Protein AF-0000000076746428 (afdb_homodimer)

Sequence (442 aa):
MLLPELFALFFILLSVNFIWKDVFRVLLPKLSAERGFQHLTFAVIFALFALWSAQAGVKEGLSIHFLALTSLTLMYGWRSAYAISIVVALLLAVFGQLVFSELPEYILFSCLLPISISYLVFLVSYQYLPRNIFVFIFVAGFFNGAFTGSAHLIINSVYHVVQGTHDWETIFDNYMVFVPLLAFPEGLLNGMTMAMFAVFKPEWLRVFSDRDYIYNHYHKKMLLPELFALFFILLSVNFIWKDVFRVLLPKLSAERGFQHLTFAVIFALFALWSAQAGVKEGLSIHFLALTSLTLMYGWRSAYAISIVVALLLAVFGQLVFSELPEYILFSCLLPISISYLVFLVSYQYLPRNIFVFIFVAGFFNGAFTGSAHLIINSVYHVVQGTHDWETIFDNYMVFVPLLAFPEGLLNGMTMAMFAVFKPEWLRVFSDRDYIYNHYHKK

Foldseek 3Di:
DQVVLVVLVVVVVVLLVVLVCCCVPPVVVCCVPDVVSVVVLVVVLVVQLVQVLPWDDQDVLFIDTFQLLLLLCQLRNLSVSLVSVLVSLVVCCVVPNDPPSCSSVCSVLRGNVLSVQLVVQVVVCLVPHQQDLVSCLQRSFQQSQLVSSLVSQVVSLVVCCVVVVDPNVSSCVRGNVCSVVVSRVRSVSRSVSSNCCVPPPVVSGVCCVVPVRDPCVVPVD/DQVVLVVLVVVVVVLLVVLVCCCVPPVVVCLVPDVVSVVVLVVVLVVQLVQVLPWDDQDVLFIDTFQLLLLLCQLRNLSVSLVSVLVSLVVCCVVPNDPPSCSSVCSVLRGNVLSVQLVVQVVVCLVPHQLDLVSCLQRSFQQSQLVSSLVSQVVSLVVCCVVVVDPNVSSCVRGNVCSVVVSRVRSVSRSVSSVCCVPPPVVSGVCCVVPVRDPPVVPVD

Secondary structure (DSSP, 8-state):
-HHHHHHHHHHHHHHHHHHHHHIIIIIHHHHHH-HHHHHHHHHHHHHHHHHHHS-EEEETTEEE----HHHHHHHH-HHHHHHHHHHHHHHHHHTTSS-GGGHHHHHIIIIIHHHHHHHHHHHHHHHHS--SHHHIIIIIIIIHHHHHHHHHHHHHHHHHHHHTSS-HHHHHHHTGGGHHHHHHHHHHHHHHHHHHHHHH-GGG-HHHHHHT-S--TTTT-/-HHHHHHHHHHHHHHHHHHHHHIIIIIHHHHHH-HHHHHHHHHHHHHHHHHHHS-EEEETTEEE----HHHHHHHH-HHHHHHHHHHHHHHHHHTTSS-GGGHHHHHIIIIIHHHHHHHHHHHHHHHHS--SHHHIIIIIIIIHHHHHHHHHHHHHHHHHHHHTSS-HHHHHHHTGGGHHHHHHHHHHHHHHHHHHHHHH-GGG-HHHHHHT-S--GGGG-

Organism: NCBI:txid190893

pLDDT: mean 89.73, std 12.37, range [25.73, 98.69]

Radius of gyration: 23.67 Å; Cα contacts (8 Å, |Δi|>4): 581; chains: 2; bounding box: 69×64×51 Å

InterPro domains:
  IPR002751 Metal transport protein CbiM/NikMN [PF01891] (38-204)

Structure (mmCIF, N/CA/C/O backbone):
data_AF-0000000076746428-model_v1
#
loop_
_entity.id
_entity.type
_entity.pdbx_description
1 polymer 'Membrane protein'
#
loop_
_atom_site.group_PDB
_atom_site.id
_atom_site.type_symbol
_atom_site.label_atom_id
_atom_site.label_alt_id
_atom_site.label_comp_id
_atom_site.label_asym_id
_atom_site.label_entity_id
_atom_site.label_seq_id
_atom_site.pdbx_PDB_ins_code
_atom_site.Cartn_x
_atom_site.Cartn_y
_atom_site.Cartn_z
_atom_site.occupancy
_atom_site.B_iso_or_equiv
_atom_site.auth_seq_id
_atom_site.auth_comp_id
_atom_site.auth_asym_id
_atom_site.auth_atom_id
_atom_site.pdbx_PDB_model_num
ATOM 1 N N . MET A 1 1 ? -30.75 12.914 8.188 1 50.03 1 MET A N 1
ATOM 2 C CA . MET A 1 1 ? -29.531 13.094 7.406 1 50.03 1 MET A CA 1
ATOM 3 C C . MET A 1 1 ? -28.859 14.43 7.727 1 50.03 1 MET A C 1
ATOM 5 O O . MET A 1 1 ? -27.641 14.516 7.809 1 50.03 1 MET A O 1
ATOM 9 N N . LEU A 1 2 ? -29.781 15.375 8.156 1 57.59 2 LEU A N 1
ATOM 10 C CA . LEU A 1 2 ? -29.359 16.766 8.242 1 57.59 2 LEU A CA 1
ATOM 11 C C . LEU A 1 2 ? -28.656 17.031 9.57 1 57.59 2 LEU A C 1
ATOM 13 O O . LEU A 1 2 ? -27.703 17.812 9.625 1 57.59 2 LEU A O 1
ATOM 17 N N . LEU A 1 3 ? -29.125 16.281 10.547 1 54.06 3 LEU A N 1
ATOM 18 C CA . LEU A 1 3 ? -28.672 16.625 11.883 1 54.06 3 LEU A CA 1
ATOM 19 C C . LEU A 1 3 ? -27.203 16.234 12.078 1 54.06 3 LEU A C 1
ATOM 21 O O . LEU A 1 3 ? -26.406 17.031 12.562 1 54.06 3 LEU A O 1
ATOM 25 N N . PRO A 1 4 ? -26.922 15.055 11.734 1 68.19 4 PRO A N 1
ATOM 26 C CA . PRO A 1 4 ? -25.516 14.68 11.898 1 68.19 4 PRO A CA 1
ATOM 27 C C . PRO A 1 4 ? -24.562 15.555 11.078 1 68.19 4 PRO A C 1
ATOM 29 O O . PRO A 1 4 ? -23.469 15.875 11.539 1 68.19 4 PRO A O 1
ATOM 32 N N . GLU A 1 5 ? -25.125 16.094 10.055 1 71.19 5 GLU A N 1
ATOM 33 C CA . GLU A 1 5 ? -24.328 16.984 9.227 1 71.19 5 GLU A CA 1
ATOM 34 C C . GLU A 1 5 ? -24.109 18.344 9.906 1 71.19 5 GLU A C 1
ATOM 36 O O . GLU A 1 5 ? -23.031 18.906 9.828 1 71.19 5 GLU A O 1
ATOM 41 N N . LEU A 1 6 ? -25.172 18.734 10.53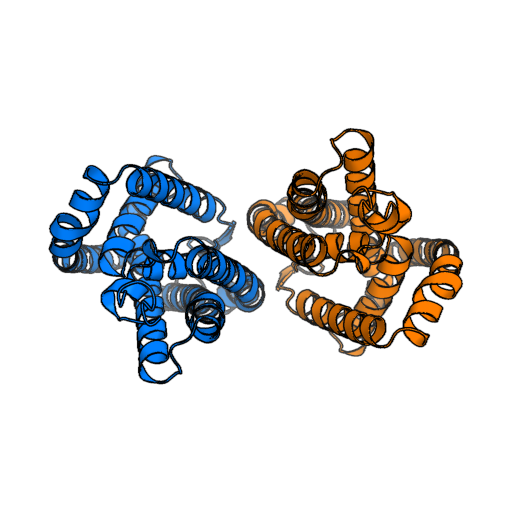1 1 67.56 6 LEU A N 1
ATOM 42 C CA . LEU A 1 6 ? -25.094 20.016 11.227 1 67.56 6 LEU A CA 1
ATOM 43 C C . LEU A 1 6 ? -24.141 19.922 12.414 1 67.56 6 LEU A C 1
ATOM 45 O O . LEU A 1 6 ? -23.406 20.875 12.695 1 67.56 6 LEU A O 1
ATOM 49 N N . PHE A 1 7 ? -24.203 18.859 13.109 1 72.44 7 PHE A N 1
ATOM 50 C CA . PHE A 1 7 ? -23.297 18.641 14.234 1 72.44 7 PHE A CA 1
ATOM 51 C C . PHE A 1 7 ? -21.859 18.609 13.766 1 72.44 7 PHE A C 1
ATOM 53 O O . PHE A 1 7 ? -20.984 19.219 14.383 1 72.44 7 PHE A O 1
ATOM 60 N N . ALA A 1 8 ? -21.672 18.031 12.68 1 77.81 8 ALA A N 1
ATOM 61 C CA . ALA A 1 8 ? -20.328 17.969 12.125 1 77.81 8 ALA A CA 1
ATOM 62 C C . ALA A 1 8 ? -19.859 19.344 11.68 1 77.81 8 ALA A C 1
ATOM 64 O O . ALA A 1 8 ? -18.688 19.719 11.898 1 77.81 8 ALA A O 1
ATOM 65 N N . LEU A 1 9 ? -20.781 20.125 11.219 1 75.88 9 LEU A N 1
ATOM 66 C CA . LEU A 1 9 ? -20.453 21.484 10.773 1 75.88 9 LEU A CA 1
ATOM 67 C C . LEU A 1 9 ? -20.047 22.359 11.945 1 75.88 9 LEU A C 1
ATOM 69 O O . LEU A 1 9 ? -19.078 23.125 11.844 1 75.88 9 LEU A O 1
ATOM 73 N N . PHE A 1 10 ? -20.734 22.156 13 1 73.44 10 PHE A N 1
ATOM 74 C CA . PHE A 1 10 ? -20.422 22.906 14.211 1 73.44 10 PHE A CA 1
ATOM 75 C C . PHE A 1 10 ? -19 22.594 14.68 1 73.44 10 PHE A C 1
ATOM 77 O O . PHE A 1 10 ? -18.234 23.516 15 1 73.44 10 PHE A O 1
ATOM 84 N N . PHE A 1 11 ? -18.594 21.406 14.656 1 73.56 11 PHE A N 1
ATOM 85 C CA . PHE A 1 11 ? -17.281 20.969 15.109 1 73.56 11 PHE A CA 1
ATOM 86 C C . PHE A 1 11 ? -16.188 21.5 14.18 1 73.56 11 PHE A C 1
ATOM 88 O O . PHE A 1 11 ? -15.117 21.906 14.641 1 73.56 11 PHE A O 1
ATOM 95 N N . ILE A 1 12 ? -16.516 21.625 13 1 76.75 12 ILE A N 1
ATOM 96 C CA . ILE A 1 12 ? -15.547 22.109 12.016 1 76.75 12 ILE A CA 1
ATOM 97 C C . ILE A 1 12 ? -15.312 23.609 12.203 1 76.75 12 ILE A C 1
ATOM 99 O O . ILE A 1 12 ? -14.172 24.062 12.188 1 76.75 12 ILE A O 1
ATOM 103 N N . LEU A 1 13 ? -16.391 24.266 12.43 1 74.56 13 LEU A N 1
ATOM 104 C CA . LEU A 1 13 ? -16.281 25.703 12.594 1 74.56 13 LEU A CA 1
ATOM 105 C C . LEU A 1 13 ? -15.477 26.047 13.844 1 74.56 13 LEU A C 1
ATOM 107 O O . LEU A 1 13 ? -14.633 26.953 13.82 1 74.56 13 LEU A O 1
ATOM 111 N N . LEU A 1 14 ? -15.656 25.25 14.852 1 71.88 14 LEU A N 1
ATOM 112 C CA . LEU A 1 14 ? -14.906 25.438 16.094 1 71.88 14 LEU A CA 1
ATOM 113 C C . LEU A 1 14 ? -13.438 25.078 15.891 1 71.88 14 LEU A C 1
ATOM 115 O O . LEU A 1 14 ? -12.555 25.781 16.391 1 71.88 14 LEU A O 1
ATOM 119 N N . SER A 1 15 ? -13.258 24.094 15.148 1 77.25 15 SER A N 1
ATOM 120 C CA . SER A 1 15 ? -11.891 23.625 14.953 1 77.25 15 SER A CA 1
ATOM 121 C C . SER A 1 15 ? -11.102 24.578 14.062 1 77.25 15 SER A C 1
ATOM 123 O O . SER A 1 15 ? -9.906 24.781 14.266 1 77.25 15 SER A O 1
ATOM 125 N N . VAL A 1 16 ? -11.773 25.234 13.234 1 78 16 VAL A N 1
ATOM 126 C CA . VAL A 1 16 ? -11.125 26.156 12.312 1 78 16 VAL A CA 1
ATOM 127 C C . VAL A 1 16 ? -10.625 27.375 13.078 1 78 16 VAL A C 1
ATOM 129 O O . VAL A 1 16 ? -9.547 27.906 12.789 1 78 16 VAL A O 1
ATOM 132 N N . ASN A 1 17 ? -11.391 27.734 14.078 1 77.19 17 ASN A N 1
ATOM 133 C CA . ASN A 1 17 ? -10.984 28.875 14.898 1 77.19 17 ASN A CA 1
ATOM 134 C C . ASN A 1 17 ? -9.688 28.594 15.648 1 77.19 17 ASN A C 1
ATOM 136 O O . ASN A 1 17 ? -8.906 29.5 15.914 1 77.19 17 ASN A O 1
ATOM 140 N N . PHE A 1 18 ? -9.477 27.297 15.836 1 80.62 18 PHE A N 1
ATOM 141 C CA . PHE A 1 18 ? -8.312 26.891 16.609 1 80.62 18 PHE A CA 1
ATOM 142 C C . PHE A 1 18 ? -7.078 26.781 15.727 1 80.62 18 PHE A C 1
ATOM 144 O O . PHE A 1 18 ? -5.949 26.906 16.203 1 80.62 18 PHE A O 1
ATOM 151 N N . ILE A 1 19 ? -7.332 26.688 14.445 1 86.38 19 ILE A N 1
ATOM 152 C CA . ILE A 1 19 ? -6.156 26.406 13.633 1 86.38 19 ILE A CA 1
ATOM 153 C C . ILE A 1 19 ? -5.738 27.656 12.867 1 86.38 19 ILE A C 1
ATOM 155 O O . ILE A 1 19 ? -4.629 27.719 12.336 1 86.38 19 ILE A O 1
ATOM 159 N N . TRP A 1 20 ? -6.508 28.719 12.836 1 87 20 TRP A N 1
ATOM 160 C CA . TRP A 1 20 ? -6.273 29.875 11.992 1 87 20 TRP A CA 1
ATOM 161 C C . TRP A 1 20 ? -4.969 30.578 12.367 1 87 20 TRP A C 1
ATOM 163 O O . TRP A 1 20 ? -4.242 31.062 11.492 1 87 20 TRP A O 1
ATOM 173 N N . LYS A 1 21 ? -4.66 30.609 13.602 1 88.44 21 LYS A N 1
ATOM 174 C CA . LYS A 1 21 ? -3.438 31.281 14.031 1 88.44 21 LYS A CA 1
ATOM 175 C C . LYS A 1 21 ? -2.199 30.594 13.461 1 88.44 21 LYS A C 1
ATOM 177 O O . LYS A 1 21 ? -1.287 31.266 12.969 1 88.44 21 LYS A O 1
ATOM 182 N N . ASP A 1 22 ? -2.203 29.344 13.5 1 92 22 ASP A N 1
ATOM 183 C CA . ASP A 1 22 ? -1.071 28.594 12.977 1 92 22 ASP A CA 1
ATOM 184 C C . ASP A 1 22 ? -0.986 28.703 11.453 1 92 22 ASP A C 1
ATOM 186 O O . ASP A 1 22 ? 0.107 28.828 10.898 1 92 22 ASP A O 1
ATOM 190 N N . VAL A 1 23 ? -2.072 28.719 10.812 1 93.06 23 VAL A N 1
ATOM 191 C CA . VAL A 1 23 ? -2.111 28.797 9.359 1 93.06 23 VAL A CA 1
ATOM 192 C C . VAL A 1 23 ? -1.622 30.172 8.898 1 93.06 23 VAL A C 1
ATOM 194 O O . VAL A 1 23 ? -0.771 30.281 8.016 1 93.06 23 VAL A O 1
ATOM 197 N N . PHE A 1 24 ? -2.023 31.234 9.57 1 92.94 24 PHE A N 1
ATOM 198 C CA . PHE A 1 24 ? -1.724 32.594 9.125 1 92.94 24 PHE A CA 1
ATOM 199 C C . PHE A 1 24 ? -0.343 33.031 9.602 1 92.94 24 PHE A C 1
ATOM 201 O O . PHE A 1 24 ? 0.32 33.844 8.953 1 92.94 24 PHE A O 1
ATOM 208 N N . ARG A 1 25 ? 0.089 32.438 10.664 1 92.69 25 ARG A N 1
ATOM 209 C CA . ARG A 1 25 ? 1.349 32.906 11.234 1 92.69 25 ARG A CA 1
ATOM 210 C C . ARG A 1 25 ? 2.506 32 10.812 1 92.69 25 ARG A C 1
ATOM 212 O O . ARG A 1 25 ? 3.666 32.406 10.852 1 92.69 25 ARG A O 1
ATOM 219 N N . VAL A 1 26 ? 2.176 30.844 10.43 1 92.81 26 VAL A N 1
ATOM 220 C CA . VAL A 1 26 ? 3.27 29.906 10.188 1 92.81 26 VAL A CA 1
ATOM 221 C C . VAL A 1 26 ? 3.191 29.375 8.758 1 92.81 26 VAL A C 1
ATOM 223 O O . VAL A 1 26 ? 4.09 29.625 7.949 1 92.81 26 VAL A O 1
ATOM 226 N N . LEU A 1 27 ? 2.127 28.75 8.352 1 95.19 27 LEU A N 1
ATOM 227 C CA . LEU A 1 27 ? 2.021 28.062 7.07 1 95.19 27 LEU A CA 1
ATOM 228 C C . LEU A 1 27 ? 2.08 29.047 5.91 1 95.19 27 LEU A C 1
ATOM 230 O O . LEU A 1 27 ? 2.914 28.906 5.012 1 95.19 27 LEU A O 1
ATOM 234 N N . LEU A 1 28 ? 1.191 30.094 5.969 1 95.25 28 LEU A N 1
ATOM 235 C CA . LEU A 1 28 ? 1.044 30.984 4.828 1 95.25 28 LEU A CA 1
ATOM 236 C C . LEU A 1 28 ? 2.312 31.812 4.613 1 95.25 28 LEU A C 1
ATOM 238 O O . LEU A 1 28 ? 2.783 31.953 3.482 1 95.25 28 LEU A O 1
ATOM 242 N N . PRO A 1 29 ? 2.906 32.375 5.68 1 95.44 29 PRO A N 1
ATOM 243 C CA . PRO A 1 29 ? 4.16 33.094 5.484 1 95.44 29 PRO A CA 1
ATOM 244 C C . PRO A 1 29 ? 5.277 32.219 4.934 1 95.44 29 PRO A C 1
ATOM 246 O O . PRO A 1 29 ? 6.035 32.656 4.062 1 95.44 29 PRO A O 1
ATOM 249 N N . LYS A 1 30 ? 5.348 31.016 5.391 1 94.69 30 LYS A N 1
ATOM 250 C CA . LYS A 1 30 ? 6.375 30.109 4.891 1 94.69 30 LYS A CA 1
ATOM 251 C C . LYS A 1 30 ? 6.133 29.75 3.426 1 94.69 30 LYS A C 1
ATOM 253 O O . LYS A 1 30 ? 7.078 29.641 2.646 1 94.69 30 LYS A O 1
ATOM 258 N N . LEU A 1 31 ? 4.914 29.609 3.037 1 95.25 31 LEU A N 1
ATOM 259 C CA . LEU A 1 31 ? 4.539 29.328 1.66 1 95.25 31 LEU A CA 1
ATOM 260 C C . LEU A 1 31 ? 4.953 30.453 0.728 1 95.25 31 LEU A C 1
ATOM 262 O O . LEU A 1 31 ? 5.398 30.203 -0.396 1 95.25 31 LEU A O 1
ATOM 266 N N . SER A 1 32 ? 4.809 31.625 1.22 1 94.88 32 SER A N 1
ATOM 267 C CA . SER A 1 32 ? 5.117 32.812 0.407 1 94.88 32 SER A CA 1
ATOM 268 C C . SER A 1 32 ? 6.621 33.062 0.373 1 94.88 32 SER A C 1
ATOM 270 O O . SER A 1 32 ? 7.145 33.562 -0.629 1 94.88 32 SER A O 1
ATOM 272 N N . ALA A 1 33 ? 7.34 32.719 1.371 1 94.75 33 ALA A N 1
ATOM 273 C CA . ALA A 1 33 ? 8.75 33.094 1.528 1 94.75 33 ALA A CA 1
ATOM 274 C C . ALA A 1 33 ? 9.656 32.031 0.884 1 94.75 33 ALA A C 1
ATOM 276 O O . ALA A 1 33 ? 10.742 32.375 0.401 1 94.75 33 ALA A O 1
ATOM 277 N N . GLU A 1 34 ? 9.219 30.797 0.923 1 95.56 34 GLU A N 1
ATOM 278 C CA . GLU A 1 34 ? 10.086 29.719 0.463 1 95.56 34 GLU A CA 1
ATOM 279 C C . GLU A 1 34 ? 9.492 29.016 -0.75 1 95.56 34 GLU A C 1
ATOM 281 O O . GLU A 1 34 ? 8.57 28.203 -0.615 1 95.56 34 GLU A O 1
ATOM 286 N N . ARG A 1 35 ? 10.164 29.141 -1.883 1 95.25 35 ARG A N 1
ATOM 287 C CA . ARG A 1 35 ? 9.672 28.547 -3.123 1 95.25 35 ARG A CA 1
ATOM 288 C C . ARG A 1 35 ? 9.68 27.031 -3.051 1 95.25 35 ARG A C 1
ATOM 290 O O . ARG A 1 35 ? 8.758 26.375 -3.551 1 95.25 35 ARG A O 1
ATOM 297 N N . GLY A 1 36 ? 10.695 26.484 -2.477 1 95.19 36 GLY A N 1
ATOM 298 C CA . GLY A 1 36 ? 10.75 25.031 -2.318 1 95.19 36 GLY A CA 1
ATOM 299 C C . GLY A 1 36 ? 9.594 24.484 -1.511 1 95.19 36 GLY A C 1
ATOM 300 O O . GLY A 1 36 ? 8.992 23.469 -1.893 1 95.19 36 GLY A O 1
ATOM 301 N N . PHE A 1 37 ? 9.305 25.172 -0.484 1 95.12 37 PHE A N 1
ATOM 302 C CA . PHE A 1 37 ? 8.203 24.766 0.384 1 95.12 37 PHE A CA 1
ATOM 303 C C . PHE A 1 37 ? 6.871 24.906 -0.335 1 95.12 37 PHE A C 1
ATOM 305 O O . PHE A 1 37 ? 5.973 24.078 -0.152 1 95.12 37 PHE A O 1
ATOM 312 N N . GLN A 1 38 ? 6.758 25.859 -1.119 1 96.69 38 GLN A N 1
ATOM 313 C CA . GLN A 1 38 ? 5.551 26.062 -1.913 1 96.69 38 GLN A CA 1
ATOM 314 C C . GLN A 1 38 ? 5.324 24.922 -2.887 1 96.69 38 GLN A C 1
ATOM 316 O O . GLN A 1 38 ? 4.219 24.375 -2.965 1 96.69 38 GLN A O 1
ATOM 321 N N . HIS A 1 39 ? 6.348 24.578 -3.648 1 96.69 39 HIS A N 1
ATOM 322 C CA . HIS A 1 39 ? 6.254 23.453 -4.586 1 96.69 39 HIS A CA 1
ATOM 323 C C . HIS A 1 39 ? 5.949 22.156 -3.861 1 96.69 39 HIS A C 1
ATOM 325 O O . HIS A 1 39 ? 5.145 21.344 -4.336 1 96.69 39 HIS A O 1
ATOM 331 N N . LEU A 1 40 ? 6.566 22 -2.736 1 96.38 40 LEU A N 1
ATOM 332 C CA . LEU A 1 40 ? 6.316 20.812 -1.937 1 96.38 40 LEU A CA 1
ATOM 333 C C . LEU A 1 40 ? 4.852 20.734 -1.516 1 96.38 40 LEU A C 1
ATOM 335 O O . LEU A 1 40 ? 4.219 19.688 -1.638 1 96.38 40 LEU A O 1
ATOM 339 N N . THR A 1 41 ? 4.379 21.797 -1.042 1 97.94 41 THR A N 1
ATOM 340 C CA . THR A 1 41 ? 3.008 21.828 -0.539 1 97.94 41 THR A CA 1
ATOM 341 C C . THR A 1 41 ? 2.012 21.562 -1.665 1 97.94 41 THR A C 1
ATOM 343 O O . THR A 1 41 ? 1.049 20.812 -1.486 1 97.94 41 THR A O 1
ATOM 346 N N . PHE A 1 42 ? 2.225 22.109 -2.814 1 97.88 42 PHE A N 1
ATOM 347 C CA . PHE A 1 42 ? 1.362 21.844 -3.959 1 97.88 42 PHE A CA 1
ATOM 348 C C . PHE A 1 42 ? 1.439 20.375 -4.367 1 97.88 42 PHE A C 1
ATOM 350 O O . PHE A 1 42 ? 0.424 19.766 -4.703 1 97.88 42 PHE A O 1
ATOM 357 N N . ALA A 1 43 ? 2.621 19.859 -4.332 1 97 43 ALA A N 1
ATOM 358 C CA . ALA A 1 43 ? 2.797 18.438 -4.637 1 97 43 ALA A CA 1
ATOM 359 C C . ALA A 1 43 ? 2.055 17.562 -3.631 1 97 43 ALA A C 1
ATOM 361 O O . ALA A 1 43 ? 1.436 16.562 -4.008 1 97 43 ALA A O 1
ATOM 362 N N . VAL A 1 44 ? 2.115 17.938 -2.424 1 97.94 44 VAL A N 1
ATOM 363 C CA . VAL A 1 44 ? 1.448 17.203 -1.356 1 97.94 44 VAL A CA 1
ATOM 364 C C . VAL A 1 44 ? -0.065 17.266 -1.553 1 97.94 44 VAL A C 1
ATOM 366 O O . VAL A 1 44 ? -0.754 16.25 -1.457 1 97.94 44 VAL A O 1
ATOM 369 N N . ILE A 1 45 ? -0.552 18.453 -1.83 1 98.31 45 ILE A N 1
ATOM 370 C CA . ILE A 1 45 ? -1.981 18.625 -2.066 1 98.31 45 ILE A CA 1
ATOM 371 C C . ILE A 1 45 ? -2.414 17.766 -3.256 1 98.31 45 ILE A C 1
ATOM 373 O O . ILE A 1 45 ? -3.43 17.078 -3.191 1 98.31 45 ILE A O 1
ATOM 377 N N . PHE A 1 46 ? -1.671 17.797 -4.273 1 97.69 46 PHE A N 1
ATOM 378 C CA . PHE A 1 46 ? -1.974 17.016 -5.465 1 97.69 46 PHE A CA 1
ATOM 379 C C . PHE A 1 46 ? -1.946 15.516 -5.152 1 97.69 46 PHE A C 1
ATOM 381 O O . PHE A 1 46 ? -2.832 14.773 -5.574 1 97.69 46 PHE A O 1
ATOM 388 N N . ALA A 1 47 ? -0.926 15.094 -4.473 1 96.31 47 ALA A N 1
ATOM 389 C CA . ALA A 1 47 ? -0.774 13.68 -4.121 1 96.31 47 ALA A CA 1
ATOM 390 C C . ALA A 1 47 ? -1.938 13.203 -3.26 1 96.31 47 ALA A C 1
ATOM 392 O O . ALA A 1 47 ? -2.486 12.117 -3.49 1 96.31 47 ALA A O 1
ATOM 393 N N . LEU A 1 48 ? -2.283 13.977 -2.285 1 97.75 48 LEU A N 1
ATOM 394 C CA . LEU A 1 48 ? -3.4 13.609 -1.422 1 97.75 48 LEU A CA 1
ATOM 395 C C . LEU A 1 48 ? -4.707 13.578 -2.207 1 97.75 48 LEU A C 1
ATOM 397 O O . LEU A 1 48 ? -5.527 12.68 -2.012 1 97.75 48 LEU A O 1
ATOM 401 N N . PHE A 1 49 ? -4.887 14.547 -3.064 1 97.38 49 PHE A N 1
ATOM 402 C CA . PHE A 1 49 ? -6.074 14.555 -3.908 1 97.38 49 PHE A CA 1
ATOM 403 C C . PHE A 1 49 ? -6.152 13.281 -4.746 1 97.38 49 PHE A C 1
ATOM 405 O O . PHE A 1 49 ? -7.215 12.672 -4.855 1 97.38 49 PHE A O 1
ATOM 412 N N . ALA A 1 50 ? -5.066 12.945 -5.312 1 94.44 50 ALA A N 1
ATOM 413 C CA . ALA A 1 50 ? -5.016 11.742 -6.133 1 94.44 50 ALA A CA 1
ATOM 414 C C . ALA A 1 50 ? -5.301 10.492 -5.301 1 94.44 50 ALA A C 1
ATOM 416 O O . ALA A 1 50 ? -6.086 9.633 -5.707 1 94.44 50 ALA A O 1
ATOM 417 N N . LEU A 1 51 ? -4.719 10.383 -4.172 1 94.25 51 LEU A N 1
ATOM 418 C CA . LEU A 1 51 ? -4.898 9.234 -3.289 1 94.25 51 LEU A CA 1
ATOM 419 C C . LEU A 1 51 ? -6.344 9.125 -2.824 1 94.25 51 LEU A C 1
ATOM 421 O O . LEU A 1 51 ? -6.906 8.031 -2.787 1 94.25 51 LEU A O 1
ATOM 425 N N . TRP A 1 52 ? -6.887 10.258 -2.469 1 95.75 52 TRP A N 1
ATOM 426 C CA . TRP A 1 52 ? -8.25 10.258 -1.944 1 95.75 52 TRP A CA 1
ATOM 427 C C . TRP A 1 52 ? -9.266 10.07 -3.066 1 95.75 52 TRP A C 1
ATOM 429 O O . TRP A 1 52 ? -10.375 9.594 -2.834 1 95.75 52 TRP A O 1
ATOM 439 N N . SER A 1 53 ? -8.844 10.438 -4.27 1 93.19 53 SER A N 1
ATOM 440 C CA . SER A 1 53 ? -9.703 10.234 -5.43 1 93.19 53 SER A CA 1
ATOM 441 C C . SER A 1 53 ? -9.758 8.758 -5.82 1 93.19 53 SER A C 1
ATOM 443 O O . SER A 1 53 ? -10.766 8.297 -6.359 1 93.19 53 SER A O 1
ATOM 445 N N . ALA A 1 54 ? -8.719 8.094 -5.535 1 89.94 54 ALA A N 1
ATOM 446 C CA . ALA A 1 54 ? -8.656 6.664 -5.844 1 89.94 54 ALA A CA 1
ATOM 447 C C . ALA A 1 54 ? -9.359 5.84 -4.766 1 89.94 54 ALA A C 1
ATOM 449 O O . ALA A 1 54 ? -8.844 4.805 -4.332 1 89.94 54 ALA A O 1
ATOM 450 N N . GLN A 1 55 ? -10.453 6.324 -4.391 1 89.94 55 GLN A N 1
ATOM 451 C CA . GLN A 1 55 ? -11.211 5.621 -3.357 1 89.94 55 GLN A CA 1
ATOM 452 C C . GLN A 1 55 ? -12.086 4.531 -3.963 1 89.94 55 GLN A C 1
ATOM 454 O O . GLN A 1 55 ? -12.539 4.656 -5.105 1 89.94 55 GLN A O 1
ATOM 459 N N . ALA A 1 56 ? -12.227 3.447 -3.264 1 85.12 56 ALA A N 1
ATOM 460 C CA . ALA A 1 56 ? -13.164 2.389 -3.625 1 85.12 56 ALA A CA 1
ATOM 461 C C . ALA A 1 56 ? -14.438 2.477 -2.785 1 85.12 56 ALA A C 1
ATOM 463 O O . ALA A 1 56 ? -14.375 2.521 -1.555 1 85.12 56 ALA A O 1
ATOM 464 N N . GLY A 1 57 ? -15.547 2.611 -3.521 1 78.38 57 GLY A N 1
ATOM 465 C CA . GLY A 1 57 ? -16.844 2.615 -2.863 1 78.38 57 GLY A CA 1
ATOM 466 C C . GLY A 1 57 ? -17.422 1.226 -2.688 1 78.38 57 GLY A C 1
ATOM 467 O O . GLY A 1 57 ? -17.875 0.606 -3.654 1 78.38 57 GLY A O 1
ATOM 468 N N . VAL A 1 58 ? -17.484 0.715 -1.521 1 75.5 58 VAL A N 1
ATOM 469 C CA . VAL A 1 58 ? -17.984 -0.633 -1.253 1 75.5 58 VAL A CA 1
ATOM 470 C C . VAL A 1 58 ? -19.5 -0.603 -1.067 1 75.5 58 VAL A C 1
ATOM 472 O O . VAL A 1 58 ? -20.219 -1.32 -1.755 1 75.5 58 VAL A O 1
ATOM 475 N N . LYS A 1 59 ? -19.938 0.248 -0.141 1 81.62 59 LYS A N 1
ATOM 476 C CA . LYS A 1 59 ? -21.344 0.548 0.14 1 81.62 59 LYS A CA 1
ATOM 477 C C . LYS A 1 59 ? -21.547 2.047 0.334 1 81.62 59 LYS A C 1
ATOM 479 O O . LYS A 1 59 ? -20.594 2.812 0.401 1 81.62 59 LYS A O 1
ATOM 484 N N . GLU A 1 60 ? -22.797 2.418 0.298 1 80.62 60 GLU A N 1
ATOM 485 C CA . GLU A 1 60 ? -23.109 3.834 0.474 1 80.62 60 GLU A CA 1
ATOM 486 C C . GLU A 1 60 ? -22.484 4.383 1.754 1 80.62 60 GLU A C 1
ATOM 488 O O . GLU A 1 60 ? -22.688 3.834 2.838 1 80.62 60 GLU A O 1
ATOM 493 N N . GLY A 1 61 ? -21.625 5.395 1.567 1 80.31 61 GLY A N 1
ATOM 494 C CA . GLY A 1 61 ? -21.016 6.047 2.721 1 80.31 61 GLY A CA 1
ATOM 495 C C . GLY A 1 61 ? -19.75 5.363 3.201 1 80.31 61 GLY A C 1
ATOM 496 O O . GLY A 1 61 ? -19.047 5.891 4.066 1 80.31 61 GLY A O 1
ATOM 497 N N . LEU A 1 62 ? -19.547 4.156 2.656 1 85.88 62 LEU A N 1
ATOM 498 C CA . LEU A 1 62 ? -18.375 3.385 3.07 1 85.88 62 LEU A CA 1
ATOM 499 C C . LEU A 1 62 ? -17.312 3.369 1.972 1 85.88 62 LEU A C 1
ATOM 501 O O . LEU A 1 62 ? -17.234 2.416 1.193 1 85.88 62 LEU A O 1
ATOM 505 N N . SER A 1 63 ? -16.531 4.414 1.991 1 88.94 63 SER A N 1
ATOM 506 C CA . SER A 1 63 ? -15.453 4.496 1.011 1 88.94 63 SER A CA 1
ATOM 507 C C . SER A 1 63 ? -14.102 4.168 1.644 1 88.94 63 SER A C 1
ATOM 509 O O . SER A 1 63 ? -13.867 4.484 2.812 1 88.94 63 SER A O 1
ATOM 511 N N . ILE A 1 64 ? -13.273 3.523 0.854 1 91.62 64 ILE A N 1
ATOM 512 C CA . ILE A 1 64 ? -11.953 3.117 1.309 1 91.62 64 ILE A CA 1
ATOM 513 C C . ILE A 1 64 ? -10.883 3.836 0.49 1 91.62 64 ILE A C 1
ATOM 515 O O . ILE A 1 64 ? -10.953 3.873 -0.741 1 91.62 64 ILE A O 1
ATOM 519 N N . HIS A 1 65 ? -10.008 4.48 1.085 1 93.06 65 HIS A N 1
ATOM 520 C CA . HIS A 1 65 ? -8.859 5.109 0.434 1 93.06 65 HIS A CA 1
ATOM 521 C C . HIS A 1 65 ? -7.68 5.223 1.389 1 93.06 65 HIS A C 1
ATOM 523 O O . HIS A 1 65 ? -7.848 5.121 2.605 1 93.06 65 HIS A O 1
ATOM 529 N N . PHE A 1 66 ? -6.539 5.398 0.892 1 94.88 66 PHE A N 1
ATOM 530 C CA . PHE A 1 66 ? -5.359 5.652 1.711 1 94.88 66 PHE A CA 1
ATOM 531 C C . PHE A 1 66 ? -5.348 7.094 2.207 1 94.88 66 PHE A C 1
ATOM 533 O O . PHE A 1 66 ? -5.68 8.016 1.459 1 94.88 66 PHE A O 1
ATOM 540 N N . LEU A 1 67 ? -4.895 7.273 3.391 1 97.25 67 LEU A N 1
ATOM 541 C CA . LEU A 1 67 ? -4.988 8.586 4.02 1 97.25 67 LEU A CA 1
ATOM 542 C C . LEU A 1 67 ? -3.697 9.375 3.816 1 97.25 67 LEU A C 1
ATOM 544 O O . LEU A 1 67 ? -3.723 10.492 3.295 1 97.25 67 LEU A O 1
ATOM 548 N N . ALA A 1 68 ? -2.641 8.805 4.215 1 97.62 68 ALA A N 1
ATOM 549 C CA . ALA A 1 68 ? -1.326 9.438 4.223 1 97.62 68 ALA A CA 1
ATOM 550 C C . ALA A 1 68 ? -1.315 10.664 5.133 1 97.62 68 ALA A C 1
ATOM 552 O O . ALA A 1 68 ? -0.509 11.578 4.941 1 97.62 68 ALA A O 1
ATOM 553 N N . LEU A 1 69 ? -2.184 10.742 6.086 1 98.62 69 LEU A N 1
ATOM 554 C CA . LEU A 1 69 ? -2.357 11.906 6.945 1 98.62 69 LEU A CA 1
ATOM 555 C C . LEU A 1 69 ? -1.299 11.93 8.047 1 98.62 69 LEU A C 1
ATOM 557 O O . LEU A 1 69 ? -0.988 13 8.586 1 98.62 69 LEU A O 1
ATOM 561 N N . THR A 1 70 ? -0.788 10.742 8.375 1 98.69 70 THR A N 1
ATOM 562 C CA . THR A 1 70 ? 0.299 10.711 9.344 1 98.69 70 THR A CA 1
ATOM 563 C C . THR A 1 70 ? 1.507 11.484 8.828 1 98.69 70 THR A C 1
ATOM 565 O O . THR A 1 70 ? 2.076 12.312 9.547 1 98.69 70 THR A O 1
ATOM 568 N N . SER A 1 71 ? 1.822 11.258 7.625 1 98.44 71 SER A N 1
ATOM 569 C CA . SER A 1 71 ? 2.922 12 7.016 1 98.44 71 SER A CA 1
ATOM 570 C C . SER A 1 71 ? 2.631 13.5 6.984 1 98.44 71 SER A C 1
ATOM 572 O O . SER A 1 71 ? 3.49 14.312 7.332 1 98.44 71 SER A O 1
ATOM 574 N N . LEU A 1 72 ? 1.442 13.828 6.562 1 98.62 72 LEU A N 1
ATOM 575 C CA . LEU A 1 72 ? 1.047 15.234 6.516 1 98.62 72 LEU A CA 1
ATOM 576 C C . LEU A 1 72 ? 1.198 15.883 7.887 1 98.62 72 LEU A C 1
ATOM 578 O O . LEU A 1 72 ? 1.722 17 7.992 1 98.62 72 LEU A O 1
ATOM 582 N N . THR A 1 73 ? 0.758 15.211 8.875 1 98.38 73 THR A N 1
ATOM 583 C CA . THR A 1 73 ? 0.771 15.711 10.25 1 98.38 73 THR A CA 1
ATOM 584 C C . THR A 1 73 ? 2.201 15.93 10.727 1 98.38 73 THR A C 1
ATOM 586 O O . THR A 1 73 ? 2.502 16.953 11.344 1 98.38 73 THR A O 1
ATOM 589 N N . LEU A 1 74 ? 3.039 15.023 10.477 1 97.62 74 LEU A N 1
ATOM 590 C CA . LEU A 1 74 ? 4.41 15.109 10.961 1 97.62 74 LEU A CA 1
ATOM 591 C C . LEU A 1 74 ? 5.203 16.141 10.18 1 97.62 74 LEU A C 1
ATOM 593 O O . LEU A 1 74 ? 6.117 16.781 10.719 1 97.62 74 LEU A O 1
ATOM 597 N N . MET A 1 75 ? 4.824 16.375 8.961 1 97.31 75 MET A N 1
ATOM 598 C CA . MET A 1 75 ? 5.531 17.312 8.109 1 97.31 75 MET A CA 1
ATOM 599 C C . MET A 1 75 ? 5.109 18.75 8.422 1 97.31 75 MET A C 1
ATOM 601 O O . MET A 1 75 ? 5.945 19.656 8.469 1 97.31 75 MET A O 1
ATOM 605 N N . TYR A 1 76 ? 3.824 18.938 8.695 1 97.25 76 TYR A N 1
ATOM 606 C CA . TYR A 1 76 ? 3.318 20.312 8.719 1 97.25 76 TYR A CA 1
ATOM 607 C C . TYR A 1 76 ? 2.85 20.688 10.117 1 97.25 76 TYR A C 1
ATOM 609 O O . TYR A 1 76 ? 2.602 21.875 10.398 1 97.25 76 TYR A O 1
ATOM 617 N N . GLY A 1 77 ? 2.775 19.734 11.031 1 95.62 77 GLY A N 1
ATOM 618 C CA . GLY A 1 77 ? 2.055 19.969 12.273 1 95.62 77 GLY A CA 1
ATOM 619 C C . GLY A 1 77 ? 0.556 19.766 12.141 1 95.62 77 GLY A C 1
ATOM 620 O O . GLY A 1 77 ? -0.002 19.938 11.055 1 95.62 77 GLY A O 1
ATOM 621 N N . TRP A 1 78 ? -0.096 19.438 13.219 1 95.44 78 TRP A N 1
ATOM 622 C CA . TRP A 1 78 ? -1.479 18.984 13.133 1 95.44 78 TRP A CA 1
ATOM 623 C C . TRP A 1 78 ? -2.402 20.109 12.703 1 95.44 78 TRP A C 1
ATOM 625 O O . TRP A 1 78 ? -3.391 19.891 12 1 95.44 78 TRP A O 1
ATOM 635 N N . ARG A 1 79 ? -2.113 21.344 13.07 1 95.5 79 ARG A N 1
ATOM 636 C CA . ARG A 1 79 ? -2.975 22.469 12.719 1 95.5 79 ARG A CA 1
ATOM 637 C C . ARG A 1 79 ? -2.92 22.766 11.227 1 95.5 79 ARG A C 1
ATOM 639 O O . ARG A 1 79 ? -3.959 22.828 10.562 1 95.5 79 ARG A O 1
ATOM 646 N N . SER A 1 80 ? -1.705 22.906 10.719 1 96.81 80 SER A N 1
ATOM 647 C CA . SER A 1 80 ? -1.526 23.156 9.297 1 96.81 80 SER A CA 1
ATOM 648 C C . SER A 1 80 ? -1.954 21.953 8.461 1 96.81 80 SER A C 1
ATOM 650 O O . SER A 1 80 ? -2.502 22.109 7.367 1 96.81 80 SER A O 1
ATOM 652 N N . ALA A 1 81 ? -1.659 20.781 8.977 1 97.94 81 ALA A N 1
ATOM 653 C CA . ALA A 1 81 ? -2.105 19.562 8.297 1 97.94 81 ALA A CA 1
ATOM 654 C C . ALA A 1 81 ? -3.621 19.562 8.125 1 97.94 81 ALA A C 1
ATOM 656 O O . ALA A 1 81 ? -4.129 19.203 7.059 1 97.94 81 ALA A O 1
ATOM 657 N N . TYR A 1 82 ? -4.266 19.984 9.156 1 97.06 82 TYR A N 1
ATOM 658 C CA . TYR A 1 82 ? -5.723 20.047 9.109 1 97.06 82 TYR A CA 1
ATOM 659 C C . TYR A 1 82 ? -6.191 21.047 8.055 1 97.06 82 TYR A C 1
ATOM 661 O O . TYR A 1 82 ? -7.09 20.75 7.266 1 97.06 82 TYR A O 1
ATOM 669 N N . ALA A 1 83 ? -5.602 22.156 8.008 1 96.44 83 ALA A N 1
ATOM 670 C CA . ALA A 1 83 ? -5.949 23.156 7.016 1 96.44 83 ALA A CA 1
ATOM 671 C C . ALA A 1 83 ? -5.738 22.641 5.598 1 96.44 83 ALA A C 1
ATOM 673 O O . ALA A 1 83 ? -6.602 22.797 4.734 1 96.44 83 ALA A O 1
ATOM 674 N N . ILE A 1 84 ? -4.629 22.047 5.379 1 97.81 84 ILE A N 1
ATOM 675 C CA . ILE A 1 84 ? -4.309 21.516 4.062 1 97.81 84 ILE A CA 1
ATOM 676 C C . ILE A 1 84 ? -5.309 20.422 3.686 1 97.81 84 ILE A C 1
ATOM 678 O O . ILE A 1 84 ? -5.77 20.359 2.543 1 97.81 84 ILE A O 1
ATOM 682 N N . SER A 1 85 ? -5.664 19.578 4.648 1 97.94 85 SER A N 1
ATOM 683 C CA . SER A 1 85 ? -6.605 18.5 4.383 1 97.94 85 SER A CA 1
ATOM 684 C C . SER A 1 85 ? -7.988 19.047 4.023 1 97.94 85 SER A C 1
ATOM 686 O O . SER A 1 85 ? -8.711 18.438 3.229 1 97.94 85 SER A O 1
ATOM 688 N N . ILE A 1 86 ? -8.367 20.172 4.621 1 96.38 86 ILE A N 1
ATOM 689 C CA . ILE A 1 86 ? -9.625 20.812 4.273 1 96.38 86 ILE A CA 1
ATOM 690 C C . ILE A 1 86 ? -9.586 21.266 2.812 1 96.38 86 ILE A C 1
ATOM 692 O O . ILE A 1 86 ? -10.578 21.094 2.088 1 96.38 86 ILE A O 1
ATOM 696 N N . VAL A 1 87 ? -8.492 21.828 2.375 1 97.12 87 VAL A N 1
ATOM 697 C CA . VAL A 1 87 ? -8.336 22.234 0.985 1 97.12 87 VAL A CA 1
ATOM 698 C C . VAL A 1 87 ? -8.508 21.031 0.062 1 97.12 87 VAL A C 1
ATOM 700 O O . VAL A 1 87 ? -9.203 21.109 -0.951 1 97.12 87 VAL A O 1
ATOM 703 N N . VAL A 1 88 ? -7.922 19.891 0.408 1 98.31 88 VAL A N 1
ATOM 704 C CA . VAL A 1 88 ? -8.008 18.688 -0.411 1 98.31 88 VAL A CA 1
ATOM 705 C C . VAL A 1 88 ? -9.453 18.203 -0.457 1 98.31 88 VAL A C 1
ATOM 707 O O . VAL A 1 88 ? -9.961 17.828 -1.521 1 98.31 88 VAL A O 1
ATOM 710 N N . ALA A 1 89 ? -10.094 18.234 0.693 1 97.12 89 ALA A N 1
ATOM 711 C CA . ALA A 1 89 ? -11.5 17.828 0.754 1 97.12 89 ALA A CA 1
ATOM 712 C C . ALA A 1 89 ? -12.367 18.719 -0.121 1 97.12 89 ALA A C 1
ATOM 714 O O . ALA A 1 89 ? -13.273 18.25 -0.808 1 97.12 89 ALA A O 1
ATOM 715 N N . LEU A 1 90 ? -12.141 19.984 -0.093 1 97.06 90 LEU A N 1
ATOM 716 C CA . LEU A 1 90 ? -12.875 20.938 -0.921 1 97.06 90 LEU A CA 1
ATOM 717 C C . LEU A 1 90 ? -12.641 20.656 -2.402 1 97.06 90 LEU A C 1
ATOM 719 O O . LEU A 1 90 ? -13.57 20.75 -3.211 1 97.06 90 LEU A O 1
ATOM 723 N N . LEU A 1 91 ? -11.406 20.359 -2.768 1 97.81 91 LEU A N 1
ATOM 724 C CA . LEU A 1 91 ? -11.086 20.016 -4.148 1 97.81 91 LEU A CA 1
ATOM 725 C C . LEU A 1 91 ? -11.859 18.781 -4.594 1 97.81 91 LEU A C 1
ATOM 727 O O . LEU A 1 91 ? -12.359 18.734 -5.723 1 97.81 91 LEU A O 1
ATOM 731 N N . LEU A 1 92 ? -11.969 17.828 -3.709 1 97.12 92 LEU A N 1
ATOM 732 C CA . LEU A 1 92 ? -12.742 16.625 -4.031 1 97.12 92 LEU A CA 1
ATOM 733 C C . LEU A 1 92 ? -14.195 16.984 -4.32 1 97.12 92 LEU A C 1
ATOM 735 O O . LEU A 1 92 ? -14.805 16.438 -5.238 1 97.12 92 LEU A O 1
ATOM 739 N N . ALA A 1 93 ? -14.75 17.891 -3.545 1 96.19 93 ALA A N 1
ATOM 740 C CA . ALA A 1 93 ? -16.141 18.312 -3.736 1 96.19 93 ALA A CA 1
ATOM 741 C C . ALA A 1 93 ? -16.297 19.078 -5.047 1 96.19 93 ALA A C 1
ATOM 743 O O . ALA A 1 93 ? -17.234 18.828 -5.809 1 96.19 93 ALA A O 1
ATOM 744 N N . VAL A 1 94 ? -15.406 19.969 -5.32 1 97.06 94 VAL A N 1
ATOM 745 C CA . VAL A 1 94 ? -15.445 20.797 -6.52 1 97.06 94 VAL A CA 1
ATOM 746 C C . VAL A 1 94 ? -15.344 19.922 -7.762 1 97.06 94 VAL A C 1
ATOM 748 O O . VAL A 1 94 ? -16.016 20.172 -8.766 1 97.06 94 VAL A O 1
ATOM 751 N N . PHE A 1 95 ? -14.594 18.875 -7.695 1 96.38 95 PHE A N 1
ATOM 752 C CA . PHE A 1 95 ? -14.391 18 -8.844 1 96.38 95 PHE A CA 1
ATOM 753 C C . PHE A 1 95 ? -15.43 16.891 -8.875 1 96.38 95 PHE A C 1
ATOM 755 O O . PHE A 1 95 ? -15.32 15.961 -9.68 1 96.38 95 PHE A O 1
ATOM 762 N N . GLY A 1 96 ? -16.359 16.922 -7.938 1 93.44 96 GLY A N 1
ATOM 763 C CA . GLY A 1 96 ? -17.531 16.047 -8 1 93.44 96 GLY A CA 1
ATOM 764 C C . GLY A 1 96 ? -17.297 14.688 -7.383 1 93.44 96 GLY A C 1
ATOM 765 O O . GLY A 1 96 ? -18.078 13.758 -7.598 1 93.44 96 GLY A O 1
ATOM 766 N N . GLN A 1 97 ? -16.234 14.555 -6.668 1 92.56 97 GLN A N 1
ATOM 767 C CA . GLN A 1 97 ? -15.922 13.266 -6.047 1 92.56 97 GLN A CA 1
ATOM 768 C C . GLN A 1 97 ? -16.531 13.172 -4.652 1 92.56 97 GLN A C 1
ATOM 770 O O . GLN A 1 97 ? -16.516 12.102 -4.043 1 92.56 97 GLN A O 1
ATOM 775 N N . LEU A 1 98 ? -16.938 14.219 -4.141 1 91.81 98 LEU A N 1
ATOM 776 C CA . LEU A 1 98 ? -17.578 14.328 -2.83 1 91.81 98 LEU A CA 1
ATOM 777 C C . LEU A 1 98 ? -18.75 15.297 -2.873 1 91.81 98 LEU A C 1
ATOM 779 O O . LEU A 1 98 ? -18.641 16.391 -3.445 1 91.81 98 LEU A O 1
ATOM 783 N N . VAL A 1 99 ? -19.891 14.859 -2.35 1 91.31 99 VAL A N 1
ATOM 784 C CA . VAL A 1 99 ? -21.062 15.742 -2.285 1 91.31 99 VAL A CA 1
ATOM 785 C C . VAL A 1 99 ? -20.828 16.812 -1.226 1 91.31 99 VAL A C 1
ATOM 787 O O . VAL A 1 99 ? -20.344 16.531 -0.134 1 91.31 99 VAL A O 1
ATOM 790 N N . PHE A 1 100 ? -21.25 18 -1.532 1 92.19 100 PHE A N 1
ATOM 791 C CA . PHE A 1 100 ? -21 19.141 -0.652 1 92.19 100 PHE A CA 1
ATOM 792 C C . PHE A 1 100 ? -21.688 18.938 0.695 1 92.19 100 PHE A C 1
ATOM 794 O O . PHE A 1 100 ? -21.156 19.344 1.731 1 92.19 100 PHE A O 1
ATOM 801 N N . SER A 1 101 ? -22.812 18.266 0.695 1 88.88 101 SER A N 1
ATOM 802 C CA . SER A 1 101 ? -23.547 18.062 1.938 1 88.88 101 SER A CA 1
ATOM 803 C C . SER A 1 101 ? -22.812 17.109 2.867 1 88.88 101 SER A C 1
ATOM 805 O O . SER A 1 101 ? -23.047 17.094 4.078 1 88.88 101 SER A O 1
ATOM 807 N N . GLU A 1 102 ? -21.875 16.297 2.316 1 89.69 102 GLU A N 1
ATOM 808 C CA . GLU A 1 102 ? -21.156 15.305 3.1 1 89.69 102 GLU A CA 1
ATOM 809 C C . GLU A 1 102 ? -19.812 15.844 3.578 1 89.69 102 GLU A C 1
ATOM 811 O O . GLU A 1 102 ? -19.125 15.203 4.371 1 89.69 102 GLU A O 1
ATOM 816 N N . LEU A 1 103 ? -19.531 17.062 3.191 1 92.69 103 LEU A N 1
ATOM 817 C CA . LEU A 1 103 ? -18.219 17.656 3.428 1 92.69 103 LEU A CA 1
ATOM 818 C C . LEU A 1 103 ? -17.938 17.766 4.922 1 92.69 103 LEU A C 1
ATOM 820 O O . LEU A 1 103 ? -16.844 17.406 5.383 1 92.69 103 LEU A O 1
ATOM 824 N N . PRO A 1 104 ? -18.875 18.234 5.711 1 90.88 104 PRO A N 1
ATOM 825 C CA . PRO A 1 104 ? -18.578 18.375 7.137 1 90.88 104 PRO A CA 1
ATOM 826 C C . PRO A 1 104 ? -18.25 17.047 7.805 1 90.88 104 PRO A C 1
ATOM 828 O O . PRO A 1 104 ? -17.281 16.969 8.578 1 90.88 104 PRO A O 1
ATOM 831 N N . GLU A 1 105 ? -18.938 15.992 7.457 1 90.5 105 GLU A N 1
ATOM 832 C CA . GLU A 1 105 ? -18.672 14.672 8.023 1 90.5 105 GLU A CA 1
ATOM 833 C C . GLU A 1 105 ? -17.344 14.117 7.52 1 90.5 105 GLU A C 1
ATOM 835 O O . GLU A 1 105 ? -16.594 13.5 8.281 1 90.5 105 GLU A O 1
ATOM 840 N N . TYR A 1 106 ? -17.125 14.336 6.289 1 93.75 106 TYR A N 1
ATOM 841 C CA . TYR A 1 106 ? -15.883 13.875 5.691 1 93.75 106 TYR A CA 1
ATOM 842 C C . TYR A 1 106 ? -14.68 14.516 6.375 1 93.75 106 TYR A C 1
ATOM 844 O O . TYR A 1 106 ? -13.727 13.828 6.742 1 93.75 106 TYR A O 1
ATOM 852 N N . ILE A 1 107 ? -14.75 15.812 6.59 1 94.75 107 ILE A N 1
ATOM 853 C CA . ILE A 1 107 ? -13.656 16.562 7.191 1 94.75 107 ILE A CA 1
ATOM 854 C C . ILE A 1 107 ? -13.469 16.125 8.641 1 94.75 107 ILE A C 1
ATOM 856 O O . ILE A 1 107 ? -12.336 15.961 9.109 1 94.75 107 ILE A O 1
ATOM 860 N N . LEU A 1 108 ? -14.484 15.891 9.266 1 93.69 108 LEU A N 1
ATOM 861 C CA . LEU A 1 108 ? -14.414 15.484 10.664 1 93.69 108 LEU A CA 1
ATOM 862 C C . LEU A 1 108 ? -13.805 14.086 10.789 1 93.69 108 LEU A C 1
ATOM 864 O O . LEU A 1 108 ? -12.852 13.891 11.547 1 93.69 108 LEU A O 1
ATOM 868 N N . PHE A 1 109 ? -14.258 13.125 9.961 1 94.06 109 PHE A N 1
ATOM 869 C CA . PHE A 1 109 ? -13.945 11.719 10.18 1 94.06 109 PHE A CA 1
ATOM 870 C C . PHE A 1 109 ? -12.719 11.305 9.375 1 94.06 109 PHE A C 1
ATOM 872 O O . PHE A 1 109 ? -11.984 10.391 9.766 1 94.06 109 PHE A O 1
ATOM 879 N N . SER A 1 110 ? -12.445 12 8.273 1 95.19 110 SER A N 1
ATOM 880 C CA . SER A 1 110 ? -11.359 11.57 7.402 1 95.19 110 SER A CA 1
ATOM 881 C C . SER A 1 110 ? -10.203 12.562 7.426 1 95.19 110 SER A C 1
ATOM 883 O O . SER A 1 110 ? -9.172 12.328 6.785 1 95.19 110 SER A O 1
ATOM 885 N N . CYS A 1 111 ? -10.383 13.656 8.156 1 96.62 111 CYS A N 1
ATOM 886 C CA . CYS A 1 111 ? -9.289 14.617 8.242 1 96.62 111 CYS A CA 1
ATOM 887 C C . CYS A 1 111 ? -8.938 14.906 9.695 1 96.62 111 CYS A C 1
ATOM 889 O O . CYS A 1 111 ? -7.945 14.398 10.219 1 96.62 111 CYS A O 1
ATOM 891 N N . LEU A 1 112 ? -9.898 15.484 10.43 1 96 112 LEU A N 1
ATOM 892 C CA . LEU A 1 112 ? -9.602 15.977 11.773 1 96 112 LEU A CA 1
ATOM 893 C C . LEU A 1 112 ? -9.266 14.828 12.719 1 96 112 LEU A C 1
ATOM 895 O O . LEU A 1 112 ? -8.25 14.859 13.406 1 96 112 LEU A O 1
ATOM 899 N N . LEU A 1 113 ? -10.102 13.852 12.742 1 96.56 113 LEU A N 1
ATOM 900 C CA . LEU A 1 113 ? -9.922 12.773 13.711 1 96.56 113 LEU A CA 1
ATOM 901 C C . LEU A 1 113 ? -8.641 11.992 13.43 1 96.56 113 LEU A C 1
ATOM 903 O O . LEU A 1 113 ? -7.816 11.797 14.328 1 96.56 113 LEU A O 1
ATOM 907 N N . PRO A 1 114 ? -8.414 11.602 12.203 1 98.19 114 PRO A N 1
ATOM 908 C CA . PRO A 1 114 ? -7.164 10.883 11.93 1 98.19 114 PRO A CA 1
ATOM 909 C C . PRO A 1 114 ? -5.926 11.742 12.203 1 98.19 114 PRO A C 1
ATOM 911 O O . PRO A 1 114 ? -4.91 11.227 12.68 1 98.19 114 PRO A O 1
ATOM 914 N N . ILE A 1 115 ? -5.977 12.984 11.906 1 98.25 115 ILE A N 1
ATOM 915 C CA . ILE A 1 115 ? -4.855 13.875 12.172 1 98.25 115 ILE A CA 1
ATOM 916 C C . ILE A 1 115 ? -4.605 13.945 13.68 1 98.25 115 ILE A C 1
ATOM 918 O O . ILE A 1 115 ? -3.461 13.891 14.125 1 98.25 115 ILE A O 1
ATOM 922 N N . SER A 1 116 ? -5.66 14.055 14.438 1 97.44 116 SER A N 1
ATOM 923 C CA . SER A 1 116 ? -5.543 14.109 15.891 1 97.44 116 SER A CA 1
ATOM 924 C C . SER A 1 116 ? -4.957 12.812 16.438 1 97.44 116 SER A C 1
ATOM 926 O O . SER A 1 116 ? -4.109 12.836 17.328 1 97.44 116 SER A O 1
ATOM 928 N N . ILE A 1 117 ? -5.363 11.719 15.914 1 98.44 117 ILE A N 1
ATOM 929 C CA . ILE A 1 117 ? -4.855 10.422 16.344 1 98.44 117 ILE A CA 1
ATOM 930 C C . ILE A 1 117 ? -3.369 10.312 16 1 98.44 117 ILE A C 1
ATOM 932 O O . ILE A 1 117 ? -2.562 9.914 16.859 1 98.44 117 ILE A O 1
ATOM 936 N N . SER A 1 118 ? -3.037 10.641 14.805 1 98.56 118 SER A N 1
ATOM 937 C CA . SER A 1 118 ? -1.644 10.594 14.375 1 98.56 118 SER A CA 1
ATOM 938 C C . SER A 1 118 ? -0.758 11.453 15.273 1 98.56 118 SER A C 1
ATOM 940 O O . SER A 1 118 ? 0.338 11.039 15.656 1 98.56 118 SER A O 1
ATOM 942 N N . TYR A 1 119 ? -1.234 12.625 15.57 1 97.81 119 TYR A N 1
ATOM 943 C CA . TYR A 1 119 ? -0.46 13.531 16.406 1 97.81 119 TYR A CA 1
ATOM 944 C C . TYR A 1 119 ? -0.31 12.977 17.812 1 97.81 119 TYR A C 1
ATOM 946 O O . TYR A 1 119 ? 0.762 13.078 18.422 1 97.81 119 TYR A O 1
ATOM 954 N N . LEU A 1 120 ? -1.344 12.445 18.359 1 98 120 LEU A N 1
ATOM 955 C CA . LEU A 1 120 ? -1.308 11.867 19.688 1 98 120 LEU A CA 1
ATOM 956 C C . LEU A 1 120 ? -0.32 10.703 19.766 1 98 120 LEU A C 1
ATOM 958 O O . LEU A 1 120 ? 0.458 10.602 20.703 1 98 120 LEU A O 1
ATOM 962 N N . VAL A 1 121 ? -0.397 9.836 18.75 1 98.06 121 VAL A N 1
ATOM 963 C CA . VAL A 1 121 ? 0.53 8.711 18.703 1 98.06 121 VAL A CA 1
ATOM 964 C C . VAL A 1 121 ? 1.966 9.219 18.641 1 98.06 121 VAL A C 1
ATOM 966 O O . VAL A 1 121 ? 2.857 8.68 19.297 1 98.06 121 VAL A O 1
ATOM 969 N N . PHE A 1 122 ? 2.172 10.234 17.875 1 97.62 122 PHE A N 1
ATOM 970 C CA . PHE A 1 122 ? 3.496 10.844 17.797 1 97.62 122 PHE A CA 1
ATOM 971 C C . PHE A 1 122 ? 3.928 11.367 19.172 1 97.62 122 PHE A C 1
ATOM 973 O O . PHE A 1 122 ? 5.051 11.109 19.609 1 97.62 122 PHE A O 1
ATOM 980 N N . LEU A 1 123 ? 3.018 12.078 19.859 1 96.25 123 LEU A N 1
ATOM 981 C CA . LEU A 1 123 ? 3.346 12.648 21.156 1 96.25 123 LEU A CA 1
ATOM 982 C C . LEU A 1 123 ? 3.705 11.555 22.156 1 96.25 123 LEU A C 1
ATOM 984 O O . LEU A 1 123 ? 4.637 11.711 22.953 1 96.25 123 LEU A O 1
ATOM 988 N N . VAL A 1 124 ? 2.967 10.484 22.141 1 96.88 124 VAL A N 1
ATOM 989 C CA . VAL A 1 124 ? 3.234 9.359 23.016 1 96.88 124 VAL A CA 1
ATOM 990 C C . VAL A 1 124 ? 4.598 8.758 22.688 1 96.88 124 VAL A C 1
ATOM 992 O O . VAL A 1 124 ? 5.379 8.438 23.594 1 96.88 124 VAL A O 1
ATOM 995 N N . SER A 1 125 ? 4.875 8.586 21.453 1 95.62 125 SER A N 1
ATOM 996 C CA . SER A 1 125 ? 6.168 8.055 21.031 1 95.62 125 SER A CA 1
ATOM 997 C C . SER A 1 125 ? 7.305 8.992 21.438 1 95.62 125 SER A C 1
ATOM 999 O O . SER A 1 125 ? 8.359 8.531 21.875 1 95.62 125 SER A O 1
ATOM 1001 N N . TYR A 1 126 ? 7.055 10.25 21.281 1 93.31 126 TYR A N 1
ATOM 1002 C CA . TYR A 1 126 ? 8.031 11.273 21.609 1 93.31 126 TYR A CA 1
ATOM 1003 C C . TYR A 1 126 ? 8.328 11.273 23.109 1 93.31 126 TYR A C 1
ATOM 1005 O O . TYR A 1 126 ? 9.477 11.453 23.531 1 93.31 126 TYR A O 1
ATOM 1013 N N . GLN A 1 127 ? 7.406 11.055 23.891 1 94.19 127 GLN A N 1
ATOM 1014 C CA . GLN A 1 127 ? 7.523 11.164 25.344 1 94.19 127 GLN A CA 1
ATOM 1015 C C . GLN A 1 127 ? 8.133 9.898 25.938 1 94.19 127 GLN A C 1
ATOM 1017 O O . GLN A 1 127 ? 8.891 9.969 26.922 1 94.19 127 GLN A O 1
ATOM 1022 N N . TYR A 1 128 ? 7.855 8.758 25.344 1 95.88 128 TYR A N 1
ATOM 1023 C CA . TYR A 1 128 ? 8.148 7.527 26.062 1 95.88 128 TYR A CA 1
ATOM 1024 C C . TYR A 1 128 ? 9.227 6.719 25.344 1 95.88 128 TYR A C 1
ATOM 1026 O O . TYR A 1 128 ? 9.781 5.777 25.922 1 95.88 128 TYR A O 1
ATOM 1034 N N . LEU A 1 129 ? 9.547 7.039 24.141 1 94.31 129 LEU A N 1
ATOM 1035 C CA . LEU A 1 129 ? 10.516 6.246 23.391 1 94.31 129 LEU A CA 1
ATOM 1036 C C . LEU A 1 129 ? 11.766 7.062 23.078 1 94.31 129 LEU A C 1
ATOM 1038 O O . LEU A 1 129 ? 11.742 8.297 23.125 1 94.31 129 LEU A O 1
ATOM 1042 N N . PRO A 1 130 ? 12.93 6.305 22.797 1 92.69 130 PRO A N 1
ATOM 1043 C CA . PRO A 1 130 ? 14.141 7.039 22.406 1 92.69 130 PRO A CA 1
ATOM 1044 C C . PRO A 1 130 ? 13.93 7.891 21.156 1 92.69 130 PRO A C 1
ATOM 1046 O O . PRO A 1 130 ? 13.234 7.473 20.234 1 92.69 130 PRO A O 1
ATOM 1049 N N . ARG A 1 131 ? 14.523 8.969 21.188 1 91.44 131 ARG A N 1
ATOM 1050 C CA . ARG A 1 131 ? 14.352 9.922 20.094 1 91.44 131 ARG A CA 1
ATOM 1051 C C . ARG A 1 131 ? 15.445 9.75 19.047 1 91.44 131 ARG A C 1
ATOM 1053 O O . ARG A 1 131 ? 16.391 10.547 19 1 91.44 131 ARG A O 1
ATOM 1060 N N . ASN A 1 132 ? 15.297 8.766 18.25 1 90.31 132 ASN A N 1
ATOM 1061 C CA . ASN A 1 132 ? 16.219 8.539 17.141 1 90.31 132 ASN A CA 1
ATOM 1062 C C . ASN A 1 132 ? 15.461 8.297 15.828 1 90.31 132 ASN A C 1
ATOM 1064 O O . ASN A 1 132 ? 14.234 8.156 15.828 1 90.31 132 ASN A O 1
ATOM 1068 N N . ILE A 1 133 ? 16.234 8.242 14.805 1 91.31 133 ILE A N 1
ATOM 1069 C CA . ILE A 1 133 ? 15.68 8.211 13.461 1 91.31 133 ILE A CA 1
ATOM 1070 C C . ILE A 1 133 ? 14.922 6.898 13.242 1 91.31 133 ILE A C 1
ATOM 1072 O O . ILE A 1 133 ? 13.883 6.875 12.586 1 91.31 133 ILE A O 1
ATOM 1076 N N . PHE A 1 134 ? 15.383 5.848 13.797 1 90.12 134 PHE A N 1
ATOM 1077 C CA . PHE A 1 134 ? 14.758 4.543 13.625 1 90.12 134 PHE A CA 1
ATOM 1078 C C . PHE A 1 134 ? 13.367 4.523 14.266 1 90.12 134 PHE A C 1
ATOM 1080 O O . PHE A 1 134 ? 12.398 4.105 13.633 1 90.12 134 PHE A O 1
ATOM 1087 N N . VAL A 1 135 ? 13.32 4.961 15.469 1 94.31 135 VAL A N 1
ATOM 1088 C CA . VAL A 1 135 ? 12.047 5.027 16.172 1 94.31 135 VAL A CA 1
ATOM 1089 C C . VAL A 1 135 ? 11.102 5.984 15.438 1 94.31 135 VAL A C 1
ATOM 1091 O O . VAL A 1 135 ? 9.906 5.711 15.312 1 94.31 135 VAL A O 1
ATOM 1094 N N . PHE A 1 136 ? 11.664 7.055 14.992 1 95.81 136 PHE A N 1
ATOM 1095 C CA . PHE A 1 136 ? 10.844 8.031 14.281 1 95.81 136 PHE A CA 1
ATOM 1096 C C . PHE A 1 136 ? 10.211 7.402 13.047 1 95.81 136 PHE A C 1
ATOM 1098 O O . PHE A 1 136 ? 9 7.516 12.836 1 95.81 136 PHE A O 1
ATOM 1105 N N . ILE A 1 137 ? 11 6.703 12.266 1 94.88 137 ILE A N 1
ATOM 1106 C CA . ILE A 1 137 ? 10.531 6.141 11 1 94.88 137 ILE A CA 1
ATOM 1107 C C . ILE A 1 137 ? 9.57 4.988 11.273 1 94.88 137 ILE A C 1
ATOM 1109 O O . ILE A 1 137 ? 8.477 4.934 10.703 1 94.88 137 ILE A O 1
ATOM 1113 N N . PHE A 1 138 ? 9.852 4.16 12.227 1 95.25 138 PHE A N 1
ATOM 1114 C CA . PHE A 1 138 ? 9.109 2.92 12.391 1 95.25 138 PHE A CA 1
ATOM 1115 C C . PHE A 1 138 ? 7.895 3.131 13.297 1 95.25 138 PHE A C 1
ATOM 1117 O O . PHE A 1 138 ? 6.84 2.537 13.07 1 95.25 138 PHE A O 1
ATOM 1124 N N . VAL A 1 139 ? 8 3.959 14.281 1 96.88 139 VAL A N 1
ATOM 1125 C CA . VAL A 1 139 ? 6.91 4.129 15.234 1 96.88 139 VAL A CA 1
ATOM 1126 C C . VAL A 1 139 ? 6.066 5.34 14.836 1 96.88 139 VAL A C 1
ATOM 1128 O O . VAL A 1 139 ? 4.879 5.207 14.539 1 96.88 139 VAL A O 1
ATOM 1131 N N . ALA A 1 140 ? 6.691 6.449 14.648 1 96.94 140 ALA A N 1
ATOM 1132 C CA . ALA A 1 140 ? 5.953 7.676 14.375 1 96.94 140 ALA A CA 1
ATOM 1133 C C . ALA A 1 140 ? 5.5 7.73 12.914 1 96.94 140 ALA A C 1
ATOM 1135 O O . ALA A 1 140 ? 4.562 8.453 12.578 1 96.94 140 ALA A O 1
ATOM 1136 N N . GLY A 1 141 ? 6.199 7.004 12.078 1 97.44 141 GLY A N 1
ATOM 1137 C CA . GLY A 1 141 ? 5.84 6.949 10.672 1 97.44 141 GLY A CA 1
ATOM 1138 C C . GLY A 1 141 ? 5.031 5.719 10.305 1 97.44 141 GLY A C 1
ATOM 1139 O O . GLY A 1 141 ? 3.812 5.797 10.141 1 97.44 141 GLY A O 1
ATOM 1140 N N . PHE A 1 142 ? 5.637 4.566 10.352 1 97 142 PHE A N 1
ATOM 1141 C CA . PHE A 1 142 ? 5.055 3.326 9.859 1 97 142 PHE A CA 1
ATOM 1142 C C . PHE A 1 142 ? 3.922 2.861 10.758 1 97 142 PHE A C 1
ATOM 1144 O O . PHE A 1 142 ? 2.773 2.756 10.32 1 97 142 PHE A O 1
ATOM 1151 N N . PHE A 1 143 ? 4.188 2.58 12 1 98.25 143 PHE A N 1
ATOM 1152 C CA . PHE A 1 143 ? 3.176 2.072 12.922 1 98.25 143 PHE A CA 1
ATOM 1153 C C . PHE A 1 143 ? 2.041 3.074 13.086 1 98.25 143 PHE A C 1
ATOM 1155 O O . PHE A 1 143 ? 0.866 2.699 13.062 1 98.25 143 PHE A O 1
ATOM 1162 N N . ASN A 1 144 ? 2.416 4.312 13.297 1 98.69 144 ASN A N 1
ATOM 1163 C CA . ASN A 1 144 ? 1.429 5.379 13.43 1 98.69 144 ASN A CA 1
ATOM 1164 C C . ASN A 1 144 ? 0.498 5.434 12.227 1 98.69 144 ASN A C 1
ATOM 1166 O O . ASN A 1 144 ? -0.723 5.508 12.375 1 98.69 144 ASN A O 1
ATOM 1170 N N . GLY A 1 145 ? 1.059 5.398 11.016 1 98.56 145 GLY A N 1
ATOM 1171 C CA . GLY A 1 145 ? 0.247 5.375 9.812 1 98.56 145 GLY A CA 1
ATOM 1172 C C . GLY A 1 145 ? -0.719 4.207 9.766 1 98.56 145 GLY A C 1
ATOM 1173 O O . GLY A 1 145 ? -1.91 4.387 9.5 1 98.56 145 GLY A O 1
ATOM 1174 N N . ALA A 1 146 ? -0.203 3.012 10.023 1 98 146 ALA A N 1
ATOM 1175 C CA . ALA A 1 146 ? -1.027 1.806 10.031 1 98 146 ALA A CA 1
ATOM 1176 C C . ALA A 1 146 ? -2.137 1.905 11.078 1 98 146 ALA A C 1
ATOM 1178 O O . ALA A 1 146 ? -3.293 1.584 10.797 1 98 146 ALA A O 1
ATOM 1179 N N . PHE A 1 147 ? -1.759 2.367 12.234 1 98.56 147 PHE A N 1
ATOM 11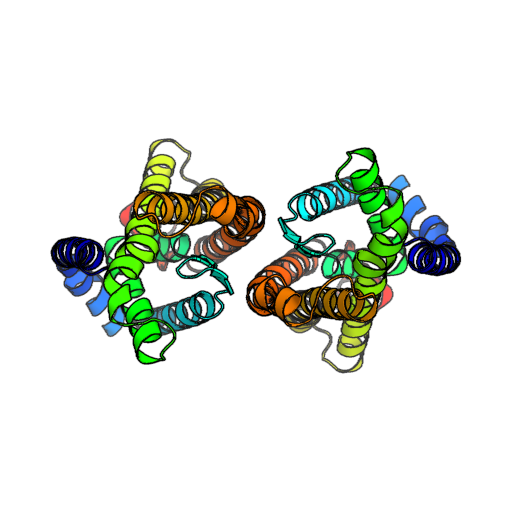80 C CA . PHE A 1 147 ? -2.693 2.48 13.344 1 98.56 147 PHE A CA 1
ATOM 1181 C C . PHE A 1 147 ? -3.777 3.508 13.039 1 98.56 147 PHE A C 1
ATOM 1183 O O . PHE A 1 147 ? -4.969 3.234 13.219 1 98.56 147 PHE A O 1
ATOM 1190 N N . THR A 1 148 ? -3.348 4.602 12.602 1 98.69 148 THR A N 1
ATOM 1191 C CA . THR A 1 148 ? -4.281 5.684 12.312 1 98.69 148 THR A CA 1
ATOM 1192 C C . THR A 1 148 ? -5.227 5.289 11.18 1 98.69 148 THR A C 1
ATOM 1194 O O . THR A 1 148 ? -6.43 5.551 11.25 1 98.69 148 THR A O 1
ATOM 1197 N N . GLY A 1 149 ? -4.707 4.746 10.133 1 98.06 149 GLY A N 1
ATOM 1198 C CA . GLY A 1 149 ? -5.555 4.258 9.055 1 98.06 149 GLY A CA 1
ATOM 1199 C C . GLY A 1 149 ? -6.586 3.248 9.523 1 98.06 149 GLY A C 1
ATOM 1200 O O . GLY A 1 149 ? -7.746 3.305 9.109 1 98.06 149 GLY A O 1
ATOM 1201 N N . SER A 1 150 ? -6.145 2.33 10.336 1 97.81 150 SER A N 1
ATOM 1202 C CA . SER A 1 150 ? -7.051 1.321 10.875 1 97.81 150 SER A CA 1
ATOM 1203 C C . SER A 1 150 ? -8.117 1.953 11.758 1 97.81 150 SER A C 1
ATOM 1205 O O . SER A 1 150 ? -9.297 1.615 11.648 1 97.81 150 SER A O 1
ATOM 1207 N N . ALA A 1 151 ? -7.695 2.844 12.609 1 97.94 151 ALA A N 1
ATOM 1208 C CA . ALA A 1 151 ? -8.633 3.557 13.477 1 97.94 151 ALA A CA 1
ATOM 1209 C C . ALA A 1 151 ? -9.68 4.305 12.648 1 97.94 151 ALA A C 1
ATOM 1211 O O . ALA A 1 151 ? -10.852 4.336 13.016 1 97.94 151 ALA A O 1
ATOM 1212 N N . HIS A 1 152 ? -9.203 4.918 11.578 1 97.5 152 HIS A N 1
ATOM 1213 C CA . HIS A 1 152 ? -10.109 5.641 10.695 1 97.5 152 HIS A CA 1
ATOM 1214 C C . HIS A 1 152 ? -11.211 4.727 10.172 1 97.5 152 HIS A C 1
ATOM 1216 O O . HIS A 1 152 ? -12.391 5.094 10.195 1 97.5 152 HIS A O 1
ATOM 1222 N N . LEU A 1 153 ? -10.891 3.537 9.727 1 95.75 153 LEU A N 1
ATOM 1223 C CA . LEU A 1 153 ? -11.875 2.59 9.203 1 95.75 153 LEU A CA 1
ATOM 1224 C C . LEU A 1 153 ? -12.812 2.125 10.312 1 95.75 153 LEU A C 1
ATOM 1226 O O . LEU A 1 153 ? -14.023 2.012 10.094 1 95.75 153 LEU A O 1
ATOM 1230 N N . ILE A 1 154 ? -12.266 1.907 11.469 1 96.31 154 ILE A N 1
ATOM 1231 C CA . ILE A 1 154 ? -13.055 1.433 12.594 1 96.31 154 ILE A CA 1
ATOM 1232 C C . ILE A 1 154 ? -14.016 2.527 13.047 1 96.31 154 ILE A C 1
ATOM 1234 O O . ILE A 1 154 ? -15.195 2.266 13.289 1 96.31 154 ILE A O 1
ATOM 1238 N N . ILE A 1 155 ? -13.578 3.709 13.164 1 95.69 155 ILE A N 1
ATOM 1239 C CA . ILE A 1 155 ? -14.398 4.84 13.586 1 95.69 155 ILE A CA 1
ATOM 1240 C C . ILE A 1 155 ? -15.539 5.055 12.594 1 95.69 155 ILE A C 1
ATOM 1242 O O . ILE A 1 155 ? -16.688 5.25 12.984 1 95.69 155 ILE A O 1
ATOM 1246 N N . ASN A 1 156 ? -15.219 5.023 11.305 1 93.69 156 ASN A N 1
ATOM 1247 C CA . ASN A 1 156 ? -16.25 5.148 10.289 1 93.69 156 ASN A CA 1
ATOM 1248 C C . ASN A 1 156 ? -17.281 4.02 10.383 1 93.69 156 ASN A C 1
ATOM 1250 O O . ASN A 1 156 ? -18.469 4.238 10.188 1 93.69 156 ASN A O 1
ATOM 1254 N N . SER A 1 157 ? -16.812 2.816 10.68 1 94.12 157 SER A N 1
ATOM 1255 C CA . SER A 1 157 ? -17.688 1.666 10.844 1 94.12 157 SER A CA 1
ATOM 1256 C C . SER A 1 157 ? -18.688 1.889 11.984 1 94.12 157 SER A C 1
ATOM 1258 O O . SER A 1 157 ? -19.891 1.679 11.82 1 94.12 157 SER A O 1
ATOM 1260 N N . VAL A 1 158 ? -18.203 2.322 13.117 1 93.62 158 VAL A N 1
ATOM 1261 C CA . VAL A 1 158 ? -19.016 2.564 14.297 1 93.62 158 VAL A CA 1
ATOM 1262 C C . VAL A 1 158 ? -20.031 3.678 14.008 1 93.62 158 VAL A C 1
ATOM 1264 O O . VAL A 1 158 ? -21.203 3.572 14.367 1 93.62 158 VAL A O 1
ATOM 1267 N N . TYR A 1 159 ? -19.578 4.68 13.328 1 92.31 159 TYR A N 1
ATOM 1268 C CA . TYR A 1 159 ? -20.438 5.801 12.984 1 92.31 159 TYR A CA 1
ATOM 1269 C C . TYR A 1 159 ? -21.625 5.34 12.148 1 92.31 159 TYR A C 1
ATOM 1271 O O . TYR A 1 159 ? -22.766 5.703 12.43 1 92.31 159 TYR A O 1
ATOM 1279 N N . HIS A 1 160 ? -21.438 4.52 11.188 1 91 160 HIS A N 1
ATOM 1280 C CA . HIS A 1 160 ? -22.5 4.082 10.297 1 91 160 HIS A CA 1
ATOM 1281 C C . HIS A 1 160 ? -23.438 3.119 10.992 1 91 160 HIS A C 1
ATOM 1283 O O . HIS A 1 160 ? -24.641 3.105 10.711 1 91 160 HIS A O 1
ATOM 1289 N N . VAL A 1 161 ? -22.922 2.355 11.938 1 91.44 161 VAL A N 1
ATOM 1290 C CA . VAL A 1 161 ? -23.766 1.468 12.727 1 91.44 161 VAL A CA 1
ATOM 1291 C C . VAL A 1 161 ? -24.672 2.293 13.633 1 91.44 161 VAL A C 1
ATOM 1293 O O . VAL A 1 161 ? -25.875 2.031 13.719 1 91.44 161 VAL A O 1
ATOM 1296 N N . VAL A 1 162 ? -24.141 3.246 14.273 1 91.06 162 VAL A N 1
ATOM 1297 C CA . VAL A 1 162 ? -24.875 4.082 15.219 1 91.06 162 VAL A CA 1
ATOM 1298 C C . VAL A 1 162 ? -25.938 4.898 14.469 1 91.06 162 VAL A C 1
ATOM 1300 O O . VAL A 1 162 ? -27.047 5.086 14.969 1 91.06 162 VAL A O 1
ATOM 1303 N N . GLN A 1 163 ? -25.625 5.305 13.242 1 89 163 GLN A N 1
ATOM 1304 C CA . GLN A 1 163 ? -26.562 6.078 12.438 1 89 163 GLN A CA 1
ATOM 1305 C C . GLN A 1 163 ? -27.641 5.18 11.836 1 89 163 GLN A C 1
ATOM 1307 O O . GLN A 1 163 ? -28.656 5.672 11.328 1 89 163 GLN A O 1
ATOM 1312 N N . GLY A 1 164 ? -27.344 3.859 11.828 1 89.06 164 GLY A N 1
ATOM 1313 C CA . GLY A 1 164 ? -28.312 2.906 11.32 1 89.06 164 GLY A CA 1
ATOM 1314 C C . GLY A 1 164 ? -28.328 2.82 9.805 1 89.06 164 GLY A C 1
ATOM 1315 O O . GLY A 1 164 ? -29.281 2.303 9.211 1 89.06 164 GLY A O 1
ATOM 1316 N N . THR A 1 165 ? -27.344 3.305 9.203 1 88.75 165 THR A N 1
ATOM 1317 C CA . THR A 1 165 ? -27.281 3.285 7.75 1 88.75 165 THR A CA 1
ATOM 1318 C C . THR A 1 165 ? -26.938 1.886 7.242 1 88.75 165 THR A C 1
ATOM 1320 O O . THR A 1 165 ? -27.359 1.495 6.152 1 88.75 165 THR A O 1
ATOM 1323 N N . HIS A 1 166 ? -26.141 1.11 7.922 1 90.94 166 HIS A N 1
ATOM 1324 C CA . HIS A 1 166 ? -25.781 -0.266 7.594 1 90.94 166 HIS A CA 1
ATOM 1325 C C . HIS A 1 166 ? -25.703 -1.131 8.852 1 90.94 166 HIS A C 1
ATOM 1327 O O . HIS A 1 166 ? -25.344 -0.648 9.922 1 90.94 166 HIS A O 1
ATOM 1333 N N . ASP A 1 167 ? -26.078 -2.367 8.664 1 93.5 167 ASP A N 1
ATOM 1334 C CA . ASP A 1 167 ? -25.953 -3.289 9.789 1 93.5 167 ASP A CA 1
ATOM 1335 C C . ASP A 1 167 ? -24.516 -3.748 9.961 1 93.5 167 ASP A C 1
ATOM 1337 O O . ASP A 1 167 ? -23.688 -3.594 9.055 1 93.5 167 ASP A O 1
ATOM 1341 N N . TRP A 1 168 ? -24.281 -4.293 11.102 1 92.31 168 TRP A N 1
ATOM 1342 C CA . TRP A 1 168 ? -22.922 -4.688 11.469 1 92.31 168 TRP A CA 1
ATOM 1343 C C . TRP A 1 168 ? -22.375 -5.727 10.492 1 92.31 168 TRP A C 1
ATOM 1345 O O . TRP A 1 168 ? -21.203 -5.668 10.109 1 92.31 168 TRP A O 1
ATOM 1355 N N . GLU A 1 169 ? -23.141 -6.664 10.109 1 91.94 169 GLU A N 1
ATOM 1356 C CA . GLU A 1 169 ? -22.719 -7.727 9.203 1 91.94 169 GLU A CA 1
ATOM 1357 C C . GLU A 1 169 ? -22.281 -7.156 7.855 1 91.94 169 GLU A C 1
ATOM 1359 O O . GLU A 1 169 ? -21.234 -7.547 7.324 1 91.94 169 GLU A O 1
ATOM 1364 N N . THR A 1 170 ? -23.078 -6.242 7.422 1 90 170 THR A N 1
ATOM 1365 C CA . THR A 1 170 ? -22.766 -5.594 6.156 1 90 170 THR A CA 1
ATOM 1366 C C . THR A 1 170 ? -21.453 -4.828 6.254 1 90 170 THR A C 1
ATOM 1368 O O . THR A 1 170 ? -20.609 -4.914 5.355 1 90 170 THR A O 1
ATOM 1371 N N . ILE A 1 171 ? -21.266 -4.129 7.32 1 92.31 171 ILE A N 1
ATOM 1372 C CA . ILE A 1 171 ? -20.062 -3.316 7.512 1 92.31 171 ILE A CA 1
ATOM 1373 C C . ILE A 1 171 ? -18.844 -4.223 7.672 1 92.31 171 ILE A C 1
ATOM 1375 O O . ILE A 1 171 ? -17.797 -3.969 7.086 1 92.31 171 ILE A O 1
ATOM 1379 N N . PHE A 1 172 ? -19 -5.219 8.438 1 90.75 172 PHE A N 1
ATOM 1380 C CA . PHE A 1 172 ? -17.875 -6.125 8.664 1 90.75 172 PHE A CA 1
ATOM 1381 C C . PHE A 1 172 ? -17.438 -6.777 7.359 1 90.75 172 PHE A C 1
ATOM 1383 O O . PHE A 1 172 ? -16.25 -6.77 7.023 1 90.75 172 PHE A O 1
ATOM 1390 N N . ASP A 1 173 ? -18.375 -7.242 6.527 1 86.75 173 ASP A N 1
ATOM 1391 C CA . ASP A 1 173 ? -18.078 -8.047 5.348 1 86.75 173 ASP A CA 1
ATOM 1392 C C . ASP A 1 173 ? -17.594 -7.176 4.191 1 86.75 173 ASP A C 1
ATOM 1394 O O . ASP A 1 173 ? -16.875 -7.652 3.307 1 86.75 173 ASP A O 1
ATOM 1398 N N . ASN A 1 174 ? -17.938 -5.895 4.277 1 86.88 174 ASN A N 1
ATOM 1399 C CA . ASN A 1 174 ? -17.688 -5.082 3.092 1 86.88 174 ASN A CA 1
ATOM 1400 C C . ASN A 1 174 ? -16.719 -3.941 3.385 1 86.88 174 ASN A C 1
ATOM 1402 O O . ASN A 1 174 ? -16.328 -3.203 2.477 1 86.88 174 ASN A O 1
ATOM 1406 N N . TYR A 1 175 ? -16.344 -3.848 4.594 1 91 175 TYR A N 1
ATOM 1407 C CA . TYR A 1 175 ? -15.555 -2.668 4.941 1 91 175 TYR A CA 1
ATOM 1408 C C . TYR A 1 175 ? -14.445 -3.02 5.926 1 91 175 TYR A C 1
ATOM 1410 O O . TYR A 1 175 ? -13.266 -2.92 5.594 1 91 175 TYR A O 1
ATOM 1418 N N . MET A 1 176 ? -14.82 -3.666 7.055 1 91 176 MET A N 1
ATOM 1419 C CA . MET A 1 176 ? -13.867 -3.932 8.125 1 91 176 MET A CA 1
ATOM 1420 C C . MET A 1 176 ? -12.906 -5.055 7.73 1 91 176 MET A C 1
ATOM 1422 O O . MET A 1 176 ? -11.773 -5.105 8.211 1 91 176 MET A O 1
ATOM 1426 N N . VAL A 1 177 ? -13.336 -5.867 6.848 1 89.69 177 VAL A N 1
ATOM 1427 C CA . VAL A 1 177 ? -12.523 -7 6.422 1 89.69 177 VAL A CA 1
ATOM 1428 C C . VAL A 1 177 ? -11.25 -6.496 5.742 1 89.69 177 VAL A C 1
ATOM 1430 O O . VAL A 1 177 ? -10.25 -7.207 5.684 1 89.69 177 VAL A O 1
ATOM 1433 N N . PHE A 1 178 ? -11.195 -5.234 5.395 1 92 178 PHE A N 1
ATOM 1434 C CA . PHE A 1 178 ? -10.078 -4.688 4.641 1 92 178 PHE A CA 1
ATOM 1435 C C . PHE A 1 178 ? -9.055 -4.047 5.574 1 92 178 PHE A C 1
ATOM 1437 O O . PHE A 1 178 ? -7.973 -3.646 5.141 1 92 178 PHE A O 1
ATOM 1444 N N . VAL A 1 179 ? -9.328 -3.967 6.828 1 93.75 179 VAL A N 1
ATOM 1445 C CA . VAL A 1 179 ? -8.484 -3.248 7.773 1 93.75 179 VAL A CA 1
ATOM 1446 C C . VAL A 1 179 ? -7.086 -3.865 7.797 1 93.75 179 VAL A C 1
ATOM 1448 O O . VAL A 1 179 ? -6.09 -3.172 7.582 1 93.75 179 VAL A O 1
ATOM 1451 N N . PRO A 1 180 ? -6.938 -5.145 7.949 1 91.31 180 PRO A N 1
ATOM 1452 C CA . PRO A 1 180 ? -5.582 -5.699 7.973 1 91.31 180 PRO A CA 1
ATOM 1453 C C . PRO A 1 180 ? -4.855 -5.539 6.641 1 91.31 180 PRO A C 1
ATOM 1455 O O . PRO A 1 180 ? -3.646 -5.297 6.617 1 91.31 180 PRO A O 1
ATOM 1458 N N . LEU A 1 181 ? -5.562 -5.664 5.66 1 90.69 181 LEU A N 1
ATOM 1459 C CA . LEU A 1 181 ? -4.992 -5.566 4.32 1 90.69 181 LEU A CA 1
ATOM 1460 C C . LEU A 1 181 ? -4.43 -4.172 4.07 1 90.69 181 LEU A C 1
ATOM 1462 O O . LEU A 1 181 ? -3.338 -4.031 3.516 1 90.69 181 LEU A O 1
ATOM 1466 N N . LEU A 1 182 ? -5.152 -3.213 4.523 1 94.12 182 LEU A N 1
ATOM 1467 C CA . LEU A 1 182 ? -4.812 -1.839 4.168 1 94.12 182 LEU A CA 1
ATOM 1468 C C . LEU A 1 182 ? -3.828 -1.248 5.172 1 94.12 182 LEU A C 1
ATOM 1470 O O . LEU A 1 182 ? -3.174 -0.242 4.887 1 94.12 182 LEU A O 1
ATOM 1474 N N . ALA A 1 183 ? -3.742 -1.854 6.336 1 95.31 183 ALA A N 1
ATOM 1475 C CA . ALA A 1 183 ? -2.885 -1.337 7.398 1 95.31 183 ALA A CA 1
ATOM 1476 C C . ALA A 1 183 ? -1.424 -1.304 6.961 1 95.31 183 ALA A C 1
ATOM 1478 O O . ALA A 1 183 ? -0.732 -0.302 7.16 1 95.31 183 ALA A O 1
ATOM 1479 N N . PHE A 1 184 ? -1.053 -2.266 6.344 1 91.38 184 PHE A N 1
ATOM 1480 C CA . PHE A 1 184 ? 0.361 -2.398 6.008 1 91.38 184 PHE A CA 1
ATOM 1481 C C . PHE A 1 184 ? 0.768 -1.373 4.957 1 91.38 184 PHE A C 1
ATOM 1483 O O . PHE A 1 184 ? 1.692 -0.586 5.176 1 91.38 184 PHE A O 1
ATOM 1490 N N . PRO A 1 185 ? 0.108 -1.329 3.801 1 92.62 185 PRO A N 1
ATOM 1491 C CA . PRO A 1 185 ? 0.49 -0.324 2.807 1 92.62 185 PRO A CA 1
ATOM 1492 C C . PRO A 1 185 ? 0.353 1.104 3.326 1 92.62 185 PRO A C 1
ATOM 1494 O O . PRO A 1 185 ? 1.134 1.981 2.947 1 92.62 185 PRO A O 1
ATOM 1497 N N . GLU A 1 186 ? -0.611 1.386 4.16 1 96.06 186 GLU A N 1
ATOM 1498 C CA . GLU A 1 186 ? -0.73 2.699 4.785 1 96.06 186 GLU A CA 1
ATOM 1499 C C . GLU A 1 186 ? 0.495 3.018 5.641 1 96.06 186 GLU A C 1
ATOM 1501 O O . GLU A 1 186 ? 1.039 4.121 5.566 1 96.06 186 GLU A O 1
ATOM 1506 N N . GLY A 1 187 ? 0.866 2.033 6.434 1 96.75 187 GLY A N 1
ATOM 1507 C CA . GLY A 1 187 ? 2.09 2.195 7.203 1 96.75 187 GLY A CA 1
ATOM 1508 C C . GLY A 1 187 ? 3.316 2.402 6.332 1 96.75 187 GLY A C 1
ATOM 1509 O O . GLY A 1 187 ? 4.145 3.271 6.613 1 96.75 187 GLY A O 1
ATOM 1510 N N . LEU A 1 188 ? 3.396 1.628 5.367 1 92.19 188 LEU A N 1
ATOM 1511 C CA . LEU A 1 188 ? 4.543 1.69 4.469 1 92.19 188 LEU A CA 1
ATOM 1512 C C . LEU A 1 188 ? 4.633 3.057 3.795 1 92.19 188 LEU A C 1
ATOM 1514 O O . LEU A 1 188 ? 5.719 3.633 3.691 1 92.19 188 LEU A O 1
ATOM 1518 N N . LEU A 1 189 ? 3.494 3.523 3.328 1 93.38 189 LEU A N 1
ATOM 1519 C CA . LEU A 1 189 ? 3.43 4.828 2.684 1 93.38 189 LEU A CA 1
ATOM 1520 C C . LEU A 1 189 ? 3.943 5.922 3.615 1 93.38 189 LEU A C 1
ATOM 1522 O O . LEU A 1 189 ? 4.781 6.734 3.225 1 93.38 189 LEU A O 1
ATOM 1526 N N . ASN A 1 190 ? 3.52 5.918 4.797 1 97.25 190 ASN A N 1
ATOM 1527 C CA . ASN A 1 190 ? 3.93 6.918 5.781 1 97.25 190 ASN A CA 1
ATOM 1528 C C . ASN A 1 190 ? 5.367 6.691 6.238 1 97.25 190 ASN A C 1
ATOM 1530 O O . ASN A 1 190 ? 6.145 7.645 6.352 1 97.25 190 ASN A O 1
ATOM 1534 N N . GLY A 1 191 ? 5.727 5.473 6.5 1 94.88 191 GLY A N 1
ATOM 1535 C CA . GLY A 1 191 ? 7.082 5.156 6.922 1 94.88 191 GLY A CA 1
ATOM 1536 C C . GLY A 1 191 ? 8.133 5.547 5.898 1 94.88 191 GLY A C 1
ATOM 1537 O O . GLY A 1 191 ? 9.156 6.129 6.25 1 94.88 191 GLY A O 1
ATOM 1538 N N . MET A 1 192 ? 7.836 5.219 4.684 1 90.69 192 MET A N 1
ATOM 1539 C CA . MET A 1 192 ? 8.781 5.551 3.619 1 90.69 192 MET A CA 1
ATOM 1540 C C . MET A 1 192 ? 8.906 7.059 3.461 1 90.69 192 MET A C 1
ATOM 1542 O O . MET A 1 192 ? 10.008 7.57 3.225 1 90.69 192 MET A O 1
ATOM 1546 N N . THR A 1 193 ? 7.82 7.73 3.51 1 94.5 193 THR A N 1
ATOM 1547 C CA . THR A 1 193 ? 7.855 9.188 3.441 1 94.5 193 THR A CA 1
ATOM 1548 C C . THR A 1 193 ? 8.711 9.766 4.562 1 94.5 193 THR A C 1
ATOM 1550 O O . THR A 1 193 ? 9.555 10.633 4.324 1 94.5 193 THR A O 1
ATOM 1553 N N . MET A 1 194 ? 8.555 9.242 5.719 1 95.5 194 MET A N 1
ATOM 1554 C CA . MET A 1 194 ? 9.336 9.734 6.852 1 95.5 194 MET A CA 1
ATOM 1555 C C . MET A 1 194 ? 10.812 9.367 6.688 1 95.5 194 MET A C 1
ATOM 1557 O O . MET A 1 194 ? 11.695 10.156 7.047 1 95.5 194 MET A O 1
ATOM 1561 N N . ALA A 1 195 ? 11.008 8.156 6.207 1 91.31 195 ALA A N 1
ATOM 1562 C CA . ALA A 1 195 ? 12.391 7.758 5.961 1 91.31 195 ALA A CA 1
ATOM 1563 C C . ALA A 1 195 ? 13.07 8.703 4.977 1 91.31 195 ALA A C 1
ATOM 1565 O O . ALA A 1 195 ? 14.188 9.156 5.211 1 91.31 195 ALA A O 1
ATOM 1566 N N . MET A 1 196 ? 12.367 8.984 3.936 1 90.38 196 MET A N 1
ATOM 1567 C CA . MET A 1 196 ? 12.906 9.867 2.902 1 90.38 196 MET A CA 1
ATOM 1568 C C . MET A 1 196 ? 13.219 11.242 3.471 1 90.38 196 MET A C 1
ATOM 1570 O O . MET A 1 196 ? 14.336 11.742 3.324 1 90.38 196 MET A O 1
ATOM 1574 N N . PHE A 1 197 ? 12.336 11.852 4.176 1 93.69 197 PHE A N 1
ATOM 1575 C CA . PHE A 1 197 ? 12.492 13.227 4.625 1 93.69 197 PHE A CA 1
ATOM 1576 C C . PHE A 1 197 ? 13.414 13.297 5.836 1 93.69 197 PHE A C 1
ATOM 1578 O O . PHE A 1 197 ? 14.148 14.273 6.008 1 93.69 197 PHE A O 1
ATOM 1585 N N . ALA A 1 198 ? 13.422 12.258 6.668 1 92.62 198 ALA A N 1
ATOM 1586 C CA . ALA A 1 198 ? 14.312 12.25 7.824 1 92.62 198 ALA A CA 1
ATOM 1587 C C . ALA A 1 198 ? 15.773 12.195 7.391 1 92.62 198 ALA A C 1
ATOM 1589 O O . ALA A 1 198 ? 16.641 12.766 8.055 1 92.62 198 ALA A O 1
ATOM 1590 N N . VAL A 1 199 ? 16.031 11.586 6.281 1 87.38 199 VAL A N 1
ATOM 1591 C CA . VAL A 1 199 ? 17.406 11.383 5.82 1 87.38 199 VAL A CA 1
ATOM 1592 C C . VAL A 1 199 ? 17.797 12.508 4.859 1 87.38 199 VAL A C 1
ATOM 1594 O O . VAL A 1 199 ? 18.891 13.062 4.961 1 87.38 199 VAL A O 1
ATOM 1597 N N . PHE A 1 200 ? 16.906 12.938 4.016 1 87.81 200 PHE A N 1
ATOM 1598 C CA . PHE A 1 200 ? 17.328 13.797 2.916 1 87.81 200 PHE A CA 1
ATOM 1599 C C . PHE A 1 200 ? 16.891 15.242 3.162 1 87.81 200 PHE A C 1
ATOM 1601 O O . PHE A 1 200 ? 17.547 16.172 2.703 1 87.81 200 PHE A O 1
ATOM 1608 N N . LYS A 1 201 ? 15.766 15.398 3.746 1 92.44 201 LYS A N 1
ATOM 1609 C CA . LYS A 1 201 ? 15.242 16.75 3.941 1 92.44 201 LYS A CA 1
ATOM 1610 C C . LYS A 1 201 ? 14.555 16.875 5.297 1 92.44 201 LYS A C 1
ATOM 1612 O O . LYS A 1 201 ? 13.375 17.203 5.371 1 92.44 201 LYS A O 1
ATOM 1617 N N . PRO A 1 202 ? 15.305 16.781 6.352 1 91.56 202 PRO A N 1
ATOM 1618 C CA . PRO A 1 202 ? 14.711 16.828 7.691 1 91.56 202 PRO A CA 1
ATOM 1619 C C . PRO A 1 202 ? 14.07 18.188 7.992 1 91.56 202 PRO A C 1
ATOM 1621 O O . PRO A 1 202 ? 13.195 18.281 8.859 1 91.56 202 PRO A O 1
ATOM 1624 N N . GLU A 1 203 ? 14.375 19.234 7.262 1 90.69 203 GLU A N 1
ATOM 1625 C CA . GLU A 1 203 ? 13.836 20.562 7.477 1 90.69 203 GLU A CA 1
ATOM 1626 C C . GLU A 1 203 ? 12.352 20.625 7.117 1 90.69 203 GLU A C 1
ATOM 1628 O O . GLU A 1 203 ? 11.648 21.562 7.496 1 90.69 203 GLU A O 1
ATOM 1633 N N . TRP A 1 204 ? 11.906 19.625 6.414 1 93.06 204 TRP A N 1
ATOM 1634 C CA . TRP A 1 204 ? 10.508 19.609 6.004 1 93.06 204 TRP A CA 1
ATOM 1635 C C . TRP A 1 204 ? 9.648 18.906 7.047 1 93.06 204 TRP A C 1
ATOM 1637 O O . TRP A 1 204 ? 8.422 18.859 6.918 1 93.06 204 TRP A O 1
ATOM 1647 N N . LEU A 1 205 ? 10.297 18.391 8.023 1 95.19 205 LEU A N 1
ATOM 1648 C CA . LEU A 1 205 ? 9.578 17.781 9.141 1 95.19 205 LEU A CA 1
ATOM 1649 C C . LEU A 1 205 ? 9.414 18.766 10.289 1 95.19 205 LEU A C 1
ATOM 1651 O O . LEU A 1 205 ? 10.328 18.938 11.102 1 95.19 205 LEU A O 1
ATOM 1655 N N . ARG A 1 206 ? 8.273 19.25 10.359 1 93.81 206 ARG A N 1
ATOM 1656 C CA . ARG A 1 206 ? 8.016 20.281 11.359 1 93.81 206 ARG A CA 1
ATOM 1657 C C . ARG A 1 206 ? 8.195 19.719 12.766 1 93.81 206 ARG A C 1
ATOM 1659 O O . ARG A 1 206 ? 8.625 20.453 13.672 1 93.81 206 ARG A O 1
ATOM 1666 N N . VAL A 1 207 ? 7.891 18.5 13.023 1 90.88 207 VAL A N 1
ATOM 1667 C CA . VAL A 1 207 ? 7.973 17.922 14.367 1 90.88 207 VAL A CA 1
ATOM 1668 C C . VAL A 1 207 ? 9.438 17.844 14.805 1 90.88 207 VAL A C 1
ATOM 1670 O O . VAL A 1 207 ? 9.727 17.734 16 1 90.88 207 VAL A O 1
ATOM 1673 N N . PHE A 1 208 ? 10.344 17.797 13.859 1 86.38 208 PHE A N 1
ATOM 1674 C CA . PHE A 1 208 ? 11.766 17.844 14.203 1 86.38 208 PHE A CA 1
ATOM 1675 C C . PHE A 1 208 ? 12.141 19.219 14.742 1 86.38 208 PHE A C 1
ATOM 1677 O O . PHE A 1 208 ? 12.93 19.328 15.68 1 86.38 208 PHE A O 1
ATOM 1684 N N . SER A 1 209 ? 11.656 20.25 14.148 1 78.69 209 SER A N 1
ATOM 1685 C CA . SER A 1 209 ? 11.961 21.609 14.57 1 78.69 209 SER A CA 1
ATOM 1686 C C . SER A 1 209 ? 11.227 21.969 15.859 1 78.69 209 SER A C 1
ATOM 1688 O O . SER A 1 209 ? 11.812 22.547 16.781 1 78.69 209 SER A O 1
ATOM 1690 N N . ASP A 1 210 ? 10 21.578 15.891 1 78.31 210 ASP A N 1
ATOM 1691 C CA . ASP A 1 210 ? 9.172 21.953 17.031 1 78.31 210 ASP A CA 1
ATOM 1692 C C . ASP A 1 210 ? 9.578 21.188 18.281 1 78.31 210 ASP A C 1
ATOM 1694 O O . ASP A 1 210 ? 9.445 21.688 19.406 1 78.31 210 ASP A O 1
ATOM 1698 N N . ARG A 1 211 ? 10.125 19.938 18.094 1 72.31 211 ARG A N 1
ATOM 1699 C CA . ARG A 1 211 ? 10.297 19.125 19.281 1 72.31 211 ARG A CA 1
ATOM 1700 C C . ARG A 1 211 ? 11.727 18.609 19.391 1 72.31 211 ARG A C 1
ATOM 1702 O O . ARG A 1 211 ? 12.039 17.828 20.297 1 72.31 211 ARG A O 1
ATOM 1709 N N . ASP A 1 212 ? 12.641 19.156 18.812 1 66.62 212 ASP A N 1
ATOM 1710 C CA . ASP A 1 212 ? 14.062 18.812 18.891 1 66.62 212 ASP A CA 1
ATOM 1711 C C . ASP A 1 212 ? 14.281 17.312 18.797 1 66.62 212 ASP A C 1
ATOM 1713 O O . ASP A 1 212 ? 14.977 16.719 19.625 1 66.62 212 ASP A O 1
ATOM 1717 N N . TYR A 1 213 ? 13.641 16.703 18.047 1 67.56 213 TYR A N 1
ATOM 1718 C CA . TYR A 1 213 ? 13.727 15.258 17.984 1 67.56 213 TYR A CA 1
ATOM 1719 C C . TYR A 1 213 ? 15.156 14.812 17.688 1 67.56 213 TYR A C 1
ATOM 1721 O O . TYR A 1 213 ? 15.672 13.898 18.344 1 67.56 213 TYR A O 1
ATOM 1729 N N . ILE A 1 214 ? 15.883 15.125 16.562 1 62.88 214 ILE A N 1
ATOM 1730 C CA . ILE A 1 214 ? 17.25 14.703 16.297 1 62.88 214 ILE A CA 1
ATOM 1731 C C . ILE A 1 214 ? 18.203 15.867 16.547 1 62.88 214 ILE A C 1
ATOM 1733 O O . ILE A 1 214 ? 17.891 17.016 16.266 1 62.88 214 ILE A O 1
ATOM 1737 N N . TYR A 1 215 ? 19.016 15.688 17.562 1 52.53 215 TYR A N 1
ATOM 1738 C CA . TYR A 1 215 ? 20.062 16.656 17.859 1 52.53 215 TYR A CA 1
ATOM 1739 C C . TYR A 1 215 ? 20.656 17.219 16.578 1 52.53 215 TYR A C 1
ATOM 1741 O O . TYR A 1 215 ? 20.984 16.469 15.656 1 52.53 215 TYR A O 1
ATOM 1749 N N . ASN A 1 216 ? 20.094 18.328 16.219 1 47.03 216 ASN A N 1
ATOM 1750 C CA . ASN A 1 216 ? 20.766 19.156 15.227 1 47.03 216 ASN A CA 1
ATOM 1751 C C . ASN A 1 216 ? 22.281 19.109 15.398 1 47.03 216 ASN A C 1
ATOM 1753 O O . ASN A 1 216 ? 22.844 19.797 16.25 1 47.03 216 ASN A O 1
ATOM 1757 N N . HIS A 1 217 ? 22.922 18.016 15.391 1 43.25 217 HIS A N 1
ATOM 1758 C CA . HIS A 1 217 ? 24.375 18.141 15.445 1 43.25 217 HIS A CA 1
ATOM 1759 C C . HIS A 1 217 ? 24.875 19.219 14.508 1 43.25 217 HIS A C 1
ATOM 1761 O O . HIS A 1 217 ? 26.062 19.562 14.516 1 43.25 217 HIS A O 1
ATOM 1767 N N . TYR A 1 218 ? 24.141 19.609 13.516 1 39.38 218 TYR A N 1
ATOM 1768 C CA . TYR A 1 218 ? 24.812 20.531 12.602 1 39.38 218 TYR A CA 1
ATOM 1769 C C . TYR A 1 218 ? 24.906 21.922 13.219 1 39.38 218 TYR A C 1
ATOM 1771 O O . TYR A 1 218 ? 25.547 22.812 12.656 1 39.38 218 TYR A O 1
ATOM 1779 N N . HIS A 1 219 ? 24.047 22.359 14.078 1 37.94 219 HIS A N 1
ATOM 1780 C CA . HIS A 1 219 ? 24.188 23.766 14.438 1 37.94 219 HIS A CA 1
ATOM 1781 C C . HIS A 1 219 ? 25.297 23.953 15.469 1 37.94 219 HIS A C 1
ATOM 1783 O O . HIS A 1 219 ? 25.516 25.078 15.945 1 37.94 219 HIS A O 1
ATOM 1789 N N . LYS A 1 220 ? 25.688 22.922 16.172 1 38.84 220 LYS A N 1
ATOM 1790 C CA . LYS A 1 220 ? 26.719 23.391 17.094 1 38.84 220 LYS A CA 1
ATOM 1791 C C . LYS A 1 220 ? 27.984 23.766 16.344 1 38.84 220 LYS A C 1
ATOM 1793 O O . LYS A 1 220 ? 28.984 24.156 16.953 1 38.84 220 LYS A O 1
ATOM 1798 N N . LYS A 1 221 ? 28.25 23.609 15.039 1 32.34 221 LYS A N 1
ATOM 1799 C CA . LYS A 1 221 ? 29.484 24.359 14.789 1 32.34 221 LYS A CA 1
ATOM 1800 C C . LYS A 1 221 ? 29.203 25.844 14.617 1 32.34 221 LYS A C 1
ATOM 1802 O O . LYS A 1 221 ? 28.219 26.234 14 1 32.34 221 LYS A O 1
ATOM 1807 N N . MET B 1 1 ? -17.391 -27.891 -10.812 1 49.66 1 MET B N 1
ATOM 1808 C CA . MET B 1 1 ? -16.344 -27.406 -9.914 1 49.66 1 MET B CA 1
ATOM 1809 C C . MET B 1 1 ? -15.023 -28.141 -10.156 1 49.66 1 MET B C 1
ATOM 1811 O O . MET B 1 1 ? -13.953 -27.531 -10.125 1 49.66 1 MET B O 1
ATOM 1815 N N . LEU B 1 2 ? -15.25 -29.422 -10.656 1 57.72 2 LEU B N 1
ATOM 1816 C CA . LEU B 1 2 ? -14.125 -30.344 -10.68 1 57.72 2 LEU B CA 1
ATOM 1817 C C . LEU B 1 2 ? -13.273 -30.141 -11.93 1 57.72 2 LEU B C 1
ATOM 1819 O O . LEU B 1 2 ? -12.047 -30.234 -11.875 1 57.72 2 LEU B O 1
ATOM 1823 N N . LEU B 1 3 ? -14 -29.75 -12.961 1 53.62 3 LEU B N 1
ATOM 1824 C CA . LEU B 1 3 ? -13.305 -29.734 -14.242 1 53.62 3 LEU B CA 1
ATOM 1825 C C . LEU B 1 3 ? -12.297 -28.594 -14.312 1 53.62 3 LEU B C 1
ATOM 1827 O O . LEU B 1 3 ? -11.148 -28.797 -14.695 1 53.62 3 LEU B O 1
ATOM 1831 N N . PRO B 1 4 ? -12.75 -27.469 -13.969 1 67.19 4 PRO B N 1
ATOM 1832 C CA . PRO B 1 4 ? -11.781 -26.375 -14.008 1 67.19 4 PRO B CA 1
ATOM 1833 C C . PRO B 1 4 ? -10.586 -26.594 -13.086 1 67.19 4 PRO B C 1
ATOM 1835 O O . PRO B 1 4 ? -9.461 -26.25 -13.422 1 67.19 4 PRO B O 1
ATOM 1838 N N . GLU B 1 5 ? -10.852 -27.406 -12.109 1 70.69 5 GLU B N 1
ATOM 1839 C CA . GLU B 1 5 ? -9.766 -27.719 -11.18 1 70.69 5 GLU B CA 1
ATOM 1840 C C . GLU B 1 5 ? -8.781 -28.719 -11.797 1 70.69 5 GLU B C 1
ATOM 1842 O O . GLU B 1 5 ? -7.57 -28.594 -11.609 1 70.69 5 GLU B O 1
ATOM 1847 N N . LEU B 1 6 ? -9.398 -29.609 -12.508 1 67 6 LEU B N 1
ATOM 1848 C CA . LEU B 1 6 ? -8.555 -30.609 -13.164 1 67 6 LEU B CA 1
ATOM 1849 C C . LEU B 1 6 ? -7.707 -29.969 -14.258 1 67 6 LEU B C 1
ATOM 1851 O O . LEU B 1 6 ? -6.543 -30.344 -14.438 1 67 6 LEU B O 1
ATOM 1855 N N . PHE B 1 7 ? -8.297 -29.094 -14.977 1 71.88 7 PHE B N 1
ATOM 1856 C CA . PHE B 1 7 ? -7.566 -28.375 -16.016 1 71.88 7 PHE B CA 1
ATOM 1857 C C . PHE B 1 7 ? -6.426 -27.562 -15.422 1 71.88 7 PHE B C 1
ATOM 1859 O O . PHE B 1 7 ? -5.309 -27.562 -15.938 1 71.88 7 PHE B O 1
ATOM 1866 N N . ALA B 1 8 ? -6.695 -27.016 -14.352 1 77.5 8 ALA B N 1
ATOM 1867 C CA . ALA B 1 8 ? -5.664 -26.234 -13.672 1 77.5 8 ALA B CA 1
ATOM 1868 C C . ALA B 1 8 ? -4.543 -27.141 -13.156 1 77.5 8 ALA B C 1
ATOM 1870 O O . ALA B 1 8 ? -3.363 -26.797 -13.258 1 77.5 8 ALA B O 1
ATOM 1871 N N . LEU B 1 9 ? -4.918 -28.328 -12.758 1 75.62 9 LEU B N 1
ATOM 1872 C CA . LEU B 1 9 ? -3.938 -29.266 -12.25 1 75.62 9 LEU B CA 1
ATOM 1873 C C . LEU B 1 9 ? -2.998 -29.734 -13.359 1 75.62 9 LEU B C 1
ATOM 1875 O O . LEU B 1 9 ? -1.789 -29.844 -13.148 1 75.62 9 LEU B O 1
ATOM 1879 N N . PHE B 1 10 ? -3.6 -29.891 -14.477 1 72.31 10 PHE B N 1
ATOM 1880 C CA . PHE B 1 10 ? -2.805 -30.312 -15.625 1 72.31 10 PHE B CA 1
ATOM 1881 C C . PHE B 1 10 ? -1.76 -29.25 -15.969 1 72.31 10 PHE B C 1
ATOM 1883 O O . PHE B 1 10 ? -0.592 -29.578 -16.188 1 72.31 10 PHE B O 1
ATOM 1890 N N . PHE B 1 11 ? -2.092 -28.047 -15.93 1 73.12 11 PHE B N 1
ATOM 1891 C CA . PHE B 1 11 ? -1.197 -26.938 -16.266 1 73.12 11 PHE B CA 1
ATOM 1892 C C . PHE B 1 11 ? -0.095 -26.797 -15.227 1 73.12 11 PHE B C 1
ATOM 1894 O O . PHE B 1 11 ? 1.06 -26.531 -15.57 1 73.12 11 PHE B O 1
ATOM 1901 N N . ILE B 1 12 ? -0.403 -27.141 -14.078 1 76.25 12 ILE B N 1
ATOM 1902 C CA . ILE B 1 12 ? 0.572 -27.031 -13 1 76.25 12 ILE B CA 1
ATOM 1903 C C . ILE B 1 12 ? 1.61 -28.141 -13.125 1 76.25 12 ILE B C 1
ATOM 1905 O O . ILE B 1 12 ? 2.812 -27.891 -12.992 1 76.25 12 ILE B O 1
ATOM 1909 N N . LEU B 1 13 ? 1.096 -29.281 -13.438 1 74.06 13 LEU B N 1
ATOM 1910 C CA . LEU B 1 13 ? 2.008 -30.406 -13.555 1 74.06 13 LEU B CA 1
ATOM 1911 C C . LEU B 1 13 ? 2.979 -30.203 -14.711 1 74.06 13 LEU B C 1
ATOM 1913 O O . LEU B 1 13 ? 4.172 -30.484 -14.586 1 74.06 13 LEU B O 1
ATOM 1917 N N . LEU B 1 14 ? 2.479 -29.609 -15.75 1 71.56 14 LEU B N 1
ATOM 1918 C CA . LEU B 1 14 ? 3.324 -29.312 -16.906 1 71.56 14 LEU B CA 1
ATOM 1919 C C . LEU B 1 14 ? 4.328 -28.219 -16.578 1 71.56 14 LEU B C 1
ATOM 1921 O O . LEU B 1 14 ? 5.492 -28.297 -16.969 1 71.56 14 LEU B O 1
ATOM 1925 N N . SER B 1 15 ? 3.854 -27.312 -15.852 1 77 15 SER B N 1
ATOM 1926 C CA . SER B 1 15 ? 4.711 -26.188 -15.531 1 77 15 SER B CA 1
ATOM 1927 C C . SER B 1 15 ? 5.809 -26.578 -14.547 1 77 15 SER B C 1
ATOM 1929 O O . SER B 1 15 ? 6.938 -26.078 -14.633 1 77 15 SER B O 1
ATOM 1931 N N . VAL B 1 16 ? 5.527 -27.531 -13.781 1 77.88 16 VAL B N 1
ATOM 1932 C CA . VAL B 1 16 ? 6.492 -27.969 -12.781 1 77.88 16 VAL B CA 1
ATOM 1933 C C . VAL B 1 16 ? 7.652 -28.688 -13.461 1 77.88 16 VAL B C 1
ATOM 1935 O O . VAL B 1 16 ? 8.805 -28.547 -13.062 1 77.88 16 VAL B O 1
ATOM 1938 N N . ASN B 1 17 ? 7.305 -29.375 -14.5 1 76.94 17 ASN B N 1
ATOM 1939 C CA . ASN B 1 17 ? 8.344 -30.078 -15.25 1 76.94 17 ASN B CA 1
ATOM 1940 C C . ASN B 1 17 ? 9.336 -29.094 -15.883 1 76.94 17 ASN B C 1
ATOM 1942 O O . ASN B 1 17 ? 10.516 -29.406 -16.031 1 76.94 17 ASN B O 1
ATOM 1946 N N . PHE B 1 18 ? 8.812 -27.906 -16.094 1 81 18 PHE B N 1
ATOM 1947 C CA . PHE B 1 18 ? 9.625 -26.906 -16.766 1 81 18 PHE B CA 1
ATOM 1948 C C . PHE B 1 18 ? 10.508 -26.156 -15.773 1 81 18 PHE B C 1
ATOM 1950 O O . PHE B 1 18 ? 11.555 -25.625 -16.141 1 81 18 PHE B O 1
ATOM 1957 N N . ILE B 1 19 ? 10.125 -26.266 -14.523 1 86.44 19 ILE B N 1
ATOM 1958 C CA . ILE B 1 19 ? 10.867 -25.406 -13.609 1 86.44 19 ILE B CA 1
ATOM 1959 C C . ILE B 1 19 ? 11.828 -26.234 -12.773 1 86.44 19 ILE B C 1
ATOM 1961 O O . ILE B 1 19 ? 12.742 -25.703 -12.141 1 86.44 19 ILE B O 1
ATOM 1965 N N . TRP B 1 20 ? 11.781 -27.547 -12.797 1 87.25 20 TRP B N 1
ATOM 1966 C CA . TRP B 1 20 ? 12.539 -28.422 -11.906 1 87.25 20 TRP B CA 1
ATOM 1967 C C . TRP B 1 20 ? 14.039 -28.266 -12.141 1 87.25 20 TRP B C 1
ATOM 1969 O O . TRP B 1 20 ? 14.828 -28.297 -11.188 1 87.25 20 TRP B O 1
ATOM 1979 N N . LYS B 1 21 ? 14.398 -28.078 -13.336 1 88.81 21 LYS B N 1
ATOM 1980 C CA . LYS B 1 21 ? 15.82 -27.953 -13.641 1 88.81 21 LYS B CA 1
ATOM 1981 C C . LYS B 1 21 ? 16.422 -26.719 -12.969 1 88.81 21 LYS B C 1
ATOM 1983 O O . LYS B 1 21 ? 17.5 -26.781 -12.383 1 88.81 21 LYS B O 1
ATOM 1988 N N . ASP B 1 22 ? 15.742 -25.672 -13.039 1 92.19 22 ASP B N 1
ATOM 1989 C CA . ASP B 1 22 ? 16.219 -24.438 -12.438 1 92.19 22 ASP B CA 1
ATOM 1990 C C . ASP B 1 22 ? 16.203 -24.531 -10.914 1 92.19 22 ASP B C 1
ATOM 1992 O O . ASP B 1 22 ? 17.141 -24.047 -10.25 1 92.19 22 ASP B O 1
ATOM 1996 N N . VAL B 1 23 ? 15.258 -25.172 -10.375 1 93.25 23 VAL B N 1
ATOM 1997 C CA . VAL B 1 23 ? 15.133 -25.297 -8.93 1 93.25 23 VAL B CA 1
ATOM 1998 C C . VAL B 1 23 ? 16.25 -26.188 -8.391 1 93.25 23 VAL B C 1
ATOM 2000 O O . VAL B 1 23 ? 16.938 -25.828 -7.43 1 93.25 23 VAL B O 1
ATOM 2003 N N . PHE B 1 24 ? 16.562 -27.266 -9.062 1 93.19 24 PHE B N 1
ATOM 2004 C CA . PHE B 1 24 ? 17.516 -28.25 -8.555 1 93.19 24 PHE B CA 1
ATOM 2005 C C . PHE B 1 24 ? 18.938 -27.828 -8.891 1 93.19 24 PHE B C 1
ATOM 2007 O O . PHE B 1 24 ? 19.875 -28.172 -8.164 1 93.19 24 PHE B O 1
ATOM 2014 N N . ARG B 1 25 ? 19.062 -27.078 -9.922 1 93.06 25 ARG B N 1
ATOM 2015 C CA . ARG B 1 25 ? 20.422 -26.75 -10.359 1 93.06 25 ARG B CA 1
ATOM 2016 C C . ARG B 1 25 ? 20.844 -25.375 -9.867 1 93.06 25 ARG B C 1
ATOM 2018 O O . ARG B 1 25 ? 22.031 -25.078 -9.789 1 93.06 25 ARG B O 1
ATOM 2025 N N . VAL B 1 26 ? 19.906 -24.609 -9.531 1 93.12 26 VAL B N 1
ATOM 2026 C CA . VAL B 1 26 ? 20.266 -23.234 -9.219 1 93.12 26 VAL B CA 1
ATOM 2027 C C . VAL B 1 26 ? 19.781 -22.859 -7.816 1 93.12 26 VAL B C 1
ATOM 2029 O O . VAL B 1 26 ? 20.594 -22.594 -6.922 1 93.12 26 VAL B O 1
ATOM 2032 N N . LEU B 1 27 ? 18.531 -22.938 -7.535 1 95.31 27 LEU B N 1
ATOM 2033 C CA . LEU B 1 27 ? 17.938 -22.453 -6.289 1 95.31 27 LEU B CA 1
ATOM 2034 C C . LEU B 1 27 ? 18.422 -23.281 -5.102 1 95.31 27 LEU B C 1
ATOM 2036 O O . LEU B 1 27 ? 18.969 -22.734 -4.141 1 95.31 27 LEU B O 1
ATOM 2040 N N . LEU B 1 28 ? 18.266 -24.625 -5.211 1 95.5 28 LEU B N 1
ATOM 2041 C CA . LEU B 1 28 ? 18.547 -25.484 -4.062 1 95.5 28 LEU B CA 1
ATOM 2042 C C . LEU B 1 28 ? 20.031 -25.484 -3.715 1 95.5 28 LEU B C 1
ATOM 2044 O O . LEU B 1 28 ? 20.391 -25.375 -2.543 1 95.5 28 LEU B O 1
ATOM 2048 N N . PRO B 1 29 ? 20.906 -25.594 -4.723 1 95.75 29 PRO B N 1
ATOM 2049 C CA . PRO B 1 29 ? 22.328 -25.516 -4.398 1 95.75 29 PRO B CA 1
ATOM 2050 C C . PRO B 1 29 ? 22.719 -24.188 -3.773 1 95.75 29 PRO B C 1
ATOM 2052 O O . PRO B 1 29 ? 23.516 -24.156 -2.828 1 95.75 29 PRO B O 1
ATOM 2055 N N . LYS B 1 30 ? 22.172 -23.141 -4.242 1 94.75 30 LYS B N 1
ATOM 2056 C CA . LYS B 1 30 ? 22.484 -21.828 -3.678 1 94.75 30 LYS B CA 1
ATOM 2057 C C . LYS B 1 30 ? 21.953 -21.703 -2.252 1 94.75 30 LYS B C 1
ATOM 2059 O O . LYS B 1 30 ? 22.609 -21.109 -1.393 1 94.75 30 LYS B O 1
ATOM 2064 N N . LEU B 1 31 ? 20.844 -22.281 -1.976 1 95.44 31 LEU B N 1
ATOM 2065 C CA . LEU B 1 31 ? 20.25 -22.266 -0.645 1 95.44 31 LEU B CA 1
ATOM 2066 C C . LEU B 1 31 ? 21.125 -23.016 0.351 1 95.44 31 LEU B C 1
ATOM 2068 O O . LEU B 1 31 ? 21.266 -22.594 1.502 1 95.44 31 LEU B O 1
ATOM 2072 N N . SER B 1 32 ? 21.703 -24.047 -0.123 1 95.31 32 SER B N 1
ATOM 2073 C CA . SER B 1 32 ? 22.531 -24.875 0.746 1 95.31 32 SER B CA 1
ATOM 2074 C C . SER B 1 32 ? 23.922 -24.266 0.923 1 95.31 32 SER B C 1
ATOM 2076 O O . SER B 1 32 ? 24.531 -24.406 1.983 1 95.31 32 SER B O 1
ATOM 2078 N N . ALA B 1 33 ? 24.391 -23.578 -0.028 1 94.94 33 ALA B N 1
ATOM 2079 C CA . ALA B 1 33 ? 25.766 -23.094 -0.046 1 94.94 33 ALA B CA 1
ATOM 2080 C C . ALA B 1 33 ? 25.891 -21.75 0.649 1 94.94 33 ALA B C 1
ATOM 2082 O O . ALA B 1 33 ? 26.938 -21.438 1.228 1 94.94 33 ALA B O 1
ATOM 2083 N N . GLU B 1 34 ? 24.859 -20.938 0.547 1 95.69 34 GLU B N 1
ATOM 2084 C CA . GLU B 1 34 ? 24.953 -19.578 1.053 1 95.69 34 GLU B CA 1
ATOM 2085 C C . GLU B 1 34 ? 23.953 -19.344 2.188 1 95.69 34 GLU B C 1
ATOM 2087 O O . GLU B 1 34 ? 22.766 -19.172 1.944 1 95.69 34 GLU B O 1
ATOM 2092 N N . ARG B 1 35 ? 24.469 -19.125 3.383 1 95.38 35 ARG B N 1
ATOM 2093 C CA . ARG B 1 35 ? 23.625 -18.938 4.555 1 95.38 35 ARG B CA 1
ATOM 2094 C C . ARG B 1 35 ? 22.797 -17.656 4.445 1 95.38 35 ARG B C 1
ATOM 2096 O O . ARG B 1 35 ? 21.625 -17.641 4.844 1 95.38 35 ARG B O 1
ATOM 2103 N N . GLY B 1 36 ? 23.391 -16.625 3.943 1 95.25 36 GLY B N 1
ATOM 2104 C CA . GLY B 1 36 ? 22.656 -15.375 3.756 1 95.25 36 GLY B CA 1
ATOM 2105 C C . GLY B 1 36 ? 21.469 -15.523 2.83 1 95.25 36 GLY B C 1
ATOM 2106 O O . GLY B 1 36 ? 20.375 -15.031 3.131 1 95.25 36 GLY B O 1
ATOM 2107 N N . PHE B 1 37 ? 21.703 -16.25 1.798 1 95.25 37 PHE B N 1
ATOM 2108 C CA . PHE B 1 37 ? 20.641 -16.5 0.823 1 95.25 37 PHE B CA 1
ATOM 2109 C C . PHE B 1 37 ? 19.547 -17.375 1.42 1 95.25 37 PHE B C 1
ATOM 2111 O O . PHE B 1 37 ? 18.359 -17.172 1.132 1 95.25 37 PHE B O 1
ATOM 2118 N N . GLN B 1 38 ? 19.906 -18.25 2.209 1 96.75 38 GLN B N 1
ATOM 2119 C CA . GLN B 1 38 ? 18.953 -19.109 2.896 1 96.75 38 GLN B CA 1
ATOM 2120 C C . GLN B 1 38 ? 18.031 -18.312 3.814 1 96.75 38 GLN B C 1
ATOM 2122 O O . GLN B 1 38 ? 16.812 -18.469 3.777 1 96.75 38 GLN B O 1
ATOM 2127 N N . HIS B 1 39 ? 18.625 -17.484 4.656 1 96.81 39 HIS B N 1
ATOM 2128 C CA . HIS B 1 39 ? 17.844 -16.625 5.551 1 96.81 39 HIS B CA 1
ATOM 2129 C C . HIS B 1 39 ? 16.938 -15.688 4.77 1 96.81 39 HIS B C 1
ATOM 2131 O O . HIS B 1 39 ? 15.789 -15.469 5.148 1 96.81 39 HIS B O 1
ATOM 2137 N N . LEU B 1 40 ? 17.484 -15.18 3.695 1 96.38 40 LEU B N 1
ATOM 2138 C CA . LEU B 1 40 ? 16.688 -14.297 2.846 1 96.38 40 LEU B CA 1
ATOM 2139 C C . LEU B 1 40 ? 15.469 -15.031 2.293 1 96.38 40 LEU B C 1
ATOM 2141 O O . LEU B 1 40 ? 14.352 -14.508 2.332 1 96.38 40 LEU B O 1
ATOM 2145 N N . THR B 1 41 ? 15.695 -16.172 1.804 1 98 41 THR B N 1
ATOM 2146 C CA . THR B 1 41 ? 14.625 -16.938 1.179 1 98 41 THR B CA 1
ATOM 2147 C C . THR B 1 41 ? 13.555 -17.297 2.201 1 98 41 THR B C 1
ATOM 2149 O O . THR B 1 41 ? 12.359 -17.203 1.916 1 98 41 THR B O 1
ATOM 2152 N N . PHE B 1 42 ? 13.922 -17.672 3.381 1 97.94 42 PHE B N 1
ATOM 2153 C CA . PHE B 1 42 ? 12.961 -17.969 4.438 1 97.94 42 PHE B CA 1
ATOM 2154 C C . PHE B 1 42 ? 12.18 -16.703 4.812 1 97.94 42 PHE B C 1
ATOM 2156 O O . PHE B 1 42 ? 10.969 -16.766 5.043 1 97.94 42 PHE B O 1
ATOM 2163 N N . ALA B 1 43 ? 12.875 -15.625 4.879 1 97.12 43 ALA B N 1
ATOM 2164 C CA . ALA B 1 43 ? 12.211 -14.352 5.16 1 97.12 43 ALA B CA 1
ATOM 2165 C C . ALA B 1 43 ? 11.203 -14 4.07 1 97.12 43 ALA B C 1
ATOM 2167 O O . ALA B 1 43 ? 10.102 -13.516 4.363 1 97.12 43 ALA B O 1
ATOM 2168 N N . VAL B 1 44 ? 11.57 -14.242 2.875 1 97.94 44 VAL B N 1
ATOM 2169 C CA . VAL B 1 44 ? 10.711 -13.969 1.731 1 97.94 44 VAL B CA 1
ATOM 2170 C C . VAL B 1 44 ? 9.477 -14.867 1.789 1 97.94 44 VAL B C 1
ATOM 2172 O O . VAL B 1 44 ? 8.352 -14.398 1.605 1 97.94 44 VAL B O 1
ATOM 2175 N N . ILE B 1 45 ? 9.695 -16.141 2.051 1 98.31 45 ILE B N 1
ATOM 2176 C CA . ILE B 1 45 ? 8.586 -17.078 2.162 1 98.31 45 ILE B CA 1
ATOM 2177 C C . ILE B 1 45 ? 7.648 -16.641 3.287 1 98.31 45 ILE B C 1
ATOM 2179 O O . ILE B 1 45 ? 6.43 -16.609 3.115 1 98.31 45 ILE B O 1
ATOM 2183 N N . PHE B 1 46 ? 8.188 -16.266 4.371 1 97.69 46 PHE B N 1
ATOM 2184 C CA . PHE B 1 46 ? 7.402 -15.82 5.512 1 97.69 46 PHE B CA 1
ATOM 2185 C C . PHE B 1 46 ? 6.629 -14.555 5.168 1 97.69 46 PHE B C 1
ATOM 2187 O O . PHE B 1 46 ? 5.445 -14.43 5.492 1 97.69 46 PHE B O 1
ATOM 2194 N N . ALA B 1 47 ? 7.309 -13.609 4.566 1 96.31 47 ALA B N 1
ATOM 2195 C CA . ALA B 1 47 ? 6.688 -12.344 4.195 1 96.31 47 ALA B CA 1
ATOM 2196 C C . ALA B 1 47 ? 5.531 -12.562 3.221 1 96.31 47 ALA B C 1
ATOM 2198 O O . ALA B 1 47 ? 4.465 -11.969 3.373 1 96.31 47 ALA B O 1
ATOM 2199 N N . LEU B 1 48 ? 5.754 -13.367 2.242 1 97.75 48 LEU B N 1
ATOM 2200 C CA . LEU B 1 48 ? 4.707 -13.656 1.27 1 97.75 48 LEU B CA 1
ATOM 2201 C C . LEU B 1 48 ? 3.533 -14.375 1.933 1 97.75 48 LEU B C 1
ATOM 2203 O O . LEU B 1 48 ? 2.373 -14.078 1.64 1 97.75 48 LEU B O 1
ATOM 2207 N N . PHE B 1 49 ? 3.84 -15.305 2.795 1 97.31 49 PHE B N 1
ATOM 2208 C CA . PHE B 1 49 ? 2.783 -15.992 3.527 1 97.31 49 PHE B CA 1
ATOM 2209 C C . PHE B 1 49 ? 1.941 -15 4.32 1 97.31 49 PHE B C 1
ATOM 2211 O O . PHE B 1 49 ? 0.711 -15.086 4.32 1 97.31 49 PHE B O 1
ATOM 2218 N N . ALA B 1 50 ? 2.604 -14.141 4.973 1 94.44 50 ALA B N 1
ATOM 2219 C CA . ALA B 1 50 ? 1.908 -13.125 5.762 1 94.44 50 ALA B CA 1
ATOM 2220 C C . ALA B 1 50 ? 1.059 -12.227 4.875 1 94.44 50 ALA B C 1
ATOM 2222 O O . ALA B 1 50 ? -0.102 -11.945 5.188 1 94.44 50 ALA B O 1
ATOM 2223 N N . LEU B 1 51 ? 1.582 -11.773 3.793 1 94.25 51 LEU B N 1
ATOM 2224 C CA . LEU B 1 51 ? 0.883 -10.891 2.869 1 94.25 51 LEU B CA 1
ATOM 2225 C C . LEU B 1 51 ? -0.335 -11.586 2.268 1 94.25 51 LEU B C 1
ATOM 2227 O O . LEU B 1 51 ? -1.403 -10.977 2.15 1 94.25 51 LEU B O 1
ATOM 2231 N N . TRP B 1 52 ? -0.131 -12.812 1.902 1 95.75 52 TRP B N 1
ATOM 2232 C CA . TRP B 1 52 ? -1.213 -13.555 1.256 1 95.75 52 TRP B CA 1
ATOM 2233 C C . TRP B 1 52 ? -2.258 -13.992 2.275 1 95.75 52 TRP B C 1
ATOM 2235 O O . TRP B 1 52 ? -3.424 -14.195 1.929 1 95.75 52 TRP B O 1
ATOM 2245 N N . SER B 1 53 ? -1.818 -14.102 3.516 1 93.25 53 SER B N 1
ATOM 2246 C CA . SER B 1 53 ? -2.748 -14.43 4.59 1 93.25 53 SER B CA 1
ATOM 2247 C C . SER B 1 53 ? -3.645 -13.25 4.934 1 93.25 53 SER B C 1
ATOM 2249 O O . SER B 1 53 ? -4.785 -13.43 5.359 1 93.25 53 SER B O 1
ATOM 2251 N N . ALA B 1 54 ? -3.123 -12.109 4.73 1 89.88 54 ALA B N 1
ATOM 2252 C CA . ALA B 1 54 ? -3.885 -10.891 5.004 1 89.88 54 ALA B CA 1
ATOM 2253 C C . ALA B 1 54 ? -4.82 -10.562 3.846 1 89.88 54 ALA B C 1
ATOM 2255 O O . ALA B 1 54 ? -4.926 -9.406 3.434 1 89.88 54 ALA B O 1
ATOM 2256 N N . GLN B 1 55 ? -5.43 -11.562 3.379 1 90 55 GLN B N 1
ATOM 2257 C CA . GLN B 1 55 ? -6.348 -11.367 2.264 1 90 55 GLN B CA 1
ATOM 2258 C C . GLN B 1 55 ? -7.734 -10.961 2.758 1 90 55 GLN B C 1
ATOM 2260 O O . GLN B 1 55 ? -8.141 -11.352 3.855 1 90 55 GLN B O 1
ATOM 2265 N N . ALA B 1 56 ? -8.375 -10.109 2.025 1 84.81 56 ALA B N 1
ATOM 2266 C CA . ALA B 1 56 ? -9.773 -9.758 2.268 1 84.81 56 ALA B CA 1
ATOM 2267 C C . ALA B 1 56 ? -10.703 -10.508 1.319 1 84.81 56 ALA B C 1
ATOM 2269 O O . ALA B 1 56 ? -10.508 -10.477 0.101 1 84.81 56 ALA B O 1
ATOM 2270 N N . GLY B 1 57 ? -11.609 -11.25 1.942 1 78.31 57 GLY B N 1
ATOM 2271 C CA . GLY B 1 57 ? -12.625 -11.945 1.168 1 78.31 57 GLY B CA 1
ATOM 2272 C C . GLY B 1 57 ? -13.859 -11.109 0.903 1 78.31 57 GLY B C 1
ATOM 2273 O O . GLY B 1 57 ? -14.664 -10.867 1.809 1 78.31 57 GLY B O 1
ATOM 2274 N N . VAL B 1 58 ? -14.078 -10.695 -0.277 1 75.5 58 VAL B N 1
ATOM 2275 C CA . VAL B 1 58 ? -15.211 -9.836 -0.623 1 75.5 58 VAL B CA 1
ATOM 2276 C C . VAL B 1 58 ? -16.422 -10.695 -0.952 1 75.5 58 VAL B C 1
ATOM 2278 O O . VAL B 1 58 ? -17.5 -10.516 -0.364 1 75.5 58 VAL B O 1
ATOM 2281 N N . LYS B 1 59 ? -16.234 -11.617 -1.881 1 81.94 59 LYS B N 1
ATOM 2282 C CA . LYS B 1 59 ? -17.219 -12.633 -2.283 1 81.94 59 LYS B CA 1
ATOM 2283 C C . LYS B 1 59 ? -16.547 -14 -2.455 1 81.94 59 LYS B C 1
ATOM 2285 O O . LYS B 1 59 ? -15.312 -14.102 -2.416 1 81.94 59 LYS B O 1
ATOM 2290 N N . GLU B 1 60 ? -17.375 -14.992 -2.508 1 80.81 60 GLU B N 1
ATOM 2291 C CA . GLU B 1 60 ? -16.828 -16.344 -2.67 1 80.81 60 GLU B CA 1
ATOM 2292 C C . GLU B 1 60 ? -15.898 -16.422 -3.873 1 80.81 60 GLU B C 1
ATOM 2294 O O . GLU B 1 60 ? -16.281 -16.062 -4.988 1 80.81 60 GLU B O 1
ATOM 2299 N N . GLY B 1 61 ? -14.648 -16.781 -3.594 1 80.62 61 GLY B N 1
ATOM 2300 C CA . GLY B 1 61 ? -13.688 -16.953 -4.672 1 80.62 61 GLY B CA 1
ATOM 2301 C C . GLY B 1 61 ? -12.969 -15.68 -5.055 1 80.62 61 GLY B C 1
ATOM 2302 O O . GLY B 1 61 ? -12.031 -15.703 -5.852 1 80.62 61 GLY B O 1
ATOM 2303 N N . LEU B 1 62 ? -13.516 -14.57 -4.52 1 85.81 62 LEU B N 1
ATOM 2304 C CA . LEU B 1 62 ? -12.938 -13.273 -4.848 1 85.81 62 LEU B CA 1
ATOM 2305 C C . LEU B 1 62 ? -12.172 -12.703 -3.658 1 85.81 62 LEU B C 1
ATOM 2307 O O . LEU B 1 62 ? -12.703 -11.883 -2.908 1 85.81 62 LEU B O 1
ATOM 2311 N N . SER B 1 63 ? -10.93 -13.148 -3.58 1 88.94 63 SER B N 1
ATOM 2312 C CA . SER B 1 63 ? -10.086 -12.648 -2.502 1 88.94 63 SER B CA 1
ATOM 2313 C C . SER B 1 63 ? -9.086 -11.609 -3.016 1 88.94 63 SER B C 1
ATOM 2315 O O . SER B 1 63 ? -8.609 -11.711 -4.148 1 88.94 63 SER B O 1
ATOM 2317 N N . ILE B 1 64 ? -8.836 -10.641 -2.178 1 91.56 64 ILE B N 1
ATOM 2318 C CA . ILE B 1 64 ? -7.922 -9.555 -2.52 1 91.56 64 ILE B CA 1
ATOM 2319 C C . ILE B 1 64 ? -6.715 -9.586 -1.586 1 91.56 64 ILE B C 1
ATOM 2321 O O . ILE B 1 64 ? -6.867 -9.695 -0.367 1 91.56 64 ILE B O 1
ATOM 2325 N N . HIS B 1 65 ? -5.578 -9.617 -2.074 1 93.06 65 HIS B N 1
ATOM 2326 C CA . HIS B 1 65 ? -4.344 -9.531 -1.304 1 93.06 65 HIS B CA 1
ATOM 2327 C C . HIS B 1 65 ? -3.209 -8.945 -2.143 1 93.06 65 HIS B C 1
ATOM 2329 O O . HIS B 1 65 ? -3.295 -8.922 -3.373 1 93.06 65 HIS B O 1
ATOM 2335 N N . PHE B 1 66 ? -2.209 -8.477 -1.547 1 94.88 66 PHE B N 1
ATOM 2336 C CA . PHE B 1 66 ? -1.015 -8.016 -2.246 1 94.88 66 PHE B CA 1
ATOM 2337 C C . PHE B 1 66 ? -0.162 -9.195 -2.699 1 94.88 66 PHE B C 1
ATOM 2339 O O . PHE B 1 66 ? 0.004 -10.164 -1.96 1 94.88 66 PHE B O 1
ATOM 2346 N N . LEU B 1 67 ? 0.417 -9.055 -3.832 1 97.25 67 LEU B N 1
ATOM 2347 C CA . LEU B 1 67 ? 1.12 -10.188 -4.43 1 97.25 67 LEU B CA 1
ATOM 2348 C C . LEU B 1 67 ? 2.605 -10.141 -4.094 1 97.25 67 LEU B C 1
ATOM 2350 O O . LEU B 1 67 ? 3.154 -11.109 -3.555 1 97.25 67 LEU B O 1
ATOM 2354 N N . ALA B 1 68 ? 3.213 -9.07 -4.402 1 97.62 68 ALA B N 1
ATOM 2355 C CA . ALA B 1 68 ? 4.652 -8.875 -4.27 1 97.62 68 ALA B CA 1
ATOM 2356 C C . ALA B 1 68 ? 5.422 -9.867 -5.141 1 97.62 68 ALA B C 1
ATOM 2358 O O . ALA B 1 68 ? 6.574 -10.188 -4.852 1 97.62 68 ALA B O 1
ATOM 2359 N N . LEU B 1 69 ? 4.824 -10.367 -6.172 1 98.62 69 LEU B N 1
ATOM 2360 C CA . LEU B 1 69 ? 5.398 -11.414 -7.012 1 98.62 69 LEU B CA 1
ATOM 2361 C C . LEU B 1 69 ? 6.395 -10.828 -8.008 1 98.62 69 LEU B C 1
ATOM 2363 O O . LEU B 1 69 ? 7.289 -11.523 -8.484 1 98.62 69 LEU B O 1
ATOM 2367 N N . THR B 1 70 ? 6.188 -9.539 -8.32 1 98.69 70 THR B N 1
ATOM 2368 C CA . THR B 1 70 ? 7.16 -8.891 -9.195 1 98.69 70 THR B CA 1
ATOM 2369 C C . THR B 1 70 ? 8.547 -8.891 -8.555 1 98.69 70 THR B C 1
ATOM 2371 O O . THR B 1 70 ? 9.531 -9.25 -9.195 1 98.69 70 THR B O 1
ATOM 2374 N N . SER B 1 71 ? 8.586 -8.555 -7.328 1 98.44 71 SER B N 1
ATOM 2375 C CA . SER B 1 71 ? 9.852 -8.586 -6.602 1 98.44 71 SER B CA 1
ATOM 2376 C C . SER B 1 71 ? 10.43 -10 -6.555 1 98.44 71 SER B C 1
ATOM 2378 O O . SER B 1 71 ? 11.617 -10.195 -6.805 1 98.44 71 SER B O 1
ATOM 2380 N N . LEU B 1 72 ? 9.578 -10.93 -6.234 1 98.62 72 LEU B N 1
ATOM 2381 C CA . LEU B 1 72 ? 10.016 -12.32 -6.188 1 98.62 72 LEU B CA 1
ATOM 2382 C C . LEU B 1 72 ? 10.625 -12.75 -7.52 1 98.62 72 LEU B C 1
ATOM 2384 O O . LEU B 1 72 ? 11.68 -13.383 -7.551 1 98.62 72 LEU B O 1
ATOM 2388 N N . THR B 1 73 ? 9.977 -12.391 -8.562 1 98.38 73 THR B N 1
ATOM 2389 C CA . THR B 1 73 ? 10.383 -12.766 -9.914 1 98.38 73 THR B CA 1
ATOM 2390 C C . THR B 1 73 ? 11.742 -12.156 -10.258 1 98.38 73 THR B C 1
ATOM 2392 O O . THR B 1 73 ? 12.609 -12.828 -10.812 1 98.38 73 THR B O 1
ATOM 2395 N N . LEU B 1 74 ? 11.914 -10.93 -9.953 1 97.62 74 LEU B N 1
ATOM 2396 C CA . LEU B 1 74 ? 13.148 -10.234 -10.312 1 97.62 74 LEU B CA 1
ATOM 2397 C C . LEU B 1 74 ? 14.305 -10.688 -9.43 1 97.62 74 LEU B C 1
ATOM 2399 O O . LEU B 1 74 ? 15.453 -10.695 -9.867 1 97.62 74 LEU B O 1
ATOM 2403 N N . MET B 1 75 ? 14.008 -11.117 -8.242 1 97.38 75 MET B N 1
ATOM 2404 C CA . MET B 1 75 ? 15.039 -11.547 -7.305 1 97.38 75 MET B CA 1
ATOM 2405 C C . MET B 1 75 ? 15.5 -12.969 -7.617 1 97.38 75 MET B C 1
ATOM 2407 O O . MET B 1 75 ? 16.703 -13.25 -7.578 1 97.38 75 MET B O 1
ATOM 2411 N N . TYR B 1 76 ? 14.562 -13.828 -8 1 97.25 76 TYR B N 1
ATOM 2412 C CA . TYR B 1 76 ? 14.906 -15.242 -8.031 1 97.25 76 TYR B CA 1
ATOM 2413 C C . TYR B 1 76 ? 14.852 -15.781 -9.461 1 97.25 76 TYR B C 1
ATOM 2415 O O . TYR B 1 76 ? 15.328 -16.891 -9.727 1 97.25 76 TYR B O 1
ATOM 2423 N N . GLY B 1 77 ? 14.328 -14.992 -10.391 1 95.62 77 GLY B N 1
ATOM 2424 C CA . GLY B 1 77 ? 13.977 -15.547 -11.688 1 95.62 77 GLY B CA 1
ATOM 2425 C C . GLY B 1 77 ? 12.609 -16.203 -11.695 1 95.62 77 GLY B C 1
ATOM 2426 O O . GLY B 1 77 ? 12.141 -16.688 -10.664 1 95.62 77 GLY B O 1
ATOM 2427 N N . TRP B 1 78 ? 12 -16.266 -12.852 1 95.5 78 TRP B N 1
ATOM 2428 C CA . TRP B 1 78 ? 10.594 -16.656 -12.906 1 95.5 78 TRP B CA 1
ATOM 2429 C C . TRP B 1 78 ? 10.414 -18.125 -12.531 1 95.5 78 TRP B C 1
ATOM 2431 O O . TRP B 1 78 ? 9.406 -18.5 -11.922 1 95.5 78 TRP B O 1
ATOM 2441 N N . ARG B 1 79 ? 11.367 -18.969 -12.812 1 95.56 79 ARG B N 1
ATOM 2442 C CA . ARG B 1 79 ? 11.242 -20.391 -12.516 1 95.56 79 ARG B CA 1
ATOM 2443 C C . ARG B 1 79 ? 11.305 -20.641 -11.008 1 95.56 79 ARG B C 1
ATOM 2445 O O . ARG B 1 79 ? 10.422 -21.297 -10.445 1 95.56 79 ARG B O 1
ATOM 2452 N N . SER B 1 80 ? 12.344 -20.109 -10.398 1 96.81 80 SER B N 1
ATOM 2453 C CA . SER B 1 80 ? 12.508 -20.266 -8.961 1 96.81 80 SER B CA 1
ATOM 2454 C C . SER B 1 80 ? 11.414 -19.516 -8.203 1 96.81 80 SER B C 1
ATOM 2456 O O . SER B 1 80 ? 10.945 -19.969 -7.156 1 96.81 80 SER B O 1
ATOM 2458 N N . ALA B 1 81 ? 11.062 -18.359 -8.727 1 97.94 81 ALA B N 1
ATOM 2459 C CA . ALA B 1 81 ? 9.953 -17.625 -8.125 1 97.94 81 ALA B CA 1
ATOM 2460 C C . ALA B 1 81 ? 8.68 -18.453 -8.094 1 97.94 81 ALA B C 1
ATOM 2462 O O . ALA B 1 81 ? 7.961 -18.453 -7.09 1 97.94 81 ALA B O 1
ATOM 2463 N N . TYR B 1 82 ? 8.469 -19.141 -9.172 1 97.06 82 TYR B N 1
ATOM 2464 C CA . TYR B 1 82 ? 7.293 -20 -9.258 1 97.06 82 TYR B CA 1
ATOM 2465 C C . TYR B 1 82 ? 7.359 -21.109 -8.219 1 97.06 82 TYR B C 1
ATOM 2467 O O . TYR B 1 82 ? 6.375 -21.375 -7.52 1 97.06 82 TYR B O 1
ATOM 2475 N N . ALA B 1 83 ? 8.453 -21.703 -8.086 1 96.56 83 ALA B N 1
ATOM 2476 C CA . ALA B 1 83 ? 8.625 -22.766 -7.102 1 96.56 83 ALA B CA 1
ATOM 2477 C C . ALA B 1 83 ? 8.383 -22.25 -5.688 1 96.56 83 ALA B C 1
ATOM 2479 O O . ALA B 1 83 ? 7.68 -22.891 -4.898 1 96.56 83 ALA B O 1
ATOM 2480 N N . ILE B 1 84 ? 8.961 -21.156 -5.387 1 97.81 84 ILE B N 1
ATOM 2481 C CA . ILE B 1 84 ? 8.812 -20.578 -4.059 1 97.81 84 ILE B CA 1
ATOM 2482 C C . ILE B 1 84 ? 7.348 -20.234 -3.805 1 97.81 84 ILE B C 1
ATOM 2484 O O . ILE B 1 84 ? 6.828 -20.469 -2.711 1 97.81 84 ILE B O 1
ATOM 2488 N N . SER B 1 85 ? 6.684 -19.703 -4.82 1 97.88 85 SER B N 1
ATOM 2489 C CA . SER B 1 85 ? 5.281 -19.328 -4.672 1 97.88 85 SER B CA 1
ATOM 2490 C C . SER B 1 85 ? 4.406 -20.547 -4.426 1 97.88 85 SER B C 1
ATOM 2492 O O . SER B 1 85 ? 3.402 -20.469 -3.715 1 97.88 85 SER B O 1
ATOM 2494 N N . ILE B 1 86 ? 4.754 -21.688 -5.031 1 96.38 86 ILE B N 1
ATOM 2495 C CA . ILE B 1 86 ? 4.039 -22.922 -4.781 1 96.38 86 ILE B CA 1
ATOM 2496 C C . ILE B 1 86 ? 4.176 -23.312 -3.311 1 96.38 86 ILE B C 1
ATOM 2498 O O . ILE B 1 86 ? 3.207 -23.75 -2.682 1 96.38 86 ILE B O 1
ATOM 2502 N N . VAL B 1 87 ? 5.355 -23.188 -2.754 1 97.12 87 VAL B N 1
ATOM 2503 C CA . VAL B 1 87 ? 5.594 -23.484 -1.346 1 97.12 87 VAL B CA 1
ATOM 2504 C C . VAL B 1 87 ? 4.703 -22.609 -0.474 1 97.12 87 VAL B C 1
ATOM 2506 O O . VAL B 1 87 ? 4.078 -23.094 0.473 1 97.12 87 VAL B O 1
ATOM 2509 N N . VAL B 1 88 ? 4.602 -21.312 -0.799 1 98.31 88 VAL B N 1
ATOM 2510 C CA . VAL B 1 88 ? 3.787 -20.391 -0.023 1 98.31 88 VAL B CA 1
ATOM 2511 C C . VAL B 1 88 ? 2.314 -20.781 -0.124 1 98.31 88 VAL B C 1
ATOM 2513 O O . VAL B 1 88 ? 1.597 -20.781 0.878 1 98.31 88 VAL B O 1
ATOM 2516 N N . ALA B 1 89 ? 1.902 -21.141 -1.321 1 97.12 89 ALA B N 1
ATOM 2517 C CA . ALA B 1 89 ? 0.522 -21.562 -1.521 1 97.12 89 ALA B CA 1
ATOM 2518 C C . ALA B 1 89 ? 0.217 -22.828 -0.707 1 97.12 89 ALA B C 1
ATOM 2520 O O . ALA B 1 89 ? -0.86 -22.938 -0.118 1 97.12 89 ALA B O 1
ATOM 2521 N N . LEU B 1 90 ? 1.094 -23.734 -0.678 1 97.06 90 LEU B N 1
ATOM 2522 C CA . LEU B 1 90 ? 0.93 -24.953 0.104 1 97.06 90 LEU B CA 1
ATOM 2523 C C . LEU B 1 90 ? 0.839 -24.641 1.593 1 97.06 90 LEU B C 1
ATOM 2525 O O . LEU B 1 90 ? 0.051 -25.25 2.316 1 97.06 90 LEU B O 1
ATOM 2529 N N . LEU B 1 91 ? 1.68 -23.734 2.049 1 97.81 91 LEU B N 1
ATOM 2530 C CA . LEU B 1 91 ? 1.629 -23.312 3.443 1 97.81 91 LEU B CA 1
ATOM 2531 C C . LEU B 1 91 ? 0.264 -22.719 3.785 1 97.81 91 LEU B C 1
ATOM 2533 O O . LEU B 1 91 ? -0.278 -22.984 4.863 1 97.81 91 LEU B O 1
ATOM 2537 N N . LEU B 1 92 ? -0.281 -21.953 2.875 1 97.12 92 LEU B N 1
ATOM 2538 C CA . LEU B 1 92 ? -1.612 -21.391 3.096 1 97.12 92 LEU B CA 1
ATOM 2539 C C . LEU B 1 92 ? -2.643 -22.516 3.258 1 97.12 92 LEU B C 1
ATOM 2541 O O . LEU B 1 92 ? -3.535 -22.422 4.105 1 97.12 92 LEU B O 1
ATOM 2545 N N . ALA B 1 93 ? -2.537 -23.547 2.455 1 96.19 93 ALA B N 1
ATOM 2546 C CA . ALA B 1 93 ? -3.459 -24.672 2.531 1 96.19 93 ALA B CA 1
ATOM 2547 C C . ALA B 1 93 ? -3.291 -25.438 3.844 1 96.19 93 ALA B C 1
ATOM 2549 O O . ALA B 1 93 ? -4.273 -25.766 4.508 1 96.19 93 ALA B O 1
ATOM 2550 N N . VAL B 1 94 ? -2.086 -25.688 4.223 1 97.06 94 VAL B N 1
ATOM 2551 C CA . VAL B 1 94 ? -1.77 -26.438 5.434 1 97.06 94 VAL B CA 1
ATOM 2552 C C . VAL B 1 94 ? -2.281 -25.688 6.66 1 97.06 94 VAL B C 1
ATOM 2554 O O . VAL B 1 94 ? -2.787 -26.297 7.605 1 97.06 94 VAL B O 1
ATOM 2557 N N . PHE B 1 95 ? -2.223 -24.391 6.625 1 96.38 95 PHE B N 1
ATOM 2558 C CA . PHE B 1 95 ? -2.639 -23.594 7.77 1 96.38 95 PHE B CA 1
ATOM 2559 C C . PHE B 1 95 ? -4.117 -23.234 7.672 1 96.38 95 PHE B C 1
ATOM 2561 O O . PHE B 1 95 ? -4.621 -22.438 8.461 1 96.38 95 PHE B O 1
ATOM 2568 N N . GLY B 1 96 ? -4.797 -23.75 6.652 1 93.38 96 GLY B N 1
ATOM 2569 C CA . GLY B 1 96 ? -6.246 -23.688 6.586 1 93.38 96 GLY B CA 1
ATOM 2570 C C . GLY B 1 96 ? -6.754 -22.406 5.957 1 93.38 96 GLY B C 1
ATOM 2571 O O . GLY B 1 96 ? -7.938 -22.078 6.074 1 93.38 96 GLY B O 1
ATOM 2572 N N . GLN B 1 97 ? -5.891 -21.688 5.34 1 92.56 97 GLN B N 1
ATOM 2573 C CA . GLN B 1 97 ? -6.293 -20.422 4.719 1 92.56 97 GLN B CA 1
ATOM 2574 C C . GLN B 1 97 ? -6.723 -20.641 3.27 1 92.56 97 GLN B C 1
ATOM 2576 O O . GLN B 1 97 ? -7.266 -19.734 2.637 1 92.56 97 GLN B O 1
ATOM 2581 N N . LEU B 1 98 ? -6.418 -21.719 2.748 1 91.94 98 LEU B N 1
ATOM 2582 C CA . LEU B 1 98 ? -6.762 -22.125 1.389 1 91.94 98 LEU B CA 1
ATOM 2583 C C . LEU B 1 98 ? -7.203 -23.578 1.349 1 91.94 98 LEU B C 1
ATOM 2585 O O . LEU B 1 98 ? -6.566 -24.438 1.958 1 91.94 98 LEU B O 1
ATOM 2589 N N . VAL B 1 99 ? -8.344 -23.844 0.707 1 91.31 9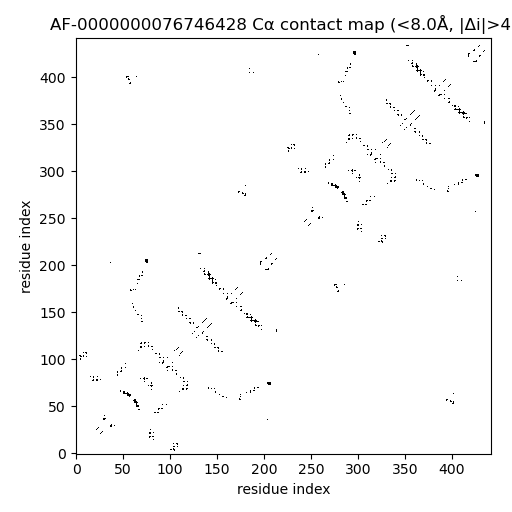9 VAL B N 1
ATOM 2590 C CA . VAL B 1 99 ? -8.812 -25.203 0.558 1 91.31 99 VAL B CA 1
ATOM 2591 C C . VAL B 1 99 ? -7.941 -25.953 -0.451 1 91.31 99 VAL B C 1
ATOM 2593 O O . VAL B 1 99 ? -7.59 -25.406 -1.499 1 91.31 99 VAL B O 1
ATOM 2596 N N . PHE B 1 100 ? -7.641 -27.188 -0.156 1 92.19 100 PHE B N 1
ATOM 2597 C CA . PHE B 1 100 ? -6.727 -27.969 -0.981 1 92.19 100 PHE B CA 1
ATOM 2598 C C . PHE B 1 100 ? -7.285 -28.141 -2.391 1 92.19 100 PHE B C 1
ATOM 2600 O O . PHE B 1 100 ? -6.527 -28.156 -3.363 1 92.19 100 PHE B O 1
ATOM 2607 N N . SER B 1 101 ? -8.594 -28.188 -2.51 1 88.81 101 SER B N 1
ATOM 2608 C CA . SER B 1 101 ? -9.211 -28.391 -3.818 1 88.81 101 SER B CA 1
ATOM 2609 C C . SER B 1 101 ? -9.039 -27.156 -4.699 1 88.81 101 SER B C 1
ATOM 2611 O O . SER B 1 101 ? -9.133 -27.234 -5.926 1 88.81 101 SER B O 1
ATOM 2613 N N . GLU B 1 102 ? -8.773 -25.984 -4.074 1 89.5 102 GLU B N 1
ATOM 2614 C CA . GLU B 1 102 ? -8.648 -24.734 -4.812 1 89.5 102 GLU B CA 1
ATOM 2615 C C . GLU B 1 102 ? -7.195 -24.422 -5.152 1 89.5 102 GLU B C 1
ATOM 2617 O O . GLU B 1 102 ? -6.91 -23.484 -5.895 1 89.5 102 GLU B O 1
ATOM 2622 N N . LEU B 1 103 ? -6.332 -25.281 -4.711 1 92.56 103 LEU B N 1
ATOM 2623 C CA . LEU B 1 103 ? -4.895 -25.047 -4.809 1 92.56 103 LEU B CA 1
ATOM 2624 C C . LEU B 1 103 ? -4.461 -24.938 -6.266 1 92.56 103 LEU B C 1
ATOM 2626 O O . LEU B 1 103 ? -3.725 -24.031 -6.637 1 92.56 103 LEU B O 1
ATOM 2630 N N . PRO B 1 104 ? -4.902 -25.844 -7.125 1 90.75 104 PRO B N 1
ATOM 2631 C CA . PRO B 1 104 ? -4.449 -25.75 -8.516 1 90.75 104 PRO B CA 1
ATOM 2632 C C . PRO B 1 104 ? -4.848 -24.438 -9.18 1 90.75 104 PRO B C 1
ATOM 2634 O O . PRO B 1 104 ? -4.031 -23.812 -9.867 1 90.75 104 PRO B O 1
ATOM 2637 N N . GLU B 1 105 ? -6.043 -23.953 -8.938 1 90.38 105 GLU B N 1
ATOM 2638 C CA . GLU B 1 105 ? -6.504 -22.703 -9.508 1 90.38 105 GLU B CA 1
ATOM 2639 C C . GLU B 1 105 ? -5.758 -21.516 -8.906 1 90.38 105 GLU B C 1
ATOM 2641 O O . GLU B 1 105 ? -5.41 -20.562 -9.609 1 90.38 105 GLU B O 1
ATOM 2646 N N . TYR B 1 106 ? -5.57 -21.609 -7.645 1 93.62 106 TYR B N 1
ATOM 2647 C CA . TYR B 1 106 ? -4.844 -20.562 -6.949 1 93.62 106 TYR B CA 1
ATOM 2648 C C . TYR B 1 106 ? -3.432 -20.406 -7.504 1 93.62 106 TYR B C 1
ATOM 2650 O O . TYR B 1 106 ? -2.988 -19.297 -7.797 1 93.62 106 TYR B O 1
ATOM 2658 N N . ILE B 1 107 ? -2.754 -21.516 -7.684 1 94.62 107 ILE B N 1
ATOM 2659 C CA . ILE B 1 107 ? -1.376 -21.516 -8.164 1 94.62 107 ILE B CA 1
ATOM 2660 C C . ILE B 1 107 ? -1.329 -21.016 -9.602 1 94.62 107 ILE B C 1
ATOM 2662 O O . ILE B 1 107 ? -0.439 -20.234 -9.961 1 94.62 107 ILE B O 1
ATOM 2666 N N . LEU B 1 108 ? -2.246 -21.375 -10.328 1 93.62 108 LEU B N 1
ATOM 2667 C CA . LEU B 1 108 ? -2.283 -20.938 -11.719 1 93.62 108 LEU B CA 1
ATOM 2668 C C . LEU B 1 108 ? -2.535 -19.438 -11.828 1 93.62 108 LEU B C 1
ATOM 2670 O O . LEU B 1 108 ? -1.786 -18.734 -12.492 1 93.62 108 LEU B O 1
ATOM 2674 N N . PHE B 1 109 ? -3.525 -18.906 -11.07 1 93.94 109 PHE B N 1
ATOM 2675 C CA 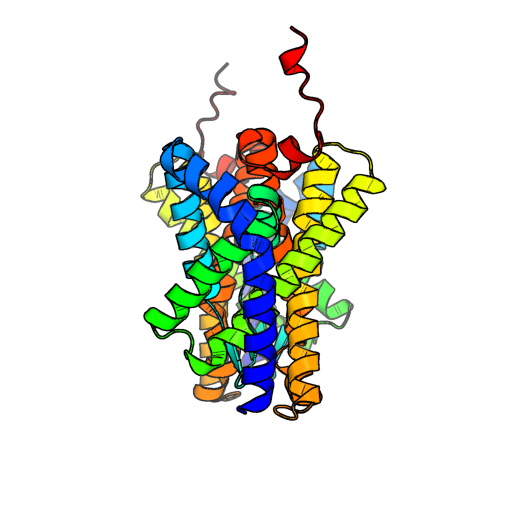. PHE B 1 109 ? -4.02 -17.562 -11.297 1 93.94 109 PHE B CA 1
ATOM 2676 C C . PHE B 1 109 ? -3.303 -16.562 -10.391 1 93.94 109 PHE B C 1
ATOM 2678 O O . PHE B 1 109 ? -3.168 -15.391 -10.734 1 93.94 109 PHE B O 1
ATOM 2685 N N . SER B 1 110 ? -2.791 -17.016 -9.258 1 95.12 110 SER B N 1
ATOM 2686 C CA . SER B 1 110 ? -2.213 -16.094 -8.305 1 95.12 110 SER B CA 1
ATOM 2687 C C . SER B 1 110 ? -0.702 -16.266 -8.195 1 95.12 110 SER B C 1
ATOM 2689 O O . SER B 1 110 ? -0.031 -15.523 -7.477 1 95.12 110 SER B O 1
ATOM 2691 N N . CYS B 1 111 ? -0.186 -17.25 -8.906 1 96.62 111 CYS B N 1
ATOM 2692 C CA . CYS B 1 111 ? 1.259 -17.453 -8.867 1 96.62 111 CYS B CA 1
ATOM 2693 C C . CYS B 1 111 ? 1.845 -17.469 -10.273 1 96.62 111 CYS B C 1
ATOM 2695 O O . CYS B 1 111 ? 2.43 -16.469 -10.719 1 96.62 111 CYS B O 1
ATOM 2697 N N . LEU B 1 112 ? 1.434 -18.453 -11.07 1 96 112 LEU B N 1
ATOM 2698 C CA . LEU B 1 112 ? 2.072 -18.672 -12.367 1 96 112 LEU B CA 1
ATOM 2699 C C . LEU B 1 112 ? 1.802 -17.5 -13.305 1 96 112 LEU B C 1
ATOM 2701 O O . LEU B 1 112 ? 2.732 -16.938 -13.891 1 96 112 LEU B O 1
ATOM 2705 N N . LEU B 1 113 ? 0.579 -17.141 -13.43 1 96.56 113 LEU B N 1
ATOM 2706 C CA . LEU B 1 113 ? 0.217 -16.125 -14.406 1 96.56 113 LEU B CA 1
ATOM 2707 C C . LEU B 1 113 ? 0.828 -14.773 -14.023 1 96.56 113 LEU B C 1
ATOM 2709 O O . LEU B 1 113 ? 1.484 -14.133 -14.852 1 96.56 113 LEU B O 1
ATOM 2713 N N . PRO B 1 114 ? 0.672 -14.352 -12.789 1 98.12 114 PRO B N 1
ATOM 2714 C CA . PRO B 1 114 ? 1.293 -13.07 -12.43 1 98.12 114 PRO B CA 1
ATOM 2715 C C . PRO B 1 114 ? 2.814 -13.094 -12.57 1 98.12 114 PRO B C 1
ATOM 2717 O O . PRO B 1 114 ? 3.418 -12.102 -12.969 1 98.12 114 PRO B O 1
ATOM 2720 N N . ILE B 1 115 ? 3.439 -14.164 -12.25 1 98.25 115 ILE B N 1
ATOM 2721 C CA . ILE B 1 115 ? 4.887 -14.281 -12.391 1 98.25 115 ILE B CA 1
ATOM 2722 C C . ILE B 1 115 ? 5.273 -14.164 -13.867 1 98.25 115 ILE B C 1
ATOM 2724 O O . ILE B 1 115 ? 6.234 -13.469 -14.211 1 98.25 115 ILE B O 1
ATOM 2728 N N . SER B 1 116 ? 4.523 -14.812 -14.703 1 97.44 116 SER B N 1
ATOM 2729 C CA . SER B 1 116 ? 4.785 -14.75 -16.141 1 97.44 116 SER B CA 1
ATOM 2730 C C . SER B 1 116 ? 4.605 -13.328 -16.672 1 97.44 116 SER B C 1
ATOM 2732 O O . SER B 1 116 ? 5.41 -12.859 -17.484 1 97.44 116 SER B O 1
ATOM 2734 N N . ILE B 1 117 ? 3.613 -12.672 -16.219 1 98.44 117 ILE B N 1
ATOM 2735 C CA . ILE B 1 117 ? 3.357 -11.297 -16.641 1 98.44 117 ILE B CA 1
ATOM 2736 C C . ILE B 1 117 ? 4.5 -10.398 -16.172 1 98.44 117 ILE B C 1
ATOM 2738 O O . ILE B 1 117 ? 5.027 -9.594 -16.953 1 98.44 117 ILE B O 1
ATOM 2742 N N . SER B 1 118 ? 4.844 -10.516 -14.922 1 98.56 118 SER B N 1
ATOM 2743 C CA . SER B 1 118 ? 5.934 -9.719 -14.367 1 98.56 118 SER B CA 1
ATOM 2744 C C . SER B 1 118 ? 7.227 -9.93 -15.148 1 98.56 118 SER B C 1
ATOM 2746 O O . SER B 1 118 ? 7.941 -8.969 -15.445 1 98.56 118 SER B O 1
ATOM 2748 N N . TYR B 1 119 ? 7.508 -11.156 -15.469 1 97.81 119 TYR B N 1
ATOM 2749 C CA . TYR B 1 119 ? 8.727 -11.461 -16.203 1 97.81 119 TYR B CA 1
ATOM 2750 C C . TYR B 1 119 ? 8.672 -10.875 -17.609 1 97.81 119 TYR B C 1
ATOM 2752 O O . TYR B 1 119 ? 9.672 -10.344 -18.109 1 97.81 119 TYR B O 1
ATOM 2760 N N . LEU B 1 120 ? 7.566 -10.984 -18.25 1 98 120 LEU B N 1
ATOM 2761 C CA . LEU B 1 120 ? 7.398 -10.445 -19.594 1 98 120 LEU B CA 1
ATOM 2762 C C . LEU B 1 120 ? 7.59 -8.93 -19.609 1 98 120 LEU B C 1
ATOM 2764 O O . LEU B 1 120 ? 8.258 -8.383 -20.484 1 98 120 LEU B O 1
ATOM 2768 N N . VAL B 1 121 ? 6.949 -8.273 -18.625 1 98.06 121 VAL B N 1
ATOM 2769 C CA . VAL B 1 121 ? 7.098 -6.828 -18.531 1 98.06 121 VAL B CA 1
ATOM 2770 C C . VAL B 1 121 ? 8.562 -6.469 -18.328 1 98.06 121 VAL B C 1
ATOM 2772 O O . VAL B 1 121 ? 9.07 -5.508 -18.906 1 98.06 121 VAL B O 1
ATOM 2775 N N . PHE B 1 122 ? 9.242 -7.23 -17.516 1 97.62 122 PHE B N 1
ATOM 2776 C CA . PHE B 1 122 ? 10.672 -7.012 -17.312 1 97.62 122 PHE B CA 1
ATOM 2777 C C . PHE B 1 122 ? 11.438 -7.172 -18.609 1 97.62 122 PHE B C 1
ATOM 2779 O O . PHE B 1 122 ? 12.266 -6.332 -18.969 1 97.62 122 PHE B O 1
ATOM 2786 N N . LEU B 1 123 ? 11.125 -8.242 -19.375 1 96.25 123 LEU B N 1
ATOM 2787 C CA . LEU B 1 123 ? 11.828 -8.5 -20.625 1 96.25 123 LEU B CA 1
ATOM 2788 C C . LEU B 1 123 ? 11.617 -7.363 -21.609 1 96.25 123 LEU B C 1
ATOM 2790 O O . LEU B 1 123 ? 12.547 -6.957 -22.312 1 96.25 123 LEU B O 1
ATOM 2794 N N . VAL B 1 124 ? 10.414 -6.883 -21.672 1 96.88 124 VAL B N 1
ATOM 2795 C CA . VAL B 1 124 ? 10.094 -5.77 -22.562 1 96.88 124 VAL B CA 1
ATOM 2796 C C . VAL B 1 124 ? 10.867 -4.527 -22.125 1 96.88 124 VAL B C 1
ATOM 2798 O O . VAL B 1 124 ? 11.43 -3.812 -22.969 1 96.88 124 VAL B O 1
ATOM 2801 N N . SER B 1 125 ? 10.883 -4.262 -20.875 1 95.56 125 SER B N 1
ATOM 2802 C CA . SER B 1 125 ? 11.633 -3.121 -20.359 1 95.56 125 SER B CA 1
ATOM 2803 C C . SER B 1 125 ? 13.125 -3.271 -20.625 1 95.56 125 SER B C 1
ATOM 2805 O O . SER B 1 125 ? 13.797 -2.299 -20.984 1 95.56 125 SER B O 1
ATOM 2807 N N . TYR B 1 126 ? 13.594 -4.453 -20.469 1 93.25 126 TYR B N 1
ATOM 2808 C CA . TYR B 1 126 ? 15 -4.766 -20.688 1 93.25 126 TYR B CA 1
ATOM 2809 C C . TYR B 1 126 ? 15.383 -4.566 -22.156 1 93.25 126 TYR B C 1
ATOM 2811 O O . TYR B 1 126 ? 16.484 -4.082 -22.453 1 93.25 126 TYR B O 1
ATOM 2819 N N . GLN B 1 127 ? 14.562 -4.871 -23.016 1 94.12 127 GLN B N 1
ATOM 2820 C CA . GLN B 1 127 ? 14.852 -4.855 -24.438 1 94.12 127 GLN B CA 1
ATOM 2821 C C . GLN B 1 127 ? 14.719 -3.449 -25.016 1 94.12 127 GLN B C 1
ATOM 2823 O O . GLN B 1 127 ? 15.469 -3.064 -25.922 1 94.12 127 GLN B O 1
ATOM 2828 N N . TYR B 1 128 ? 13.812 -2.666 -24.484 1 95.88 128 TYR B N 1
ATOM 2829 C CA . TYR B 1 128 ? 13.438 -1.458 -25.203 1 95.88 128 TYR B CA 1
ATOM 2830 C C . TYR B 1 128 ? 13.828 -0.209 -24.422 1 95.88 128 TYR B C 1
ATOM 2832 O O . TYR B 1 128 ? 13.836 0.896 -24.969 1 95.88 128 TYR B O 1
ATOM 2840 N N . LEU B 1 129 ? 14.125 -0.324 -23.172 1 94.31 129 LEU B N 1
ATOM 2841 C CA . LEU B 1 129 ? 14.43 0.849 -22.359 1 94.31 129 LEU B CA 1
ATOM 2842 C C . LEU B 1 129 ? 15.891 0.85 -21.922 1 94.31 129 LEU B C 1
ATOM 2844 O O . LEU B 1 129 ? 16.547 -0.193 -21.938 1 94.31 129 LEU B O 1
ATOM 2848 N N . PRO B 1 130 ? 16.422 2.121 -21.562 1 92.75 130 PRO B N 1
ATOM 2849 C CA . PRO B 1 130 ? 17.797 2.166 -21.047 1 92.75 130 PRO B CA 1
ATOM 2850 C C . PRO B 1 130 ? 17.984 1.309 -19.797 1 92.75 130 PRO B C 1
ATOM 2852 O O . PRO B 1 130 ? 17.078 1.249 -18.953 1 92.75 130 PRO B O 1
ATOM 2855 N N . ARG B 1 131 ? 19.062 0.737 -19.75 1 91.5 131 ARG B N 1
ATOM 2856 C CA . ARG B 1 131 ? 19.344 -0.182 -18.656 1 91.5 131 ARG B CA 1
ATOM 2857 C C . ARG B 1 131 ? 20.078 0.531 -17.516 1 91.5 131 ARG B C 1
ATOM 2859 O O . ARG B 1 131 ? 21.281 0.384 -17.359 1 91.5 131 ARG B O 1
ATOM 2866 N N . ASN B 1 132 ? 19.328 1.254 -16.75 1 90.31 132 ASN B N 1
ATOM 2867 C CA . ASN B 1 132 ? 19.859 1.915 -15.562 1 90.31 132 ASN B CA 1
ATOM 2868 C C . ASN B 1 132 ? 18.984 1.665 -14.344 1 90.31 132 ASN B C 1
ATOM 2870 O O . ASN B 1 132 ? 17.891 1.104 -14.453 1 90.31 132 ASN B O 1
ATOM 2874 N N . ILE B 1 133 ? 19.516 2.104 -13.25 1 91.25 133 ILE B N 1
ATOM 2875 C CA . ILE B 1 133 ? 18.906 1.78 -11.961 1 91.25 133 ILE B CA 1
ATOM 2876 C C . ILE B 1 133 ? 17.547 2.457 -11.844 1 91.25 133 ILE B C 1
ATOM 2878 O O . ILE B 1 133 ? 16.609 1.886 -11.281 1 91.25 133 ILE B O 1
ATOM 2882 N N . PHE B 1 134 ? 17.391 3.602 -12.391 1 89.81 134 PHE B N 1
ATOM 2883 C CA . PHE B 1 134 ? 16.141 4.34 -12.312 1 89.81 134 PHE B CA 1
ATOM 2884 C C . PHE B 1 134 ? 15.039 3.611 -13.07 1 89.81 134 PHE B C 1
ATOM 2886 O O . PHE B 1 134 ? 13.945 3.402 -12.539 1 89.81 134 PHE B O 1
ATOM 2893 N N . VAL B 1 135 ? 15.352 3.242 -14.258 1 94.25 135 VAL B N 1
ATOM 2894 C CA . VAL B 1 135 ? 14.391 2.506 -15.07 1 94.25 135 VAL B CA 1
ATOM 2895 C C . VAL B 1 135 ? 14.07 1.169 -14.406 1 94.25 135 VAL B C 1
ATOM 2897 O O . VAL B 1 135 ? 12.914 0.736 -14.398 1 94.25 135 VAL B O 1
ATOM 2900 N N . PHE B 1 136 ? 15.078 0.571 -13.875 1 95.88 136 PHE B N 1
ATOM 2901 C CA . PHE B 1 136 ? 14.867 -0.711 -13.211 1 95.88 136 PHE B CA 1
ATOM 2902 C C . PHE B 1 136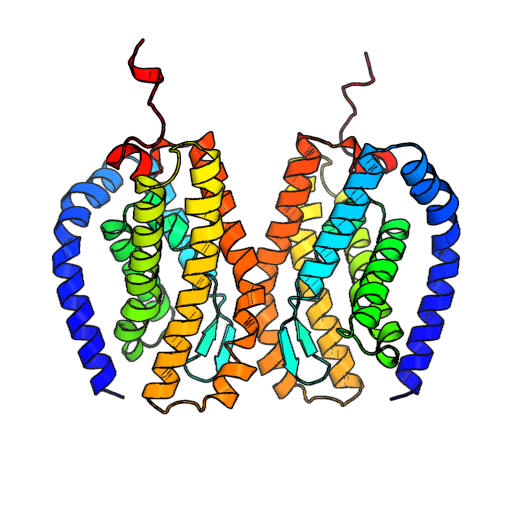 ? 13.891 -0.571 -12.055 1 95.88 136 PHE B C 1
ATOM 2904 O O . PHE B 1 136 ? 12.93 -1.338 -11.953 1 95.88 136 PHE B O 1
ATOM 2911 N N . ILE B 1 137 ? 14.094 0.426 -11.227 1 94.88 137 ILE B N 1
ATOM 2912 C CA . ILE B 1 137 ? 13.281 0.601 -10.031 1 94.88 137 ILE B CA 1
ATOM 2913 C C . ILE B 1 137 ? 11.867 1.04 -10.422 1 94.88 137 ILE B C 1
ATOM 2915 O O . ILE B 1 137 ? 10.883 0.467 -9.953 1 94.88 137 ILE B O 1
ATOM 2919 N N . PHE B 1 138 ? 11.75 1.91 -11.367 1 95.25 138 PHE B N 1
ATOM 2920 C CA . PHE B 1 138 ? 10.461 2.539 -11.633 1 95.25 138 PHE B CA 1
ATOM 2921 C C . PHE B 1 138 ? 9.656 1.721 -12.633 1 95.25 138 PHE B C 1
ATOM 2923 O O . PHE B 1 138 ? 8.43 1.627 -12.523 1 95.25 138 PHE B O 1
ATOM 2930 N N . VAL B 1 139 ? 10.289 1.123 -13.578 1 96.81 139 VAL B N 1
ATOM 2931 C CA . VAL B 1 139 ? 9.555 0.405 -14.617 1 96.81 139 VAL B CA 1
ATOM 2932 C C . VAL B 1 139 ? 9.484 -1.079 -14.266 1 96.81 139 VAL B C 1
ATOM 2934 O O . VAL B 1 139 ? 8.391 -1.626 -14.07 1 96.81 139 VAL B O 1
ATOM 2937 N N . ALA B 1 140 ? 10.602 -1.67 -13.992 1 96.88 140 ALA B N 1
ATOM 2938 C CA . ALA B 1 140 ? 10.633 -3.109 -13.75 1 96.88 140 ALA B CA 1
ATOM 2939 C C . ALA B 1 140 ? 10.156 -3.441 -12.344 1 96.88 140 ALA B C 1
ATOM 2941 O O . ALA B 1 140 ? 9.742 -4.57 -12.07 1 96.88 140 ALA B O 1
ATOM 2942 N N . GLY B 1 141 ? 10.258 -2.479 -11.469 1 97.44 141 GLY B N 1
ATOM 2943 C CA . GLY B 1 141 ? 9.797 -2.67 -10.102 1 97.44 141 GLY B CA 1
ATOM 2944 C C . GLY B 1 141 ? 8.414 -2.098 -9.852 1 97.44 141 GLY B C 1
ATOM 2945 O O . GLY B 1 141 ? 7.434 -2.84 -9.789 1 97.44 141 GLY B O 1
ATOM 2946 N N . PHE B 1 142 ? 8.289 -0.807 -9.867 1 97.06 142 PHE B N 1
ATOM 2947 C CA . PHE B 1 142 ? 7.078 -0.107 -9.461 1 97.06 142 PHE B CA 1
ATOM 2948 C C . PHE B 1 142 ? 5.961 -0.323 -10.477 1 97.06 142 PHE B C 1
ATOM 2950 O O . PHE B 1 142 ? 4.91 -0.876 -10.141 1 97.06 142 PHE B O 1
ATOM 2957 N N . PHE B 1 143 ? 6.145 0.099 -11.703 1 98.25 143 PHE B N 1
ATOM 2958 C CA . PHE B 1 143 ? 5.109 -0.011 -12.727 1 98.25 143 PHE B CA 1
ATOM 2959 C C . PHE B 1 143 ? 4.734 -1.469 -12.961 1 98.25 143 PHE B C 1
ATOM 2961 O O . PHE B 1 143 ? 3.551 -1.803 -13.055 1 98.25 143 PHE B O 1
ATOM 2968 N N . ASN B 1 144 ? 5.746 -2.285 -13.102 1 98.69 144 ASN B N 1
ATOM 2969 C CA . ASN B 1 144 ? 5.527 -3.715 -13.297 1 98.69 144 ASN B CA 1
ATOM 2970 C C . ASN B 1 144 ? 4.676 -4.309 -12.172 1 98.69 144 ASN B C 1
ATOM 2972 O O . ASN B 1 144 ? 3.721 -5.039 -12.438 1 98.69 144 ASN B O 1
ATOM 2976 N N . GLY B 1 145 ? 5.0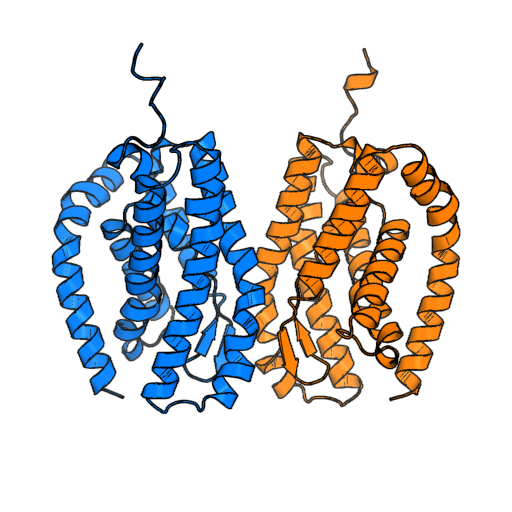16 -3.992 -10.93 1 98.56 145 GLY B N 1
ATOM 2977 C CA . GLY B 1 145 ? 4.219 -4.453 -9.805 1 98.56 145 GLY B CA 1
ATOM 2978 C C . GLY B 1 145 ? 2.77 -4.012 -9.883 1 98.56 145 GLY B C 1
ATOM 2979 O O . GLY B 1 145 ? 1.858 -4.828 -9.719 1 98.56 145 GLY B O 1
ATOM 2980 N N . ALA B 1 146 ? 2.562 -2.727 -10.117 1 98 146 ALA B N 1
ATOM 2981 C CA . ALA B 1 146 ? 1.215 -2.174 -10.234 1 98 146 ALA B CA 1
ATOM 2982 C C . ALA B 1 146 ? 0.445 -2.84 -11.375 1 98 146 ALA B C 1
ATOM 2984 O O . ALA B 1 146 ? -0.719 -3.213 -11.203 1 98 146 ALA B O 1
ATOM 2985 N N . PHE B 1 147 ? 1.115 -2.984 -12.477 1 98.56 147 PHE B N 1
ATOM 2986 C CA . PHE B 1 147 ? 0.501 -3.562 -13.672 1 98.56 147 PHE B CA 1
ATOM 2987 C C . PHE B 1 147 ? 0.141 -5.023 -13.438 1 98.56 147 PHE B C 1
ATOM 2989 O O . PHE B 1 147 ? -0.979 -5.449 -13.734 1 98.56 147 PHE B O 1
ATOM 2996 N N . THR B 1 148 ? 1.067 -5.715 -12.93 1 98.69 148 THR B N 1
ATOM 2997 C CA . THR B 1 148 ? 0.866 -7.141 -12.695 1 98.69 148 THR B CA 1
ATOM 2998 C C . THR B 1 148 ? -0.24 -7.367 -11.672 1 98.69 148 THR B C 1
ATOM 3000 O O . THR B 1 148 ? -1.085 -8.25 -11.844 1 98.69 148 THR B O 1
ATOM 3003 N N . GLY B 1 149 ? -0.205 -6.664 -10.594 1 98.06 149 GLY B N 1
ATOM 3004 C CA . GLY B 1 149 ? -1.274 -6.762 -9.609 1 98.06 149 GLY B CA 1
ATOM 3005 C C . GLY B 1 149 ? -2.645 -6.473 -10.195 1 98.06 149 GLY B C 1
ATOM 3006 O O . GLY B 1 149 ? -3.613 -7.172 -9.891 1 98.06 149 GLY B O 1
ATOM 3007 N N . SER B 1 150 ? -2.711 -5.441 -10.984 1 97.88 150 SER B N 1
ATOM 3008 C CA . SER B 1 150 ? -3.969 -5.082 -11.633 1 97.88 150 SER B CA 1
ATOM 3009 C C . SER B 1 150 ? -4.426 -6.172 -12.594 1 97.88 150 SER B C 1
ATOM 3011 O O . SER B 1 150 ? -5.602 -6.547 -12.609 1 97.88 150 SER B O 1
ATOM 3013 N N . ALA B 1 151 ? -3.508 -6.652 -13.383 1 97.94 151 ALA B N 1
ATOM 3014 C CA . ALA B 1 151 ? -3.814 -7.738 -14.305 1 97.94 151 ALA B CA 1
ATOM 3015 C C . ALA B 1 151 ? -4.344 -8.961 -13.562 1 97.94 151 ALA B C 1
ATOM 3017 O O . ALA B 1 151 ? -5.266 -9.625 -14.031 1 97.94 151 ALA B O 1
ATOM 3018 N N . HIS B 1 152 ? -3.709 -9.242 -12.438 1 97.5 152 HIS B N 1
ATOM 3019 C CA . HIS B 1 152 ? -4.141 -10.375 -11.625 1 97.5 152 HIS B CA 1
ATOM 3020 C C . HIS B 1 152 ? -5.609 -10.234 -11.227 1 97.5 152 HIS B C 1
ATOM 3022 O O . HIS B 1 152 ? -6.379 -11.188 -11.352 1 97.5 152 HIS B O 1
ATOM 3028 N N . LEU B 1 153 ? -6.035 -9.07 -10.781 1 95.81 153 LEU B N 1
ATOM 3029 C CA . LEU B 1 153 ? -7.418 -8.836 -10.375 1 95.81 153 LEU B CA 1
ATOM 3030 C C . LEU B 1 153 ? -8.352 -8.938 -11.578 1 95.81 153 LEU B C 1
ATOM 3032 O O . LEU B 1 153 ? -9.438 -9.523 -11.477 1 95.81 153 LEU B O 1
ATOM 3036 N N . ILE B 1 154 ? -7.918 -8.422 -12.68 1 96.25 154 ILE B N 1
ATOM 3037 C CA . ILE B 1 154 ? -8.734 -8.43 -13.891 1 96.25 154 ILE B CA 1
ATOM 3038 C C . ILE B 1 154 ? -8.883 -9.859 -14.406 1 96.25 154 ILE B C 1
ATOM 3040 O O . ILE B 1 154 ? -9.992 -10.289 -14.758 1 96.25 154 ILE B O 1
ATOM 3044 N N . ILE B 1 155 ? -7.855 -10.602 -14.445 1 95.69 155 ILE B N 1
ATOM 3045 C CA . ILE B 1 155 ? -7.875 -11.984 -14.914 1 95.69 155 ILE B CA 1
ATOM 3046 C C . ILE B 1 155 ? -8.789 -12.82 -14.023 1 95.69 155 ILE B C 1
ATOM 3048 O O . ILE B 1 155 ? -9.602 -13.609 -14.516 1 95.69 155 ILE B O 1
ATOM 3052 N N . ASN B 1 156 ? -8.656 -12.656 -12.711 1 93.75 156 ASN B N 1
ATOM 3053 C CA . ASN B 1 156 ? -9.547 -13.359 -11.789 1 93.75 156 ASN B CA 1
ATOM 3054 C C . ASN B 1 156 ? -11.008 -12.977 -12.016 1 93.75 156 ASN B C 1
ATOM 3056 O O . ASN B 1 156 ? -11.891 -13.828 -11.922 1 93.75 156 ASN B O 1
ATOM 3060 N N . SER B 1 157 ? -11.25 -11.711 -12.289 1 94.19 157 SER B N 1
ATOM 3061 C CA . SER B 1 157 ? -12.602 -11.234 -12.57 1 94.19 157 SER B CA 1
ATOM 3062 C C . SER B 1 157 ? -13.195 -11.938 -13.789 1 94.19 157 SER B C 1
ATOM 3064 O O . SER B 1 157 ? -14.32 -12.43 -13.734 1 94.19 157 SER B O 1
ATOM 3066 N N . VAL B 1 158 ? -12.445 -12 -14.859 1 93.56 158 VAL B N 1
ATOM 3067 C CA . VAL B 1 158 ? -12.891 -12.625 -16.094 1 93.56 158 VAL B CA 1
ATOM 3068 C C . VAL B 1 158 ? -13.133 -14.109 -15.875 1 93.56 158 VAL B C 1
ATOM 3070 O O . VAL B 1 158 ? -14.133 -14.664 -16.344 1 93.56 158 VAL B O 1
ATOM 3073 N N . TYR B 1 159 ? -12.273 -14.719 -15.125 1 92.25 159 TYR B N 1
ATOM 3074 C CA . TYR B 1 159 ? -12.406 -16.141 -14.836 1 92.25 159 TYR B CA 1
ATOM 3075 C C . TYR B 1 159 ? -13.719 -16.438 -14.125 1 92.25 159 TYR B C 1
ATOM 3077 O O . TYR B 1 159 ? -14.438 -17.359 -14.5 1 92.25 159 TYR B O 1
ATOM 3085 N N . HIS B 1 160 ? -14.094 -15.672 -13.18 1 91.06 160 HIS B N 1
ATOM 3086 C CA . HIS B 1 160 ? -15.297 -15.922 -12.398 1 91.06 160 HIS B CA 1
ATOM 3087 C C . HIS B 1 160 ? -16.562 -15.625 -13.211 1 91.06 160 HIS B C 1
ATOM 3089 O O . HIS B 1 160 ? -17.578 -16.281 -13.039 1 91.06 160 HIS B O 1
ATOM 3095 N N . VAL B 1 161 ? -16.453 -14.672 -14.117 1 91.5 161 VAL B N 1
ATOM 3096 C CA . VAL B 1 161 ? -17.578 -14.375 -15 1 91.5 161 VAL B CA 1
ATOM 3097 C C . VAL B 1 161 ? -17.797 -15.547 -15.961 1 91.5 161 VAL B C 1
ATOM 3099 O O . VAL B 1 161 ? -18.922 -15.992 -16.156 1 91.5 161 VAL B O 1
ATOM 3102 N N . VAL B 1 162 ? -16.75 -16.031 -16.531 1 91.12 162 VAL B N 1
ATOM 3103 C CA . VAL B 1 162 ? -16.812 -17.109 -17.516 1 91.12 162 VAL B CA 1
ATOM 3104 C C . VAL B 1 162 ? -17.312 -18.391 -16.844 1 91.12 162 VAL B C 1
ATOM 3106 O O . VAL B 1 162 ? -18.078 -19.141 -17.438 1 91.12 162 VAL B O 1
ATOM 3109 N N . GLN B 1 163 ? -16.938 -18.578 -15.586 1 89.06 163 GLN B N 1
ATOM 3110 C CA . GLN B 1 163 ? -17.359 -19.766 -14.844 1 89.06 163 GLN B CA 1
ATOM 3111 C C . GLN B 1 163 ? -18.812 -19.641 -14.367 1 89.06 163 GLN B C 1
ATOM 3113 O O . GLN B 1 163 ? -19.422 -20.625 -13.938 1 89.06 163 GLN B O 1
ATOM 3118 N N . GLY B 1 164 ? -19.312 -18.375 -14.367 1 89.19 164 GLY B N 1
ATOM 3119 C CA . GLY B 1 164 ? -20.688 -18.141 -13.969 1 89.19 164 GLY B CA 1
ATOM 3120 C C . GLY B 1 164 ? -20.875 -18.109 -12.469 1 89.19 164 GLY B C 1
ATOM 3121 O O . GLY B 1 164 ? -22 -18.219 -11.977 1 89.19 164 GLY B O 1
ATOM 3122 N N . THR B 1 165 ? -19.859 -17.984 -11.766 1 88.81 165 THR B N 1
ATOM 3123 C CA . THR B 1 165 ? -19.938 -17.969 -10.312 1 88.81 165 THR B CA 1
ATOM 3124 C C . THR B 1 165 ? -20.484 -16.641 -9.82 1 88.81 165 THR B C 1
ATOM 3126 O O . THR B 1 165 ? -21.156 -16.578 -8.781 1 88.81 165 THR B O 1
ATOM 3129 N N . HIS B 1 166 ? -20.172 -15.531 -10.445 1 90.81 166 HIS B N 1
ATOM 3130 C CA . HIS B 1 166 ? -20.672 -14.195 -10.125 1 90.81 166 HIS B CA 1
ATOM 3131 C C . HIS B 1 166 ? -20.969 -13.398 -11.391 1 90.81 166 HIS B C 1
ATOM 3133 O O . HIS B 1 166 ? -20.297 -13.57 -12.406 1 90.81 166 HIS B O 1
ATOM 3139 N N . ASP B 1 167 ? -21.984 -12.578 -11.266 1 93.56 167 ASP B N 1
ATOM 3140 C CA . ASP B 1 167 ? -22.297 -11.711 -12.398 1 93.56 167 ASP B CA 1
ATOM 3141 C C . ASP B 1 167 ? -21.328 -10.523 -12.453 1 93.56 167 ASP B C 1
ATOM 3143 O O . ASP B 1 167 ? -20.656 -10.227 -11.469 1 93.56 167 ASP B O 1
ATOM 3147 N N . TRP B 1 168 ? -21.328 -9.922 -13.57 1 92.31 168 TRP B N 1
ATOM 3148 C CA . TRP B 1 168 ? -20.391 -8.836 -13.828 1 92.31 168 TRP B CA 1
ATOM 3149 C C . TRP B 1 168 ? -20.609 -7.695 -12.836 1 92.31 168 TRP B C 1
ATOM 3151 O O . TRP B 1 168 ? -19.641 -7.109 -12.344 1 92.31 168 TRP B O 1
ATOM 3161 N N . GLU B 1 169 ? -21.797 -7.344 -12.539 1 91.88 169 GLU B N 1
ATOM 3162 C CA . GLU B 1 169 ? -22.109 -6.25 -11.625 1 91.88 169 GLU B CA 1
ATOM 3163 C C . GLU B 1 169 ? -21.547 -6.52 -10.234 1 91.88 169 GLU B C 1
ATOM 3165 O O . GLU B 1 169 ? -20.953 -5.637 -9.617 1 91.88 169 GLU B O 1
ATOM 3170 N N . THR B 1 170 ? -21.75 -7.738 -9.852 1 90.06 170 THR B N 1
ATOM 3171 C CA . THR B 1 170 ? -21.234 -8.141 -8.547 1 90.06 170 THR B CA 1
ATOM 3172 C C . THR B 1 170 ? -19.719 -8.047 -8.508 1 90.06 170 THR B C 1
ATOM 3174 O O . THR B 1 170 ? -19.141 -7.543 -7.543 1 90.06 170 THR B O 1
ATOM 3177 N N . ILE B 1 171 ? -19.078 -8.508 -9.539 1 92.38 171 ILE B N 1
ATOM 3178 C CA . ILE B 1 171 ? -17.625 -8.516 -9.602 1 92.38 171 ILE B CA 1
ATOM 3179 C C . ILE B 1 171 ? -17.109 -7.078 -9.672 1 92.38 171 ILE B C 1
ATOM 3181 O O . ILE B 1 171 ? -16.141 -6.727 -8.984 1 92.38 171 ILE B O 1
ATOM 3185 N N . PHE B 1 172 ? -17.719 -6.316 -10.484 1 90.62 172 PHE B N 1
ATOM 3186 C CA . PHE B 1 172 ? -17.266 -4.938 -10.633 1 90.62 172 PHE B CA 1
ATOM 3187 C C . PHE B 1 172 ? -17.375 -4.184 -9.312 1 90.62 172 PHE B C 1
ATOM 3189 O O . PHE B 1 172 ? -16.422 -3.545 -8.875 1 90.62 172 PHE B O 1
ATOM 3196 N N . ASP B 1 173 ? -18.469 -4.328 -8.586 1 86.69 173 ASP B N 1
ATOM 3197 C CA . ASP B 1 173 ? -18.781 -3.531 -7.402 1 86.69 173 ASP B CA 1
ATOM 3198 C C . ASP B 1 173 ? -18 -4.023 -6.188 1 86.69 173 ASP B C 1
ATOM 3200 O O . ASP B 1 173 ? -17.75 -3.256 -5.254 1 86.69 173 ASP B O 1
ATOM 3204 N N . ASN B 1 174 ? -17.578 -5.281 -6.273 1 86.81 174 ASN B N 1
ATOM 3205 C CA . ASN B 1 174 ? -17.047 -5.852 -5.047 1 86.81 174 ASN B CA 1
ATOM 3206 C C . ASN B 1 174 ? -15.578 -6.262 -5.219 1 86.81 174 ASN B C 1
ATOM 3208 O O . ASN B 1 174 ? -14.938 -6.691 -4.258 1 86.81 174 ASN B O 1
ATOM 3212 N N . TYR B 1 175 ? -15.094 -6.082 -6.375 1 91.06 175 TYR B N 1
ATOM 3213 C CA . TYR B 1 175 ? -13.758 -6.625 -6.613 1 91.06 175 TYR B CA 1
ATOM 3214 C C . TYR B 1 175 ? -12.945 -5.691 -7.504 1 91.06 175 TYR B C 1
ATOM 3216 O O . TYR B 1 175 ? -11.938 -5.129 -7.066 1 91.06 175 TYR B O 1
ATOM 3224 N N . MET B 1 176 ? -13.516 -5.328 -8.688 1 91.06 176 MET B N 1
ATOM 3225 C CA . MET B 1 176 ? -12.773 -4.551 -9.672 1 91.06 176 MET B CA 1
ATOM 3226 C C . MET B 1 176 ? -12.633 -3.098 -9.227 1 91.06 176 MET B C 1
ATOM 3228 O O . MET B 1 176 ? -11.68 -2.416 -9.602 1 91.06 176 MET B O 1
ATOM 3232 N N . VAL B 1 177 ? -13.539 -2.682 -8.414 1 89.75 177 VAL B N 1
ATOM 3233 C CA . VAL B 1 177 ? -13.523 -1.299 -7.949 1 89.75 177 VAL B CA 1
ATOM 3234 C C . VAL B 1 177 ? -12.258 -1.036 -7.141 1 89.75 177 VAL B C 1
ATOM 3236 O O . VAL B 1 177 ? -11.82 0.111 -7.008 1 89.75 177 VAL B O 1
ATOM 3239 N N . PHE B 1 178 ? -11.539 -2.07 -6.75 1 92.12 178 PHE B N 1
ATOM 3240 C CA . PHE B 1 178 ? -10.375 -1.928 -5.879 1 92.12 178 PHE B CA 1
ATOM 3241 C C . PHE B 1 178 ? -9.094 -1.875 -6.699 1 92.12 178 PHE B C 1
ATOM 3243 O O . PHE B 1 178 ? -8.016 -1.622 -6.156 1 92.12 178 PHE B O 1
ATOM 3250 N N . VAL B 1 179 ? -9.156 -2.047 -7.965 1 93.94 179 VAL B N 1
ATOM 3251 C CA . VAL B 1 179 ? -7.973 -2.15 -8.812 1 93.94 179 VAL B CA 1
ATOM 3252 C C . VAL B 1 179 ? -7.16 -0.861 -8.719 1 93.94 179 VAL B C 1
ATOM 3254 O O . VAL B 1 179 ? -5.969 -0.893 -8.398 1 93.94 179 VAL B O 1
ATOM 3257 N N . PRO B 1 180 ? -7.734 0.287 -8.906 1 91.31 180 PRO B N 1
ATOM 3258 C CA . PRO B 1 180 ? -6.918 1.501 -8.82 1 91.31 180 PRO B CA 1
ATOM 3259 C C . PRO B 1 180 ? -6.348 1.731 -7.418 1 91.31 180 PRO B C 1
ATOM 3261 O O . PRO B 1 180 ? -5.215 2.201 -7.277 1 91.31 180 PRO B O 1
ATOM 3264 N N . LEU B 1 181 ? -7.09 1.425 -6.504 1 90.75 181 LEU B N 1
ATOM 3265 C CA . LEU B 1 181 ? -6.68 1.62 -5.117 1 90.75 181 LEU B CA 1
ATOM 3266 C C . LEU B 1 181 ? -5.465 0.762 -4.785 1 90.75 181 LEU B C 1
ATOM 3268 O O . LEU B 1 181 ? -4.531 1.231 -4.133 1 90.75 181 LEU B O 1
ATOM 3272 N N . LEU B 1 182 ? -5.488 -0.427 -5.27 1 94.19 182 LEU B N 1
ATOM 3273 C CA . LEU B 1 182 ? -4.48 -1.394 -4.855 1 94.19 182 LEU B CA 1
ATOM 3274 C C . LEU B 1 182 ? -3.246 -1.313 -5.75 1 94.19 182 LEU B C 1
ATOM 3276 O O . LEU B 1 182 ? -2.174 -1.796 -5.379 1 94.19 182 LEU B O 1
ATOM 3280 N N . ALA B 1 183 ? -3.4 -0.724 -6.906 1 95.31 183 ALA B N 1
ATOM 3281 C CA . ALA B 1 183 ? -2.307 -0.651 -7.875 1 95.31 183 ALA B CA 1
ATOM 3282 C C . ALA B 1 183 ? -1.117 0.112 -7.301 1 95.31 183 ALA B C 1
ATOM 3284 O O . ALA B 1 183 ? 0.027 -0.337 -7.406 1 95.31 183 ALA B O 1
ATOM 3285 N N . PHE B 1 184 ? -1.387 1.104 -6.68 1 91.38 184 PHE B N 1
ATOM 3286 C CA . PHE B 1 184 ? -0.318 1.984 -6.223 1 91.38 184 PHE B CA 1
ATOM 3287 C C . PHE B 1 184 ? 0.487 1.322 -5.109 1 91.38 184 PHE B C 1
ATOM 3289 O O . PHE B 1 184 ? 1.707 1.18 -5.219 1 91.38 184 PHE B O 1
ATOM 3296 N N . PRO B 1 185 ? -0.15 0.88 -4.012 1 92.62 185 PRO B N 1
ATOM 3297 C CA . PRO B 1 185 ? 0.63 0.225 -2.961 1 92.62 185 PRO B CA 1
ATOM 3298 C C . PRO B 1 185 ? 1.352 -1.027 -3.455 1 92.62 185 PRO B C 1
ATOM 3300 O O . PRO B 1 185 ? 2.447 -1.339 -2.982 1 92.62 185 PRO B O 1
ATOM 3303 N N . GLU B 1 186 ? 0.799 -1.771 -4.367 1 96.06 186 GLU B N 1
ATOM 3304 C CA . GLU B 1 186 ? 1.482 -2.912 -4.965 1 96.06 186 GLU B CA 1
ATOM 3305 C C . GLU B 1 186 ? 2.754 -2.477 -5.691 1 96.06 186 GLU B C 1
ATOM 3307 O O . GLU B 1 186 ? 3.807 -3.098 -5.535 1 96.06 186 GLU B O 1
ATOM 3312 N N . GLY B 1 187 ? 2.574 -1.425 -6.48 1 96.75 187 GLY B N 1
ATOM 3313 C CA . GLY B 1 187 ? 3.748 -0.862 -7.129 1 96.75 187 GLY B CA 1
ATOM 3314 C C . GLY B 1 187 ? 4.801 -0.385 -6.145 1 96.75 187 GLY B C 1
ATOM 3315 O O . GLY B 1 187 ? 5.992 -0.644 -6.328 1 96.75 187 GLY B O 1
ATOM 3316 N N . LEU B 1 188 ? 4.355 0.279 -5.195 1 92.06 188 LEU B N 1
ATOM 3317 C CA . LEU B 1 188 ? 5.258 0.832 -4.191 1 92.06 188 LEU B CA 1
ATOM 3318 C C . LEU B 1 188 ? 6.023 -0.277 -3.477 1 92.06 188 LEU B C 1
ATOM 3320 O O . LEU B 1 188 ? 7.23 -0.164 -3.26 1 92.06 188 LEU B O 1
ATOM 3324 N N . LEU B 1 189 ? 5.297 -1.307 -3.104 1 93.38 189 LEU B N 1
ATOM 3325 C CA . LEU B 1 189 ? 5.906 -2.449 -2.434 1 93.38 189 LEU B CA 1
ATOM 3326 C C . LEU B 1 189 ? 7.016 -3.055 -3.287 1 93.38 189 LEU B C 1
ATOM 3328 O O . LEU B 1 189 ? 8.125 -3.283 -2.801 1 93.38 189 LEU B O 1
ATOM 3332 N N . ASN B 1 190 ? 6.77 -3.254 -4.492 1 97.31 190 ASN B N 1
ATOM 3333 C CA . ASN B 1 190 ? 7.75 -3.832 -5.406 1 97.31 190 ASN B CA 1
ATOM 3334 C C . ASN B 1 190 ? 8.859 -2.842 -5.738 1 97.31 190 ASN B C 1
ATOM 3336 O O . ASN B 1 190 ? 10.039 -3.205 -5.758 1 97.31 190 ASN B O 1
ATOM 3340 N N . GLY B 1 191 ? 8.5 -1.617 -6.004 1 94.88 191 GLY B N 1
ATOM 3341 C CA . GLY B 1 191 ? 9.492 -0.597 -6.312 1 94.88 191 GLY B CA 1
ATOM 3342 C C . GLY B 1 191 ? 10.492 -0.374 -5.191 1 94.88 191 GLY B C 1
ATOM 3343 O O . GLY B 1 191 ? 11.695 -0.288 -5.43 1 94.88 191 GLY B O 1
ATOM 3344 N N . MET B 1 192 ? 9.961 -0.289 -4.02 1 90.69 192 MET B N 1
ATOM 3345 C CA . MET B 1 192 ? 10.836 -0.075 -2.865 1 90.69 192 MET B CA 1
ATOM 3346 C C . MET B 1 192 ? 11.758 -1.269 -2.652 1 90.69 192 MET B C 1
ATOM 3348 O O . MET B 1 192 ? 12.93 -1.099 -2.303 1 90.69 192 MET B O 1
ATOM 3352 N N . THR B 1 193 ? 11.234 -2.422 -2.785 1 94.62 193 THR B N 1
ATOM 3353 C CA . THR B 1 193 ? 12.055 -3.623 -2.674 1 94.62 193 THR B CA 1
ATOM 3354 C C . THR B 1 193 ? 13.18 -3.604 -3.699 1 94.62 193 THR B C 1
ATOM 3356 O O . THR B 1 193 ? 14.336 -3.877 -3.365 1 94.62 193 THR B O 1
ATOM 3359 N N . MET B 1 194 ? 12.867 -3.221 -4.867 1 95.56 194 MET B N 1
ATOM 3360 C CA . MET B 1 194 ? 13.883 -3.162 -5.91 1 95.56 194 MET B CA 1
ATOM 3361 C C . MET B 1 194 ? 14.898 -2.057 -5.621 1 95.56 194 MET B C 1
ATOM 3363 O O . MET B 1 194 ? 16.094 -2.221 -5.875 1 95.56 194 MET B O 1
ATOM 3367 N N . ALA B 1 195 ? 14.352 -0.938 -5.16 1 91.19 195 ALA B N 1
ATOM 3368 C CA . ALA B 1 195 ? 15.258 0.146 -4.797 1 91.19 195 ALA B CA 1
ATOM 3369 C C . ALA B 1 195 ? 16.25 -0.304 -3.732 1 91.19 195 ALA B C 1
ATOM 3371 O O . ALA B 1 195 ? 17.453 -0.058 -3.852 1 91.19 195 ALA B O 1
ATOM 3372 N N . MET B 1 196 ? 15.734 -0.955 -2.756 1 90.38 196 MET B N 1
ATOM 3373 C CA . MET B 1 196 ? 16.578 -1.426 -1.656 1 90.38 196 MET B CA 1
ATOM 3374 C C . MET B 1 196 ? 17.641 -2.391 -2.16 1 90.38 196 MET B C 1
ATOM 3376 O O . MET B 1 196 ? 18.828 -2.197 -1.9 1 90.38 196 MET B O 1
ATOM 3380 N N . PHE B 1 197 ? 17.297 -3.354 -2.924 1 93.75 197 PHE B N 1
ATOM 3381 C CA . PHE B 1 197 ? 18.234 -4.402 -3.32 1 93.75 197 PHE B CA 1
ATOM 3382 C C . PHE B 1 197 ? 19.141 -3.922 -4.438 1 93.75 197 PHE B C 1
ATOM 3384 O O . PHE B 1 197 ? 20.297 -4.332 -4.516 1 93.75 197 PHE B O 1
ATOM 3391 N N . ALA B 1 198 ? 18.656 -3.021 -5.285 1 92.75 198 ALA B N 1
ATOM 3392 C CA . ALA B 1 198 ? 19.5 -2.494 -6.355 1 92.75 198 ALA B CA 1
ATOM 3393 C C . ALA B 1 198 ? 20.641 -1.663 -5.785 1 92.75 198 ALA B C 1
ATOM 3395 O O . ALA B 1 198 ? 21.734 -1.643 -6.348 1 92.75 198 ALA B O 1
ATOM 3396 N N . VAL B 1 199 ? 20.422 -1.033 -4.68 1 87.38 199 VAL B N 1
ATOM 3397 C CA . VAL B 1 199 ? 21.406 -0.127 -4.102 1 87.38 199 VAL B CA 1
ATOM 3398 C C . VAL B 1 199 ? 22.266 -0.876 -3.082 1 87.38 199 VAL B C 1
ATOM 3400 O O . VAL B 1 199 ? 23.484 -0.732 -3.062 1 87.38 199 VAL B O 1
ATOM 3403 N N . PHE B 1 200 ? 21.703 -1.757 -2.311 1 88.06 200 PHE B N 1
ATOM 3404 C CA . PHE B 1 200 ? 22.422 -2.279 -1.155 1 88.06 200 PHE B CA 1
ATOM 3405 C C . PHE B 1 200 ? 22.875 -3.715 -1.401 1 88.06 200 PHE B C 1
ATOM 3407 O O . PHE B 1 200 ? 23.891 -4.152 -0.859 1 88.06 200 PHE B O 1
ATOM 3414 N N . LYS B 1 201 ? 22.062 -4.438 -2.078 1 92.44 201 LYS B N 1
ATOM 3415 C CA . LYS B 1 201 ? 22.375 -5.844 -2.285 1 92.44 201 LYS B CA 1
ATOM 3416 C C . LYS B 1 201 ? 22.016 -6.293 -3.697 1 92.44 201 LYS B C 1
ATOM 3418 O O . LYS B 1 201 ? 21.219 -7.215 -3.871 1 92.44 201 LYS B O 1
ATOM 3423 N N . PRO B 1 202 ? 22.672 -5.77 -4.691 1 91.56 202 PRO B N 1
ATOM 3424 C CA . PRO B 1 202 ? 22.328 -6.102 -6.074 1 91.56 202 PRO B CA 1
ATOM 3425 C C . PRO B 1 202 ? 22.562 -7.578 -6.402 1 91.56 202 PRO B C 1
ATOM 3427 O O . PRO B 1 202 ? 21.969 -8.102 -7.348 1 91.56 202 PRO B O 1
ATOM 3430 N N . GLU B 1 203 ? 23.344 -8.297 -5.613 1 90.69 203 GLU B N 1
ATOM 3431 C CA . GLU B 1 203 ? 23.641 -9.703 -5.844 1 90.69 203 GLU B CA 1
ATOM 3432 C C . GLU B 1 203 ? 22.422 -10.578 -5.617 1 90.69 203 GLU B C 1
ATOM 3434 O O . GLU B 1 203 ? 22.391 -11.742 -6.031 1 90.69 2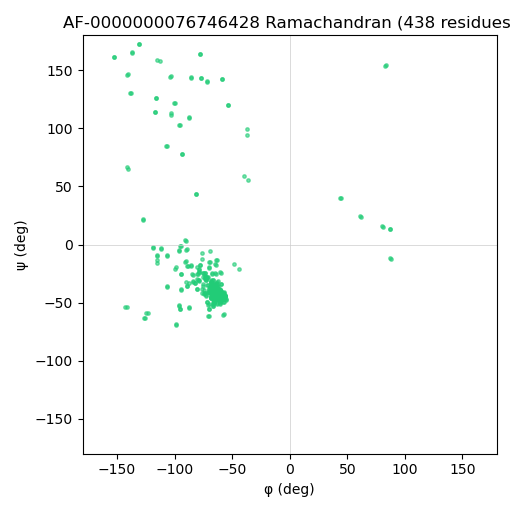03 GLU B O 1
ATOM 3439 N N . TRP B 1 204 ? 21.438 -10.008 -4.977 1 93.12 204 TRP B N 1
ATOM 3440 C CA . TRP B 1 204 ? 20.219 -10.773 -4.695 1 93.12 204 TRP B CA 1
ATOM 3441 C C . TRP B 1 204 ? 19.219 -10.633 -5.828 1 93.12 204 TRP B C 1
ATOM 3443 O O . TRP B 1 204 ? 18.156 -11.273 -5.812 1 93.12 204 TRP B O 1
ATOM 3453 N N . LEU B 1 205 ? 19.547 -9.836 -6.766 1 95.19 205 LEU B N 1
ATOM 3454 C CA . LEU B 1 205 ? 18.719 -9.68 -7.953 1 95.19 205 LEU B CA 1
ATOM 3455 C C . LEU B 1 205 ? 19.234 -10.562 -9.086 1 95.19 205 LEU B C 1
ATOM 3457 O O . LEU B 1 205 ? 20.156 -10.188 -9.805 1 95.19 205 LEU B O 1
ATOM 3461 N N . ARG B 1 206 ? 18.562 -11.578 -9.25 1 93.88 206 ARG B N 1
ATOM 3462 C CA . ARG B 1 206 ? 19 -12.555 -10.242 1 93.88 206 ARG B CA 1
ATOM 3463 C C . ARG B 1 206 ? 18.969 -11.953 -11.641 1 93.88 206 ARG B C 1
ATOM 3465 O O . ARG B 1 206 ? 19.812 -12.297 -12.484 1 93.88 206 ARG B O 1
ATOM 3472 N N . VAL B 1 207 ? 18.078 -11.086 -11.961 1 91.12 207 VAL B N 1
ATOM 3473 C CA . VAL B 1 207 ? 17.953 -10.523 -13.297 1 91.12 207 VAL B CA 1
ATOM 3474 C C . VAL B 1 207 ? 19.172 -9.648 -13.602 1 91.12 207 VAL B C 1
ATOM 3476 O O . VAL B 1 207 ? 19.453 -9.359 -14.773 1 91.12 207 VAL B O 1
ATOM 3479 N N . PHE B 1 208 ? 19.812 -9.125 -12.578 1 86.62 208 PHE B N 1
ATOM 3480 C CA . PHE B 1 208 ? 21.047 -8.383 -12.781 1 86.62 208 PHE B CA 1
ATOM 3481 C C . PHE B 1 208 ? 22.172 -9.312 -13.242 1 86.62 208 PHE B C 1
ATOM 3483 O O . PHE B 1 208 ? 22.969 -8.945 -14.109 1 86.62 208 PHE B O 1
ATOM 3490 N N . SER B 1 209 ? 22.266 -10.461 -12.688 1 79 209 SER B N 1
ATOM 3491 C CA . SER B 1 209 ? 23.312 -11.422 -13.039 1 79 209 SER B CA 1
ATOM 3492 C C . SER B 1 209 ? 23.016 -12.094 -14.375 1 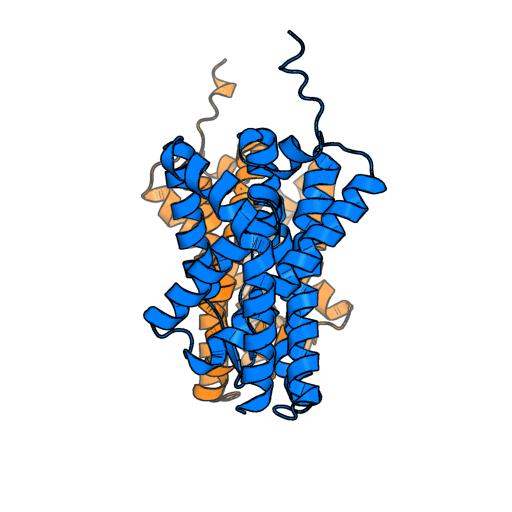79 209 SER B C 1
ATOM 3494 O O . SER B 1 209 ? 23.906 -12.234 -15.219 1 79 209 SER B O 1
ATOM 3496 N N . ASP B 1 210 ? 21.766 -12.422 -14.523 1 78.62 210 ASP B N 1
ATOM 3497 C CA . ASP B 1 210 ? 21.391 -13.156 -15.727 1 78.62 210 ASP B CA 1
ATOM 3498 C C . ASP B 1 210 ? 21.422 -12.258 -16.953 1 78.62 210 ASP B C 1
ATOM 3500 O O . ASP B 1 210 ? 21.703 -12.727 -18.062 1 78.62 210 ASP B O 1
ATOM 3504 N N . ARG B 1 211 ? 21.172 -10.922 -16.75 1 72.69 211 ARG B N 1
ATOM 3505 C CA . ARG B 1 211 ? 20.969 -10.109 -17.938 1 72.69 211 ARG B CA 1
ATOM 3506 C C . ARG B 1 211 ? 21.875 -8.883 -17.938 1 72.69 211 ARG B C 1
ATOM 3508 O O . ARG B 1 211 ? 21.781 -8.031 -18.828 1 72.69 211 ARG B O 1
ATOM 3515 N N . ASP B 1 212 ? 22.906 -8.844 -17.281 1 66.56 212 ASP B N 1
ATOM 3516 C CA . ASP B 1 212 ? 23.906 -7.785 -17.234 1 66.56 212 ASP B CA 1
ATOM 3517 C C . ASP B 1 212 ? 23.234 -6.41 -17.156 1 66.56 212 ASP B C 1
ATOM 3519 O O . ASP B 1 212 ? 23.578 -5.516 -17.938 1 66.56 212 ASP B O 1
ATOM 3523 N N . TYR B 1 213 ? 22.312 -6.281 -16.5 1 67.62 213 TYR B N 1
ATOM 3524 C CA . TYR B 1 213 ? 21.578 -5.02 -16.453 1 67.62 213 TYR B CA 1
ATOM 3525 C C . TYR B 1 213 ? 22.5 -3.871 -16.047 1 67.62 213 TYR B C 1
ATOM 3527 O O . TYR B 1 213 ? 22.484 -2.809 -16.672 1 67.62 213 TYR B O 1
ATOM 3535 N N . ILE B 1 214 ? 23.219 -3.764 -14.852 1 63.09 214 ILE B N 1
ATOM 3536 C CA . ILE B 1 214 ? 24.109 -2.664 -14.484 1 63.09 214 ILE B CA 1
ATOM 3537 C C . ILE B 1 214 ? 25.562 -3.096 -14.656 1 63.09 214 ILE B C 1
ATOM 3539 O O . ILE B 1 214 ? 25.906 -4.242 -14.375 1 63.09 214 ILE B O 1
ATOM 3543 N N . TYR B 1 215 ? 26.203 -2.488 -15.641 1 52.53 215 TYR B N 1
ATOM 3544 C CA . TYR B 1 215 ? 27.641 -2.721 -15.852 1 52.53 215 TYR B CA 1
ATOM 3545 C C . TYR B 1 215 ? 28.359 -2.863 -14.516 1 52.53 215 TYR B C 1
ATOM 3547 O O . TYR B 1 215 ? 28.156 -2.072 -13.594 1 52.53 215 TYR B O 1
ATOM 3555 N N . ASN B 1 216 ? 28.562 -4.066 -14.203 1 46.91 216 ASN B N 1
ATOM 3556 C CA . ASN B 1 216 ? 29.562 -4.387 -13.188 1 46.91 216 ASN B CA 1
ATOM 3557 C C . ASN B 1 216 ? 30.797 -3.512 -13.328 1 46.91 216 ASN B C 1
ATOM 3559 O O . ASN B 1 216 ? 31.641 -3.744 -14.203 1 46.91 216 ASN B O 1
ATOM 3563 N N . HIS B 1 217 ? 30.797 -2.305 -13.273 1 40.5 217 HIS B N 1
ATOM 3564 C CA . HIS B 1 217 ? 32.094 -1.613 -13.305 1 40.5 217 HIS B CA 1
ATOM 3565 C C . HIS B 1 217 ? 33.062 -2.232 -12.312 1 40.5 217 HIS B C 1
ATOM 3567 O O . HIS B 1 217 ? 34.219 -1.819 -12.242 1 40.5 217 HIS B O 1
ATOM 3573 N N . TYR B 1 218 ? 32.719 -3.014 -11.32 1 38 218 TYR B N 1
ATOM 3574 C CA . TYR B 1 218 ? 33.781 -3.459 -10.43 1 38 218 TYR B CA 1
ATOM 3575 C C . TYR B 1 218 ? 34.688 -4.465 -11.125 1 38 218 TYR B C 1
ATOM 3577 O O . TYR B 1 218 ? 35.688 -4.895 -10.555 1 38 218 TYR B O 1
ATOM 3585 N N . HIS B 1 219 ? 34.312 -5.234 -12.062 1 37.44 219 HIS B N 1
ATOM 3586 C CA . HIS B 1 219 ? 35.375 -6.156 -12.477 1 37.44 219 HIS B CA 1
ATOM 3587 C C . HIS B 1 219 ? 36.406 -5.445 -13.32 1 37.44 219 HIS B C 1
ATOM 3589 O O . HIS B 1 219 ? 37.344 -6.086 -13.844 1 37.44 219 HIS B O 1
ATOM 3595 N N . LYS B 1 220 ? 36.312 -4.312 -13.836 1 33 220 LYS B N 1
ATOM 3596 C CA . LYS B 1 220 ? 37.5 -3.906 -14.578 1 33 220 LYS B CA 1
ATOM 3597 C C . LYS B 1 220 ? 38.625 -3.469 -13.625 1 33 220 LYS B C 1
ATOM 3599 O O . LYS B 1 220 ? 39.719 -3.1 -14.062 1 33 220 LYS B O 1
ATOM 3604 N N . LYS B 1 221 ? 38.531 -3.324 -12.32 1 25.73 221 LYS B N 1
ATOM 3605 C CA . LYS B 1 221 ? 39.906 -3.166 -11.852 1 25.73 221 LYS B CA 1
ATOM 3606 C C . LYS B 1 221 ? 40.562 -4.52 -11.648 1 25.73 221 LYS B C 1
ATOM 3608 O O . LYS B 1 221 ? 39.969 -5.449 -11.117 1 25.73 221 LYS B O 1
#

Nearest PDB structures (foldseek):
  4m5c-assembly1_A  TM=8.130E-01  e=6.105E-03  Caldanaerobacter subterraneus subsp. tengcongensis MB4
  4m58-assembly1_A  TM=7.538E-01  e=1.303E-02  Caldanaerobacter subterraneus subsp. tengcongensis MB4
  5x3x-assembly2_m  TM=5.692E-01  e=1.576E-02  Rhodobacter capsulatus
  8sqp-assembly1_A  TM=2.439E-01  e=2.285E+00  Brucella abortus 2308
  8sqr-assembly1_A  TM=2.539E-01  e=5.363E+00  Brucella abortus 2308

Solvent-accessible surface area (backbone atoms only — not comparable to full-atom values): 22485 Å² total; per-residue (Å²): 121,62,60,68,32,50,56,28,40,53,52,48,57,57,49,47,68,70,26,47,61,49,33,65,68,45,50,50,52,45,42,72,72,30,67,69,55,33,55,48,50,51,50,49,46,51,50,45,39,52,39,53,64,37,42,26,65,56,50,92,93,44,67,46,56,61,73,62,43,38,42,40,22,45,31,54,30,54,46,40,27,43,52,52,46,50,53,38,51,51,50,34,30,76,72,66,76,34,59,73,82,49,43,36,47,44,44,45,55,73,33,47,48,37,30,50,48,28,50,50,51,34,51,52,46,63,73,74,41,76,69,44,72,65,46,43,23,48,46,51,15,16,47,30,17,17,49,30,54,36,47,38,54,50,52,53,50,53,51,36,43,76,70,61,77,43,53,66,67,57,42,41,51,60,50,55,50,41,39,70,48,48,21,52,52,37,7,49,55,14,15,50,51,39,44,49,31,63,73,74,40,46,86,57,28,36,49,42,71,75,59,58,42,59,79,63,69,72,68,74,110,122,61,60,68,31,50,55,29,40,52,53,48,57,56,49,47,68,70,25,46,61,49,33,64,68,45,52,49,52,44,41,72,71,31,66,68,54,34,54,48,50,52,50,49,47,50,50,46,38,52,39,52,64,38,43,26,66,56,48,93,93,44,67,45,57,60,72,62,44,38,42,40,23,44,32,54,30,54,49,40,29,43,54,53,45,50,53,36,53,48,51,35,30,76,72,66,76,35,58,73,81,47,41,35,47,45,44,46,55,72,34,47,48,36,31,52,48,26,48,49,50,34,51,52,45,63,73,75,41,75,68,43,70,64,47,43,22,48,44,50,14,16,47,29,17,17,49,30,53,36,47,38,55,50,51,53,49,53,50,35,42,75,72,61,77,44,54,66,68,56,42,42,52,60,51,55,49,41,38,69,47,48,21,53,52,36,7,48,56,13,15,49,51,38,46,50,31,64,72,74,40,46,86,56,26,36,50,42,73,76,58,59,42,63,79,67,67,71,70,76,109